Protein AF-A0A7V1EP45-F1 (afdb_monomer_lite)

Structure (mmCIF, N/CA/C/O backbone):
data_AF-A0A7V1EP45-F1
#
_entry.id   AF-A0A7V1EP45-F1
#
loop_
_atom_site.group_PDB
_atom_site.id
_atom_site.type_symbol
_atom_site.label_atom_id
_atom_site.label_alt_id
_atom_site.label_comp_id
_atom_site.label_asym_id
_atom_site.label_entity_id
_atom_site.label_seq_id
_atom_site.pdbx_PDB_ins_code
_atom_site.Cartn_x
_atom_site.Cartn_y
_atom_site.Cartn_z
_atom_site.occupancy
_atom_site.B_iso_or_equiv
_atom_site.auth_seq_id
_atom_site.auth_comp_id
_atom_site.auth_asym_id
_atom_site.auth_atom_id
_atom_site.pdbx_PDB_model_num
ATOM 1 N N . PHE A 1 1 ? 35.291 37.833 7.112 1.00 77.81 1 PHE A N 1
ATOM 2 C CA . PHE A 1 1 ? 35.984 36.891 8.023 1.00 77.81 1 PHE A CA 1
ATOM 3 C C . PHE A 1 1 ? 35.511 37.014 9.484 1.00 77.81 1 PHE A C 1
ATOM 5 O O . PHE A 1 1 ? 36.308 37.384 10.347 1.00 77.81 1 PHE A O 1
ATOM 12 N N . PRO A 1 2 ? 34.226 36.752 9.786 1.00 84.81 2 PRO A N 1
ATOM 13 C CA . PRO A 1 2 ? 33.668 36.899 11.136 1.00 84.81 2 PRO A CA 1
ATOM 14 C C . PRO A 1 2 ? 34.010 35.738 12.088 1.00 84.81 2 PRO A C 1
ATOM 16 O O . PRO A 1 2 ? 33.792 35.859 13.290 1.00 84.81 2 PRO A O 1
ATOM 19 N N . TYR A 1 3 ? 34.561 34.635 11.573 1.00 87.56 3 TYR A N 1
ATOM 20 C CA . TYR A 1 3 ? 34.855 33.436 12.354 1.00 87.56 3 TYR A CA 1
ATOM 21 C C . TYR A 1 3 ? 36.354 33.239 12.555 1.00 87.56 3 TYR A C 1
ATOM 23 O O . TYR A 1 3 ? 37.151 33.477 11.644 1.00 87.56 3 TYR A O 1
ATOM 31 N N . ARG A 1 4 ? 36.747 32.740 13.731 1.00 86.88 4 ARG A N 1
ATOM 32 C CA . ARG A 1 4 ? 38.120 32.289 13.997 1.00 86.88 4 ARG A CA 1
ATOM 33 C C . ARG A 1 4 ? 38.200 30.776 13.825 1.00 86.88 4 ARG A C 1
ATOM 35 O O . ARG A 1 4 ? 37.516 30.043 14.532 1.00 86.88 4 ARG A O 1
ATOM 42 N N . ILE A 1 5 ? 39.044 30.302 12.912 1.00 86.12 5 ILE A N 1
ATOM 43 C CA . ILE A 1 5 ? 39.277 28.870 12.712 1.00 86.12 5 ILE A CA 1
ATOM 44 C C . ILE A 1 5 ? 40.533 28.416 13.452 1.00 86.12 5 ILE A C 1
ATOM 46 O O . ILE A 1 5 ? 41.566 29.086 13.403 1.00 86.12 5 ILE A O 1
ATOM 50 N N . VAL A 1 6 ? 40.437 27.274 14.122 1.00 86.06 6 VAL A N 1
ATOM 51 C CA . VAL A 1 6 ? 41.532 26.597 14.825 1.00 86.06 6 VAL A CA 1
ATOM 52 C C . VAL A 1 6 ? 41.703 25.178 14.286 1.00 86.06 6 VAL A C 1
ATOM 54 O O . VAL A 1 6 ? 40.785 24.609 13.688 1.00 86.06 6 VAL A O 1
ATOM 57 N N . THR A 1 7 ? 42.883 24.597 14.486 1.00 82.44 7 THR A N 1
ATOM 58 C CA . THR A 1 7 ? 43.212 23.260 13.982 1.00 82.44 7 THR A CA 1
ATOM 59 C C . THR A 1 7 ? 43.924 22.420 15.034 1.00 82.44 7 THR A C 1
ATOM 61 O O . THR A 1 7 ? 44.640 22.945 15.883 1.00 82.44 7 THR A O 1
ATOM 64 N N . ASN A 1 8 ? 43.709 21.106 14.993 1.00 77.38 8 ASN A N 1
ATOM 65 C CA . ASN A 1 8 ? 44.451 20.110 15.766 1.00 77.38 8 ASN A CA 1
ATOM 66 C C . ASN A 1 8 ? 44.254 18.715 15.135 1.00 77.38 8 ASN A C 1
ATOM 68 O O . ASN A 1 8 ? 43.565 18.566 14.121 1.00 77.38 8 ASN A O 1
ATOM 72 N N . GLY A 1 9 ? 44.853 17.683 15.728 1.00 74.12 9 GLY A N 1
ATOM 73 C CA . GLY A 1 9 ? 44.496 16.293 15.452 1.00 74.12 9 GLY A CA 1
ATOM 74 C C . GLY A 1 9 ? 43.098 15.938 15.969 1.00 74.12 9 GLY A C 1
ATOM 75 O O . GLY A 1 9 ? 42.532 16.633 16.813 1.00 74.12 9 GLY A O 1
ATOM 76 N N . THR A 1 10 ? 42.558 14.829 15.473 1.00 78.19 10 THR A N 1
ATOM 77 C CA . THR A 1 10 ? 41.349 14.198 16.018 1.00 78.19 10 THR A CA 1
ATOM 78 C C . THR A 1 10 ? 41.732 12.954 16.810 1.00 78.19 10 THR A C 1
ATOM 80 O O . THR A 1 10 ? 42.874 12.494 16.753 1.00 78.19 10 THR A O 1
ATOM 83 N N . LEU A 1 11 ? 40.772 12.387 17.546 1.00 81.81 11 LEU A N 1
ATOM 84 C CA . LEU A 1 11 ? 40.970 11.118 18.251 1.00 81.81 11 LEU A CA 1
ATOM 85 C C . LEU A 1 11 ? 41.438 10.003 17.299 1.00 81.81 11 LEU A C 1
ATOM 87 O O . LEU A 1 11 ? 42.274 9.184 17.671 1.00 81.81 11 LEU A O 1
ATOM 91 N N . PHE A 1 12 ? 40.918 9.990 16.069 1.00 81.31 12 PHE A N 1
ATOM 92 C CA . PHE A 1 12 ? 41.215 8.961 15.072 1.00 81.31 12 PHE A CA 1
ATOM 93 C C . PHE A 1 12 ? 42.448 9.292 14.223 1.00 81.31 12 PHE A C 1
ATOM 95 O O . PHE A 1 12 ? 43.136 8.380 13.758 1.00 81.31 12 PHE A O 1
ATOM 102 N N . HIS A 1 13 ? 42.787 10.578 14.060 1.00 81.50 13 HIS A N 1
ATOM 103 C CA . HIS A 1 13 ? 43.946 11.002 13.283 1.00 81.50 13 HIS A CA 1
ATOM 104 C C . HIS A 1 13 ? 44.886 11.948 14.035 1.00 81.50 13 HIS A C 1
ATOM 106 O O . HIS A 1 13 ? 44.607 13.130 14.233 1.00 81.50 13 HIS A O 1
ATOM 112 N N . HIS A 1 14 ? 46.077 11.434 14.364 1.00 77.00 14 HIS A N 1
ATOM 113 C CA . HIS A 1 14 ? 47.143 12.221 14.975 1.00 77.00 14 HIS A CA 1
ATOM 114 C C . HIS A 1 14 ? 47.746 13.230 13.980 1.00 77.00 14 HIS A C 1
ATOM 116 O O . HIS A 1 14 ? 48.311 12.840 12.951 1.00 77.00 14 HIS A O 1
ATOM 122 N N . ARG A 1 15 ? 47.660 14.526 14.314 1.00 74.06 15 ARG A N 1
ATOM 123 C CA . ARG A 1 15 ? 48.171 15.662 13.522 1.00 74.06 15 ARG A CA 1
ATOM 124 C C . ARG A 1 15 ? 47.767 15.569 12.041 1.00 74.06 15 ARG A C 1
ATOM 126 O O . ARG A 1 15 ? 46.583 15.596 11.735 1.00 74.06 15 ARG A O 1
ATOM 133 N N . SER A 1 16 ? 48.729 15.452 11.125 1.00 69.25 16 SER A N 1
ATOM 134 C CA . SER A 1 16 ? 48.503 15.390 9.675 1.00 69.25 16 SER A CA 1
ATOM 135 C C . SER A 1 16 ? 48.026 14.018 9.167 1.00 69.25 16 SER A C 1
ATOM 137 O O . SER A 1 16 ? 47.698 13.886 7.988 1.00 69.25 16 SER A O 1
ATOM 139 N N . GLY A 1 17 ? 47.958 12.997 10.031 1.00 74.06 17 GLY A N 1
ATOM 140 C CA . GLY A 1 17 ? 47.429 11.669 9.699 1.00 74.06 17 GLY A CA 1
ATOM 141 C C . GLY A 1 17 ? 48.412 10.721 8.997 1.00 74.06 17 GLY A C 1
ATOM 142 O O . GLY A 1 17 ? 47.987 9.688 8.485 1.00 74.06 17 GLY A O 1
ATOM 143 N N . VAL A 1 18 ? 49.717 11.032 8.986 1.00 74.94 18 VAL A N 1
ATOM 144 C CA . VAL A 1 18 ? 50.768 10.280 8.255 1.00 74.94 18 VAL A CA 1
ATOM 145 C C . VAL A 1 18 ? 50.793 8.785 8.598 1.00 74.94 18 VAL A C 1
ATOM 147 O O . VAL A 1 18 ? 50.966 7.948 7.710 1.00 74.94 18 VAL A O 1
ATOM 150 N N . LEU A 1 19 ? 50.606 8.448 9.878 1.00 76.75 19 LEU A N 1
ATOM 151 C CA . LEU A 1 19 ? 50.573 7.065 10.363 1.00 76.75 19 LEU A CA 1
ATOM 152 C C . LEU A 1 19 ? 49.144 6.512 10.401 1.00 76.75 19 LEU A C 1
ATOM 154 O O . LEU A 1 19 ? 48.878 5.428 9.886 1.00 76.75 19 LEU A O 1
ATOM 158 N N . THR A 1 20 ? 48.204 7.266 10.975 1.00 80.06 20 THR A N 1
ATOM 159 C CA . THR A 1 20 ? 46.843 6.786 11.263 1.00 80.06 20 THR A CA 1
ATOM 160 C C . THR A 1 20 ? 46.000 6.548 10.010 1.00 80.06 20 THR A C 1
ATOM 162 O O . THR A 1 20 ? 45.192 5.624 10.007 1.00 80.06 20 THR A O 1
ATOM 165 N N . ARG A 1 21 ? 46.222 7.277 8.901 1.00 73.69 21 ARG A N 1
ATOM 166 C CA . ARG A 1 21 ? 45.529 7.006 7.621 1.00 73.69 21 ARG A CA 1
ATOM 167 C C . ARG A 1 21 ? 45.960 5.695 6.953 1.00 73.69 21 ARG A C 1
ATOM 169 O O . ARG A 1 21 ? 45.271 5.205 6.066 1.00 73.69 21 ARG A O 1
ATOM 176 N N . ARG A 1 22 ? 47.079 5.091 7.372 1.00 79.38 22 ARG A N 1
ATOM 177 C CA . ARG A 1 22 ? 47.484 3.753 6.899 1.00 79.38 22 ARG A CA 1
ATOM 178 C C . ARG A 1 22 ? 46.701 2.635 7.599 1.00 79.38 22 ARG A C 1
ATOM 180 O O . ARG A 1 22 ? 46.681 1.509 7.109 1.00 79.38 22 ARG A O 1
ATOM 187 N N . SER A 1 23 ? 46.031 2.938 8.716 1.00 82.62 23 SER A N 1
ATOM 188 C CA . SER A 1 23 ? 45.128 2.013 9.399 1.00 82.62 23 SER A CA 1
ATOM 189 C C . SER A 1 23 ? 43.750 2.033 8.738 1.00 82.62 23 SER A C 1
ATOM 191 O O . SER A 1 23 ? 43.041 3.045 8.765 1.00 82.62 23 SER A O 1
ATOM 193 N N . LYS A 1 24 ? 43.351 0.892 8.158 1.00 79.19 24 LYS A N 1
ATOM 194 C CA . LYS A 1 24 ? 42.036 0.728 7.513 1.00 79.19 24 LYS A CA 1
ATOM 195 C C . LYS A 1 24 ? 40.879 0.945 8.493 1.00 79.19 24 LYS A C 1
ATOM 197 O O . LYS A 1 24 ? 39.870 1.515 8.101 1.00 79.19 24 LYS A O 1
ATOM 202 N N . GLY A 1 25 ? 41.038 0.542 9.757 1.00 82.06 25 GLY A N 1
ATOM 203 C CA . GLY A 1 25 ? 40.003 0.700 10.784 1.00 82.06 25 GLY A CA 1
ATOM 204 C C . GLY A 1 25 ? 39.758 2.161 11.164 1.00 82.06 25 GLY A C 1
ATOM 205 O O . GLY A 1 25 ? 38.617 2.602 11.197 1.00 82.06 25 GLY A O 1
ATOM 206 N N . MET A 1 26 ? 40.821 2.944 11.375 1.00 77.81 26 MET A N 1
ATOM 207 C CA . MET A 1 26 ? 40.695 4.372 11.713 1.00 77.81 26 MET A CA 1
ATOM 208 C C . MET A 1 26 ? 40.155 5.184 10.531 1.00 77.81 26 MET A C 1
ATOM 210 O O . MET A 1 26 ? 39.261 6.005 10.703 1.00 77.81 26 MET A O 1
ATOM 214 N N . SER A 1 27 ? 40.629 4.880 9.319 1.00 76.12 27 SER A N 1
ATOM 215 C CA . SER A 1 27 ? 40.162 5.539 8.091 1.00 76.12 27 SER A CA 1
ATOM 216 C C . SER A 1 27 ? 38.720 5.177 7.721 1.00 76.12 27 SER A C 1
ATOM 218 O O . SER A 1 27 ? 38.079 5.920 6.987 1.00 76.12 27 SER A O 1
ATOM 220 N N . PHE A 1 28 ? 38.203 4.042 8.203 1.00 77.50 28 PHE A N 1
ATOM 221 C CA . PHE A 1 28 ? 36.788 3.695 8.066 1.00 77.50 28 PHE A CA 1
ATOM 222 C C . PHE A 1 28 ? 35.903 4.576 8.958 1.00 77.50 28 PHE A C 1
ATOM 224 O O . PHE A 1 28 ? 34.826 4.982 8.534 1.00 77.50 28 PHE A O 1
ATOM 231 N N . VAL A 1 29 ? 36.366 4.894 10.173 1.00 75.88 29 VAL A N 1
ATOM 232 C CA . VAL A 1 29 ? 35.611 5.703 11.142 1.00 75.88 29 VAL A CA 1
ATOM 233 C C . VAL A 1 29 ? 35.623 7.190 10.775 1.00 75.88 29 VAL A C 1
ATOM 235 O O . VAL A 1 29 ? 34.582 7.839 10.837 1.00 75.88 29 VAL A O 1
ATOM 238 N N . GLU A 1 30 ? 36.768 7.733 10.353 1.00 72.94 30 GLU A N 1
ATOM 239 C CA . GLU A 1 30 ? 36.897 9.139 9.948 1.00 72.94 30 GLU A CA 1
ATOM 240 C C . GLU A 1 30 ? 37.646 9.250 8.607 1.00 72.94 30 GLU A C 1
ATOM 242 O O . GLU A 1 30 ? 38.852 9.452 8.544 1.00 72.94 30 GLU A O 1
ATOM 247 N N . ALA A 1 31 ? 36.931 9.076 7.493 1.00 72.00 31 ALA A N 1
ATOM 248 C CA . ALA A 1 31 ? 37.559 9.005 6.167 1.00 72.00 31 ALA A CA 1
ATOM 249 C C . ALA A 1 31 ? 38.029 10.364 5.606 1.00 72.00 31 ALA A C 1
ATOM 251 O O . ALA A 1 31 ? 38.988 10.421 4.825 1.00 72.00 31 ALA A O 1
ATOM 252 N N . GLU A 1 32 ? 37.339 11.450 5.963 1.00 76.19 32 GLU A N 1
ATOM 253 C CA . GLU A 1 32 ? 37.528 12.797 5.415 1.00 76.19 32 GLU A CA 1
ATOM 254 C C . GLU A 1 32 ? 37.439 13.865 6.524 1.00 76.19 32 GLU A C 1
ATOM 256 O O . GLU A 1 32 ? 36.610 13.724 7.427 1.00 76.19 32 GLU A O 1
ATOM 261 N N . PRO A 1 33 ? 38.244 14.945 6.455 1.00 79.31 33 PRO A N 1
ATOM 262 C CA . PRO A 1 33 ? 38.193 16.024 7.436 1.00 79.31 33 PRO A CA 1
ATOM 263 C C . PRO A 1 33 ? 36.894 16.823 7.289 1.00 79.31 33 PRO A C 1
ATOM 265 O O . PRO A 1 33 ? 36.515 17.213 6.179 1.00 79.31 33 PRO A O 1
ATOM 268 N N . ARG A 1 34 ? 36.235 17.104 8.418 1.00 87.25 34 ARG A N 1
ATOM 269 C CA . ARG A 1 34 ? 35.001 17.903 8.487 1.00 87.25 34 ARG A CA 1
ATOM 270 C C . ARG A 1 34 ? 35.212 19.178 9.302 1.00 87.25 34 ARG A C 1
ATOM 272 O O . ARG A 1 34 ? 35.859 19.149 10.349 1.00 87.25 34 ARG A O 1
ATOM 279 N N . LEU A 1 35 ? 34.634 20.284 8.844 1.00 89.75 35 LEU A N 1
ATOM 280 C CA . LEU A 1 35 ? 34.589 21.550 9.569 1.00 89.75 35 LEU A CA 1
ATOM 281 C C . LEU A 1 35 ? 33.570 21.463 10.701 1.00 89.75 35 LEU A C 1
ATOM 283 O O . LEU A 1 35 ? 32.369 21.410 10.460 1.00 89.75 35 LEU A O 1
ATOM 287 N N . SER A 1 36 ? 34.040 21.496 11.937 1.00 90.44 36 SER A N 1
ATOM 288 C CA . SER A 1 36 ? 33.176 21.558 13.109 1.00 90.44 36 SER A CA 1
ATOM 289 C C . SER A 1 36 ? 32.651 22.978 13.321 1.00 90.44 36 SER A C 1
ATOM 291 O O . SER A 1 36 ? 33.444 23.913 13.467 1.00 90.44 36 SER A O 1
ATOM 293 N N . VAL A 1 37 ? 31.325 23.125 13.358 1.00 92.00 37 VAL A N 1
ATOM 294 C CA . VAL A 1 37 ? 30.617 24.409 13.496 1.00 92.00 37 VAL A CA 1
ATOM 295 C C . VAL A 1 37 ? 29.647 24.344 14.672 1.00 92.00 37 VAL A C 1
ATOM 297 O O . VAL A 1 37 ? 28.960 23.337 14.853 1.00 92.00 37 VAL A O 1
ATOM 300 N N . ASN A 1 38 ? 29.573 25.412 15.472 1.00 94.44 38 ASN A N 1
ATOM 301 C CA . ASN A 1 38 ? 28.587 25.512 16.547 1.00 94.44 38 ASN A CA 1
ATOM 302 C C . ASN A 1 38 ? 27.154 25.519 15.987 1.00 94.44 38 ASN A C 1
ATOM 304 O O . ASN A 1 38 ? 26.890 26.169 14.978 1.00 94.44 38 ASN A O 1
ATOM 308 N N . ALA A 1 39 ? 26.204 24.866 16.663 1.00 89.75 39 ALA A N 1
ATOM 309 C CA . ALA A 1 39 ? 24.810 24.806 16.213 1.00 89.75 39 ALA A CA 1
ATOM 310 C C . ALA A 1 39 ? 24.154 26.189 16.016 1.00 89.75 39 ALA A C 1
ATOM 312 O O . ALA A 1 39 ? 23.347 26.357 15.104 1.00 89.75 39 ALA A O 1
ATOM 313 N N . ASN A 1 40 ? 24.510 27.194 16.824 1.00 89.69 40 ASN A N 1
ATOM 314 C CA . ASN A 1 40 ? 23.981 28.554 16.679 1.00 89.69 40 ASN A CA 1
ATOM 315 C C . ASN A 1 40 ? 24.556 29.273 15.454 1.00 89.69 40 ASN A C 1
ATOM 317 O O . ASN A 1 40 ? 23.838 30.019 14.793 1.00 89.69 40 ASN A O 1
ATOM 321 N N . ASP A 1 41 ? 25.829 29.044 15.131 1.00 88.81 41 ASP A N 1
ATOM 322 C CA . ASP A 1 41 ? 26.443 29.612 13.928 1.00 88.81 41 ASP A CA 1
ATOM 323 C C . ASP A 1 41 ? 25.985 28.886 12.666 1.00 88.81 41 ASP A C 1
ATOM 325 O O . ASP A 1 41 ? 25.744 29.532 11.653 1.00 88.81 41 ASP A O 1
ATOM 329 N N . ALA A 1 42 ? 25.769 27.571 12.746 1.00 87.00 42 ALA A N 1
ATOM 330 C CA . ALA A 1 42 ? 25.180 26.787 11.668 1.00 87.00 42 ALA A CA 1
ATOM 331 C C . ALA A 1 42 ? 23.771 27.292 11.306 1.00 87.00 42 ALA A C 1
ATOM 333 O O . ALA A 1 42 ? 23.473 27.488 10.132 1.00 87.00 42 ALA A O 1
ATOM 334 N N . LYS A 1 43 ? 22.944 27.616 12.314 1.00 87.19 43 LYS A N 1
ATOM 335 C CA . LYS A 1 43 ? 21.634 28.257 12.104 1.00 87.19 43 LYS A CA 1
ATOM 336 C C . LYS A 1 43 ? 21.744 29.638 11.457 1.00 87.19 43 LYS A C 1
ATOM 338 O O . LYS A 1 43 ? 20.974 29.933 10.555 1.00 87.19 43 LYS A O 1
ATOM 343 N N . LYS A 1 44 ? 22.691 30.478 11.895 1.00 86.88 44 LYS A N 1
ATOM 344 C CA . LYS A 1 44 ? 22.913 31.816 11.307 1.00 86.88 44 LYS A CA 1
ATOM 345 C C . LYS A 1 44 ? 23.389 31.757 9.855 1.00 86.88 44 LYS A C 1
ATOM 347 O O . LYS A 1 44 ? 23.091 32.664 9.091 1.00 86.88 44 LYS A O 1
ATOM 352 N N . LEU A 1 45 ? 24.154 30.725 9.511 1.00 82.75 45 LEU A N 1
ATOM 353 C CA . LEU A 1 45 ? 24.698 30.499 8.173 1.00 82.75 45 LEU A CA 1
ATOM 354 C C . LEU A 1 45 ? 23.764 29.675 7.273 1.00 82.75 45 LEU A C 1
ATOM 356 O O . LEU A 1 45 ? 24.133 29.418 6.131 1.00 82.75 45 LEU A O 1
ATOM 360 N N . GLU A 1 46 ? 22.599 29.251 7.778 1.00 85.12 46 GLU A N 1
ATOM 361 C CA . GLU A 1 46 ? 21.649 28.378 7.070 1.00 85.12 46 GLU A CA 1
ATOM 362 C C . GLU A 1 46 ? 22.301 27.081 6.541 1.00 85.12 46 GLU A C 1
ATOM 364 O O . GLU A 1 46 ? 22.010 26.611 5.443 1.00 85.12 46 GLU A O 1
ATOM 369 N N . ILE A 1 47 ? 23.216 26.493 7.323 1.00 83.94 47 ILE A N 1
ATOM 370 C CA . ILE A 1 47 ? 23.929 25.252 6.980 1.00 83.94 47 ILE A CA 1
ATOM 371 C C . ILE A 1 47 ? 23.533 24.105 7.909 1.00 83.94 47 ILE A C 1
ATOM 373 O O . ILE A 1 47 ? 23.493 24.243 9.131 1.00 83.94 47 ILE A O 1
ATOM 377 N N . GLU A 1 48 ? 23.295 22.936 7.322 1.00 85.44 48 GLU A N 1
ATOM 378 C CA . GLU A 1 48 ? 22.970 21.701 8.041 1.00 85.44 48 GLU A CA 1
ATOM 379 C C . GLU A 1 48 ? 24.188 20.774 8.176 1.00 85.44 48 GLU A C 1
ATOM 381 O O . GLU A 1 48 ? 25.198 20.919 7.479 1.00 85.44 48 GLU A O 1
ATOM 386 N N . ASP A 1 49 ? 24.095 19.775 9.051 1.00 84.62 49 ASP A N 1
ATOM 387 C CA . ASP A 1 49 ? 25.133 18.756 9.218 1.00 84.62 49 ASP A CA 1
ATOM 388 C C . ASP A 1 49 ? 25.354 17.942 7.926 1.00 84.62 49 ASP A C 1
ATOM 390 O O . ASP A 1 49 ? 24.404 17.437 7.331 1.00 84.62 49 ASP A O 1
ATOM 394 N N . ASN A 1 50 ? 26.618 17.763 7.527 1.00 83.25 50 ASN A N 1
ATOM 395 C CA . ASN A 1 50 ? 27.096 17.278 6.220 1.00 83.25 50 ASN A CA 1
ATOM 396 C C . ASN A 1 50 ? 26.921 18.227 5.020 1.00 83.25 50 ASN A C 1
ATOM 398 O O . ASN A 1 50 ? 27.278 17.836 3.903 1.00 83.25 50 ASN A O 1
ATOM 402 N N . SER A 1 51 ? 26.461 19.467 5.212 1.00 84.06 51 SER A N 1
ATOM 403 C CA . SER A 1 51 ? 26.487 20.467 4.134 1.00 84.06 51 SER A CA 1
ATOM 404 C C . SER A 1 51 ? 27.916 20.697 3.653 1.00 84.06 51 SER A C 1
ATOM 406 O O . SER A 1 51 ? 28.856 20.683 4.448 1.00 84.06 51 SER A O 1
ATOM 408 N N . ILE A 1 52 ? 28.099 20.911 2.352 1.00 84.56 52 ILE A N 1
ATOM 409 C CA . ILE A 1 52 ? 29.404 21.295 1.807 1.00 84.56 52 ILE A CA 1
ATOM 410 C C . ILE A 1 52 ? 29.521 22.810 1.926 1.00 84.56 52 ILE A C 1
ATOM 412 O O . ILE A 1 52 ? 28.649 23.548 1.470 1.00 84.56 52 ILE A O 1
ATOM 416 N N . VAL A 1 53 ? 30.606 23.272 2.535 1.00 87.44 53 VAL A N 1
ATOM 417 C CA . VAL A 1 53 ? 30.912 24.695 2.670 1.00 87.44 53 VAL A CA 1
ATOM 418 C C . VAL A 1 53 ? 32.289 24.988 2.108 1.00 87.44 53 VAL A C 1
ATOM 420 O O . VAL A 1 53 ? 33.201 24.158 2.166 1.00 87.44 53 VAL A O 1
ATOM 423 N N . ARG A 1 54 ? 32.437 26.199 1.581 1.00 88.06 54 ARG A N 1
ATOM 424 C CA . ARG A 1 54 ? 33.721 26.761 1.196 1.00 88.06 54 ARG A CA 1
ATOM 425 C C . ARG A 1 54 ? 34.165 27.709 2.294 1.00 88.06 54 ARG A C 1
ATOM 427 O O . ARG A 1 54 ? 33.513 28.715 2.564 1.00 88.06 54 ARG A O 1
ATOM 434 N N . VAL A 1 55 ? 35.265 27.362 2.945 1.00 87.75 55 VAL A N 1
ATOM 435 C CA . VAL A 1 55 ? 35.894 28.197 3.963 1.00 87.75 55 VAL A CA 1
ATOM 436 C C . VAL A 1 55 ? 36.949 29.044 3.271 1.00 87.75 55 VAL A C 1
ATOM 438 O O . VAL A 1 55 ? 37.820 28.505 2.593 1.00 87.75 55 VAL A O 1
ATOM 441 N N . VAL A 1 56 ? 36.872 30.361 3.431 1.00 87.62 56 VAL A N 1
ATOM 442 C CA . VAL A 1 56 ? 37.759 31.318 2.759 1.00 87.62 56 VAL A CA 1
ATOM 443 C C . VAL A 1 56 ? 38.525 32.111 3.808 1.00 87.62 56 VAL A C 1
ATOM 445 O O . VAL A 1 56 ? 37.929 32.689 4.714 1.00 87.62 56 VAL A O 1
ATOM 448 N N . SER A 1 57 ? 39.849 32.166 3.693 1.00 85.69 57 SER A N 1
ATOM 449 C CA . SER A 1 57 ? 40.714 33.064 4.464 1.00 85.69 57 SER A CA 1
ATOM 450 C C . SER A 1 57 ? 41.299 34.142 3.545 1.00 85.69 57 SER A C 1
ATOM 452 O O . SER A 1 57 ? 41.165 34.089 2.325 1.00 85.69 57 SER A O 1
ATOM 454 N N . LYS A 1 58 ? 42.027 35.115 4.105 1.00 79.56 58 LYS A N 1
ATOM 455 C CA . LYS A 1 58 ? 42.807 36.077 3.297 1.00 79.56 58 LYS A CA 1
ATOM 456 C C . LYS A 1 58 ? 43.893 35.421 2.424 1.00 79.56 58 LYS A C 1
ATOM 458 O O . LYS A 1 58 ? 44.498 36.103 1.605 1.00 79.56 58 LYS A O 1
ATOM 463 N N . GLN A 1 59 ? 44.224 34.154 2.670 1.00 75.06 59 GLN A N 1
ATOM 464 C CA . GLN A 1 59 ? 45.438 33.495 2.176 1.00 75.06 59 GLN A CA 1
ATOM 465 C C . GLN A 1 59 ? 45.145 32.284 1.280 1.00 75.06 59 GLN A C 1
ATOM 467 O O . GLN A 1 59 ? 46.046 31.851 0.558 1.00 75.06 59 GLN A O 1
ATOM 472 N N . GLY A 1 60 ? 43.914 31.769 1.308 1.00 81.19 60 GLY A N 1
ATOM 473 C CA . GLY A 1 60 ? 43.456 30.648 0.495 1.00 81.19 60 GLY A CA 1
ATOM 474 C C . GLY A 1 60 ? 42.029 30.230 0.849 1.00 81.19 60 GLY A C 1
ATOM 475 O O . GLY A 1 60 ? 41.383 30.837 1.705 1.00 81.19 60 GLY A O 1
ATOM 476 N N . GLU A 1 61 ? 41.543 29.185 0.192 1.00 85.38 61 GLU A N 1
ATOM 477 C CA . GLU A 1 61 ? 40.208 28.627 0.401 1.00 85.38 61 GLU A CA 1
ATOM 478 C C . GLU A 1 61 ? 40.253 27.099 0.443 1.00 85.38 61 GLU A C 1
ATOM 480 O O . GLU A 1 61 ? 41.169 26.473 -0.092 1.00 85.38 61 GLU A O 1
ATOM 485 N N . VAL A 1 62 ? 39.270 26.494 1.106 1.00 85.81 62 VAL A N 1
ATOM 486 C CA . VAL A 1 62 ? 39.125 25.040 1.183 1.00 85.81 62 VAL A CA 1
ATOM 487 C C . VAL A 1 62 ? 37.653 24.645 1.174 1.00 85.81 62 VAL A C 1
ATOM 489 O O . VAL A 1 62 ? 36.825 25.287 1.820 1.00 85.81 62 VAL A O 1
ATOM 492 N N . GLU A 1 63 ? 37.326 23.567 0.464 1.00 86.19 63 GLU A N 1
ATOM 493 C CA . GLU A 1 63 ? 35.997 22.957 0.503 1.00 86.19 63 GLU A CA 1
ATOM 494 C C . GLU A 1 6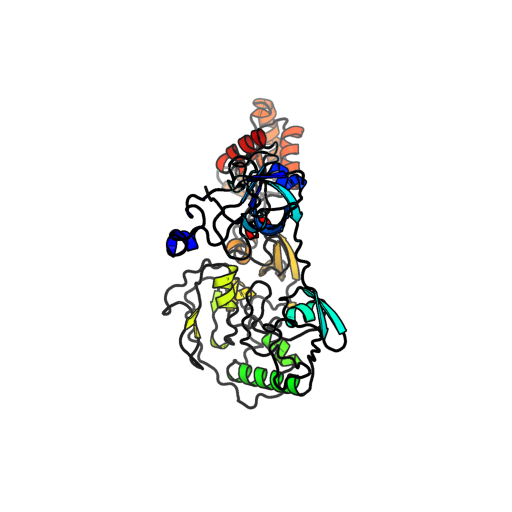3 ? 35.992 21.729 1.414 1.00 86.19 63 GLU A C 1
ATOM 496 O O . GLU A 1 63 ? 36.856 20.847 1.327 1.00 86.19 63 GLU A O 1
ATOM 501 N N . THR A 1 64 ? 35.012 21.676 2.312 1.00 85.75 64 THR A N 1
ATOM 502 C CA . THR A 1 64 ? 34.869 20.606 3.304 1.00 85.75 64 THR A CA 1
ATOM 503 C C . THR A 1 64 ? 33.408 20.460 3.734 1.00 85.75 64 THR A C 1
ATOM 505 O O . THR A 1 64 ? 32.580 21.344 3.509 1.00 85.75 64 THR A O 1
ATOM 508 N N . LYS A 1 65 ? 33.075 19.311 4.325 1.00 87.19 65 LYS A N 1
ATOM 509 C CA . LYS A 1 65 ? 31.751 19.055 4.894 1.00 87.19 65 LYS A CA 1
ATOM 510 C C . LYS A 1 65 ? 31.656 19.620 6.302 1.00 87.19 65 LYS A C 1
ATOM 512 O O . LYS A 1 65 ? 32.623 19.574 7.057 1.00 87.19 65 LYS A O 1
ATOM 517 N N . VAL A 1 66 ? 30.475 20.090 6.668 1.00 89.44 66 VAL A N 1
ATOM 518 C CA . VAL A 1 66 ? 30.166 20.595 8.004 1.00 89.44 66 VAL A CA 1
ATOM 519 C C . VAL A 1 66 ? 29.860 19.437 8.947 1.00 89.44 66 VAL A C 1
ATOM 521 O O . VAL A 1 66 ? 29.138 18.511 8.588 1.00 89.44 66 VAL A O 1
ATOM 524 N N . PHE A 1 67 ? 30.390 19.517 10.160 1.00 89.88 67 PHE A N 1
ATOM 525 C CA . PHE A 1 67 ? 29.994 18.720 11.310 1.00 89.88 67 PHE A CA 1
ATOM 526 C C . PHE A 1 67 ? 29.405 19.659 12.366 1.00 89.88 67 PHE A C 1
ATOM 528 O O . PHE A 1 67 ? 30.128 20.443 12.985 1.00 89.88 67 PHE A O 1
ATOM 535 N N . VAL A 1 68 ? 28.088 19.630 12.554 1.00 90.31 68 VAL A N 1
ATOM 536 C CA . VAL A 1 68 ? 27.437 20.525 13.522 1.00 90.31 68 VAL A CA 1
ATOM 537 C C . VAL A 1 68 ? 27.604 19.954 14.928 1.00 90.31 68 VAL A C 1
ATOM 539 O O . VAL A 1 68 ? 27.194 18.831 15.214 1.00 90.31 68 VAL A O 1
ATOM 542 N N . THR A 1 69 ? 28.221 20.719 15.829 1.00 87.62 69 THR A N 1
ATOM 543 C CA . THR A 1 69 ? 28.524 20.260 17.188 1.00 87.62 69 THR A CA 1
ATOM 544 C C . THR A 1 69 ? 28.544 21.400 18.195 1.00 87.62 69 THR A C 1
ATOM 546 O O . THR A 1 69 ? 29.047 22.484 17.926 1.00 87.62 69 THR A O 1
ATOM 549 N N . ASN A 1 70 ? 28.079 21.134 19.414 1.00 87.94 70 ASN A N 1
ATOM 550 C CA . ASN A 1 70 ? 28.156 22.094 20.520 1.00 87.94 70 ASN A CA 1
ATOM 551 C C . ASN A 1 70 ? 29.523 22.087 21.227 1.00 87.94 70 ASN A C 1
ATOM 553 O O . ASN A 1 70 ? 29.709 22.802 22.206 1.00 87.94 70 ASN A O 1
ATOM 557 N N . LYS A 1 71 ? 30.487 21.284 20.747 1.00 84.81 71 LYS A N 1
ATOM 558 C CA . LYS A 1 71 ? 31.855 21.229 21.295 1.00 84.81 71 LYS A CA 1
ATOM 559 C C . LYS A 1 71 ? 32.721 22.428 20.897 1.00 84.81 71 LYS A C 1
ATOM 561 O O . LYS A 1 71 ? 33.742 22.668 21.532 1.00 84.81 71 LYS A O 1
ATOM 566 N N . VAL A 1 72 ? 32.340 23.155 19.848 1.00 88.06 72 VAL A N 1
ATOM 567 C CA . VAL A 1 72 ? 33.030 24.372 19.399 1.00 88.06 72 VAL A CA 1
ATOM 568 C C . VAL A 1 72 ? 32.246 25.586 19.893 1.00 88.06 72 VAL A C 1
ATOM 570 O O . VAL A 1 72 ? 31.019 25.570 19.854 1.00 88.06 72 VAL A O 1
ATOM 573 N N . MET A 1 73 ? 32.929 26.623 20.382 1.00 88.12 73 MET A N 1
ATOM 574 C CA . MET A 1 73 ? 32.274 27.850 20.859 1.00 88.12 73 MET A CA 1
ATOM 575 C C . MET A 1 73 ? 31.686 28.669 19.703 1.00 88.12 73 MET A C 1
ATOM 577 O O . MET A 1 73 ? 32.185 28.610 18.581 1.00 88.12 73 MET A O 1
ATOM 581 N N . VAL A 1 74 ? 30.655 29.467 19.994 1.00 88.38 74 VAL A N 1
ATOM 582 C CA . VAL A 1 74 ? 30.068 30.417 19.034 1.00 88.38 74 VAL A CA 1
ATOM 583 C C . VAL A 1 74 ? 31.146 31.393 18.541 1.00 88.38 74 VAL A C 1
ATOM 585 O O . VAL A 1 74 ? 31.910 31.928 19.343 1.00 88.38 74 VAL A O 1
ATOM 588 N N . GLY A 1 75 ? 31.227 31.615 17.230 1.00 85.19 75 GLY A N 1
ATOM 589 C CA . GLY A 1 75 ? 32.254 32.432 16.574 1.00 85.19 75 GLY A CA 1
ATOM 590 C C . GLY A 1 75 ? 33.574 31.698 16.298 1.00 85.19 75 GLY A C 1
ATOM 591 O O . GLY A 1 75 ? 34.460 32.265 15.649 1.00 85.19 75 GLY A O 1
ATOM 592 N N . MET A 1 76 ? 33.714 30.442 16.741 1.00 88.75 76 MET A N 1
ATOM 593 C CA . MET A 1 76 ? 34.869 29.595 16.443 1.00 88.75 76 MET A CA 1
ATOM 594 C C . MET A 1 76 ? 34.509 28.440 15.509 1.00 88.75 76 MET A C 1
ATOM 596 O O . MET A 1 76 ? 33.405 27.902 15.537 1.00 88.75 76 MET A O 1
ATOM 600 N N . LEU A 1 77 ? 35.482 28.033 14.700 1.00 89.06 77 LEU A N 1
ATOM 601 C CA . LEU A 1 77 ? 35.397 26.885 13.804 1.00 89.06 77 LEU A CA 1
ATOM 602 C C . LEU A 1 77 ? 36.593 25.973 14.057 1.00 89.06 77 LEU A C 1
ATOM 604 O O . LEU A 1 77 ? 37.694 26.453 14.328 1.00 89.06 77 LEU A O 1
ATOM 608 N N . PHE A 1 78 ? 36.406 24.664 13.939 1.00 88.62 78 PHE A N 1
ATOM 609 C CA . PHE A 1 78 ? 37.509 23.712 14.055 1.00 88.62 78 PHE A CA 1
ATOM 610 C C . PHE A 1 78 ? 37.612 22.865 12.793 1.00 88.62 78 PHE A C 1
ATOM 612 O O . PHE A 1 78 ? 36.658 22.187 12.422 1.00 88.62 78 PHE A O 1
ATOM 619 N N . LEU A 1 79 ? 38.770 22.891 12.136 1.00 87.00 79 LEU A N 1
ATOM 620 C CA . LEU A 1 79 ? 39.058 22.031 10.991 1.00 87.00 79 LEU A CA 1
ATOM 621 C C . LEU A 1 79 ? 40.288 21.178 11.310 1.00 87.00 79 LEU A C 1
ATOM 623 O O . LEU A 1 79 ? 41.362 21.739 11.561 1.00 87.00 79 LEU A O 1
ATOM 627 N N . PRO A 1 80 ? 40.160 19.841 11.307 1.00 82.00 80 PRO A N 1
ATOM 628 C CA . PRO A 1 80 ? 41.283 18.962 11.571 1.00 82.00 80 PRO A CA 1
ATOM 629 C C . PRO A 1 80 ? 42.484 19.211 10.656 1.00 82.00 80 PRO A C 1
ATOM 631 O O . PRO A 1 80 ? 42.340 19.523 9.473 1.00 82.00 80 PRO A O 1
ATOM 634 N N . LEU A 1 81 ? 43.683 19.012 11.203 1.00 74.62 81 LEU A N 1
ATOM 635 C CA . LEU A 1 81 ? 44.939 19.191 10.469 1.00 74.62 81 LEU A CA 1
ATOM 636 C C . LEU A 1 81 ? 45.201 18.058 9.460 1.00 74.62 81 LEU A C 1
ATOM 638 O O . LEU A 1 81 ? 46.023 18.205 8.554 1.00 74.62 81 LEU A O 1
ATOM 642 N N . HIS A 1 82 ? 44.539 16.909 9.615 1.00 69.19 82 HIS A N 1
ATOM 643 C CA . HIS A 1 82 ? 44.811 15.737 8.793 1.00 69.19 82 HIS A CA 1
ATOM 644 C C . HIS A 1 82 ? 44.395 15.957 7.333 1.00 69.19 82 HIS A C 1
ATOM 646 O O . HIS A 1 82 ? 43.289 16.391 7.021 1.00 69.19 82 HIS A O 1
ATOM 652 N N . ALA A 1 83 ? 45.323 15.674 6.419 1.00 55.22 83 ALA A N 1
ATOM 653 C CA . ALA A 1 83 ? 45.187 16.048 5.021 1.00 55.22 83 ALA A CA 1
ATOM 654 C C . ALA A 1 83 ? 44.540 14.928 4.206 1.00 55.22 83 ALA A C 1
ATOM 656 O O . ALA A 1 83 ? 45.095 13.833 4.118 1.00 55.22 83 ALA A O 1
ATOM 657 N N . ASN A 1 84 ? 43.435 15.233 3.525 1.00 56.03 84 ASN A N 1
ATOM 658 C CA . ASN A 1 84 ? 43.268 14.825 2.131 1.00 56.03 84 ASN A CA 1
ATOM 659 C C . ASN A 1 84 ? 43.766 16.003 1.275 1.00 56.03 84 ASN A C 1
ATOM 661 O O . ASN A 1 84 ? 43.501 17.143 1.659 1.00 56.03 84 ASN A O 1
ATOM 665 N N . TRP A 1 85 ? 44.503 15.770 0.180 1.00 52.50 85 TRP A N 1
ATOM 666 C CA . TRP A 1 85 ? 45.233 16.832 -0.553 1.00 52.50 85 TRP A CA 1
ATOM 667 C C . TRP A 1 85 ? 44.380 18.057 -0.939 1.00 52.50 85 TRP A C 1
ATOM 669 O O . TRP A 1 85 ? 44.927 19.145 -1.080 1.00 52.50 85 TRP A O 1
ATOM 679 N N . ASN A 1 86 ? 43.054 17.905 -1.010 1.00 58.44 86 ASN A N 1
ATOM 680 C CA . ASN A 1 86 ? 42.122 18.949 -1.438 1.00 58.44 86 ASN A CA 1
ATOM 681 C C . ASN A 1 86 ? 41.306 19.602 -0.296 1.00 58.44 86 ASN A C 1
ATOM 683 O O . ASN A 1 86 ? 40.538 20.518 -0.568 1.00 58.44 86 ASN A O 1
ATOM 687 N N . SER A 1 87 ? 41.445 19.158 0.964 1.00 59.69 87 SER A N 1
ATOM 688 C CA . SER A 1 87 ? 40.577 19.592 2.084 1.00 59.69 87 SER A CA 1
ATOM 689 C C . SER A 1 87 ? 41.328 19.821 3.407 1.00 59.69 87 SER A C 1
ATOM 691 O O . SER A 1 87 ? 40.804 19.536 4.480 1.00 59.69 87 SER A O 1
ATOM 693 N N . SER A 1 88 ? 42.585 20.273 3.352 1.00 68.56 88 SER A N 1
ATOM 694 C CA . SER A 1 88 ? 43.417 20.458 4.554 1.00 68.56 88 SER A CA 1
ATOM 695 C C . SER A 1 88 ? 43.402 21.897 5.074 1.00 68.56 88 SER A C 1
ATOM 697 O O . SER A 1 88 ? 43.369 22.842 4.288 1.00 68.56 88 SER A O 1
ATOM 699 N N . PHE A 1 89 ? 43.513 22.071 6.397 1.00 72.69 89 PHE A N 1
ATOM 700 C CA . PHE A 1 89 ? 43.669 23.388 7.032 1.00 72.69 89 PHE A CA 1
ATOM 701 C C . PHE A 1 89 ? 44.850 24.191 6.462 1.00 72.69 89 PHE A C 1
ATOM 703 O O . PHE A 1 89 ? 44.761 25.407 6.330 1.00 72.69 89 PHE A O 1
ATOM 710 N N . ASN A 1 90 ? 45.916 23.515 6.022 1.00 73.19 90 ASN A N 1
ATOM 711 C CA . ASN A 1 90 ? 47.077 24.158 5.402 1.00 73.19 90 ASN A CA 1
ATOM 712 C C . ASN A 1 90 ? 46.737 24.924 4.110 1.00 73.19 90 ASN A C 1
ATOM 714 O O . ASN A 1 90 ? 47.497 25.800 3.716 1.00 73.19 90 ASN A O 1
ATOM 718 N N . MET A 1 91 ? 45.604 24.642 3.457 1.00 74.56 91 MET A N 1
ATOM 719 C CA . MET A 1 91 ? 45.131 25.431 2.309 1.00 74.56 91 MET A CA 1
ATOM 720 C C . MET A 1 91 ? 44.639 26.827 2.723 1.00 74.56 91 MET A C 1
ATOM 722 O O . MET A 1 91 ? 44.635 27.748 1.911 1.00 74.56 91 MET A O 1
ATOM 726 N N . LEU A 1 92 ? 44.267 27.008 3.995 1.00 74.69 92 LEU A N 1
ATOM 727 C CA . LEU A 1 92 ? 43.808 28.280 4.559 1.00 74.69 92 LEU A CA 1
ATOM 728 C C . LEU A 1 92 ? 44.947 29.144 5.113 1.00 74.69 92 LEU A C 1
ATOM 730 O O . LEU A 1 92 ? 44.716 30.322 5.398 1.00 74.69 92 LEU A O 1
ATOM 734 N N . THR A 1 93 ? 46.154 28.591 5.265 1.00 70.69 93 THR A N 1
ATOM 735 C CA . THR A 1 93 ? 47.309 29.258 5.883 1.00 70.69 93 THR A CA 1
ATOM 736 C C . THR A 1 93 ? 48.557 29.125 5.011 1.00 70.69 93 THR A C 1
ATOM 738 O O . THR A 1 93 ? 49.014 28.016 4.751 1.00 70.69 93 THR A O 1
ATOM 741 N N . LYS A 1 94 ? 49.175 30.239 4.599 1.00 61.75 94 LYS A N 1
ATOM 742 C CA . LYS A 1 94 ? 50.513 30.210 3.967 1.00 61.75 94 LYS A CA 1
ATOM 743 C C . LYS A 1 94 ? 51.621 30.326 5.015 1.00 61.75 94 LYS A C 1
ATOM 745 O O . LYS A 1 94 ? 51.432 30.942 6.060 1.00 61.75 94 LYS A O 1
ATOM 750 N N . SER A 1 95 ? 52.800 29.795 4.692 1.00 55.38 95 SER A N 1
ATOM 751 C CA . SER A 1 95 ? 54.029 29.801 5.500 1.00 55.38 95 SER A CA 1
ATOM 752 C C . SER A 1 95 ? 54.656 31.198 5.645 1.00 55.38 95 SER A C 1
ATOM 754 O O . SER A 1 95 ? 55.801 31.423 5.255 1.00 55.38 95 SER A O 1
ATOM 756 N N . LYS A 1 96 ? 53.907 32.171 6.175 1.00 54.88 96 LYS A N 1
ATOM 757 C CA . LYS A 1 96 ? 54.481 33.441 6.624 1.00 54.88 96 LYS A CA 1
ATOM 758 C C . LYS A 1 96 ? 55.008 33.219 8.040 1.00 54.88 96 LYS A C 1
ATOM 760 O O . LYS A 1 96 ? 54.230 32.934 8.949 1.00 54.88 96 LYS A O 1
ATOM 765 N N . LEU A 1 97 ? 56.331 33.257 8.179 1.00 57.28 97 LEU A N 1
ATOM 766 C CA . LEU A 1 97 ? 57.009 33.092 9.459 1.00 57.28 97 LEU A CA 1
ATOM 767 C C . LEU A 1 97 ? 56.803 34.346 10.313 1.00 57.28 97 LEU A C 1
ATOM 769 O O . LEU A 1 97 ? 56.822 35.464 9.793 1.00 57.28 97 LEU A O 1
ATOM 773 N N . ASP A 1 98 ? 56.611 34.152 11.610 1.00 57.72 98 ASP A N 1
ATOM 774 C CA . ASP A 1 98 ? 56.622 35.222 12.597 1.00 57.72 98 ASP A CA 1
ATOM 775 C C . ASP A 1 98 ? 57.962 35.993 12.528 1.00 57.72 98 ASP A C 1
ATOM 777 O O . ASP A 1 98 ? 59.021 35.354 12.504 1.00 57.72 98 ASP A O 1
ATOM 781 N N . PRO A 1 99 ? 57.966 37.340 12.464 1.00 55.16 99 PRO A N 1
ATOM 782 C CA . PRO A 1 99 ? 59.189 38.121 12.256 1.00 55.16 99 PRO A CA 1
ATOM 783 C C . PRO A 1 99 ? 60.246 37.930 13.350 1.00 55.16 99 PRO A C 1
ATOM 785 O O . PRO A 1 99 ? 61.437 38.076 13.075 1.00 55.16 99 PRO A O 1
ATOM 788 N N . SER A 1 100 ? 59.819 37.606 14.573 1.00 56.84 100 SER A N 1
ATOM 789 C CA . SER A 1 100 ? 60.680 37.515 15.754 1.00 56.84 100 SER A CA 1
ATOM 790 C C . SER A 1 100 ? 61.163 36.087 16.012 1.00 56.84 100 SER A C 1
ATOM 792 O O . SER A 1 100 ? 62.352 35.859 16.209 1.00 56.84 100 SER A O 1
ATOM 794 N N . SER A 1 101 ? 60.256 35.112 15.978 1.00 61.69 101 SER A N 1
ATOM 795 C CA . SER A 1 101 ? 60.545 33.703 16.279 1.00 61.69 101 SER A CA 1
ATOM 796 C C . SER A 1 101 ? 60.871 32.860 15.045 1.00 61.69 101 SER A C 1
ATOM 798 O O . SER A 1 101 ? 61.266 31.703 15.181 1.00 61.69 101 SER A O 1
ATOM 800 N N . LYS A 1 102 ? 60.679 33.408 13.834 1.00 56.41 102 LYS A N 1
ATOM 801 C CA . LYS A 1 102 ? 60.752 32.685 12.552 1.00 56.41 102 LYS A CA 1
ATOM 802 C C . LYS A 1 102 ? 59.924 31.392 12.533 1.00 56.41 102 LYS A C 1
ATOM 804 O O . LYS A 1 102 ? 60.207 30.496 11.742 1.00 56.41 102 LYS A O 1
ATOM 809 N N . SER A 1 103 ? 58.901 31.288 13.383 1.00 52.75 103 SER A N 1
ATOM 810 C CA . SER A 1 103 ? 58.013 30.130 13.454 1.00 52.75 103 SER A CA 1
ATOM 811 C C . SER A 1 103 ? 56.809 30.318 12.515 1.00 52.75 103 SER A C 1
ATOM 813 O O . SER A 1 103 ? 56.326 31.441 12.356 1.00 52.75 103 SER A O 1
ATOM 815 N N . PRO A 1 104 ? 56.324 29.274 11.820 1.00 56.16 104 PRO A N 1
ATOM 816 C CA . PRO A 1 104 ? 55.104 29.373 11.021 1.00 56.16 104 PRO A CA 1
ATOM 817 C C . PRO A 1 104 ? 53.893 29.670 11.912 1.00 56.16 104 PRO A C 1
ATOM 819 O O . PRO A 1 104 ? 53.790 29.138 13.013 1.00 56.16 104 PRO A O 1
ATOM 822 N N . ASN A 1 105 ? 52.945 30.471 11.427 1.00 55.44 105 ASN A N 1
ATOM 823 C CA . ASN A 1 105 ? 51.688 30.713 12.135 1.00 55.44 105 ASN A CA 1
ATOM 824 C C . ASN A 1 105 ? 50.808 29.443 12.081 1.00 55.44 105 ASN A C 1
ATOM 826 O O . ASN A 1 105 ? 50.136 29.199 11.080 1.00 55.44 105 ASN A O 1
ATOM 830 N N . MET A 1 106 ? 50.896 28.587 13.107 1.00 54.56 106 MET A N 1
ATOM 831 C CA . MET A 1 106 ? 50.357 27.216 13.077 1.00 54.56 106 MET A CA 1
ATOM 832 C C . MET A 1 106 ? 48.999 27.024 13.775 1.00 54.56 106 MET A C 1
ATOM 834 O O . MET A 1 106 ? 48.473 25.916 13.736 1.00 54.56 106 MET A O 1
ATOM 838 N N . GLU A 1 107 ? 48.413 28.048 14.408 1.00 58.59 107 GLU A N 1
ATOM 839 C CA . GLU A 1 107 ? 47.357 27.801 15.414 1.00 58.59 107 GLU A CA 1
ATOM 840 C C . GLU A 1 107 ? 45.987 28.441 15.136 1.00 58.59 107 GLU A C 1
ATOM 842 O O . GLU A 1 107 ? 45.013 28.138 15.827 1.00 58.59 107 GLU A O 1
ATOM 847 N N . GLY A 1 108 ? 45.846 29.266 14.095 1.00 69.06 108 GLY A N 1
ATOM 848 C CA . GLY A 1 108 ? 44.530 29.744 13.668 1.00 69.06 108 GLY A CA 1
ATOM 849 C C . GLY A 1 108 ? 44.555 30.952 12.737 1.00 69.06 108 GLY A C 1
ATOM 850 O O . GLY A 1 108 ? 45.540 31.679 12.654 1.00 69.06 108 GLY A O 1
ATOM 851 N N . THR A 1 109 ? 43.447 31.189 12.039 1.00 80.88 109 THR A N 1
ATOM 852 C CA . THR A 1 109 ? 43.252 32.378 11.191 1.00 80.88 109 THR A CA 1
ATOM 853 C C . THR A 1 109 ? 41.789 32.822 11.218 1.00 80.88 109 THR A C 1
ATOM 855 O O . THR A 1 109 ? 40.934 32.128 11.769 1.00 80.88 109 THR A O 1
ATOM 858 N N . PHE A 1 110 ? 41.485 33.994 10.666 1.00 85.69 110 PHE A N 1
ATOM 859 C CA . PHE A 1 110 ? 40.104 34.442 10.494 1.00 85.69 110 PHE A CA 1
ATOM 860 C C . PHE A 1 110 ? 39.589 34.024 9.119 1.00 85.69 110 PHE A C 1
ATOM 862 O O . PHE A 1 110 ? 40.269 34.223 8.107 1.00 85.69 110 PHE A O 1
ATOM 869 N N . VAL A 1 111 ? 38.386 33.456 9.090 1.00 87.81 111 VAL A N 1
ATOM 870 C CA . VAL A 1 111 ? 37.754 32.905 7.889 1.00 87.81 111 VAL A CA 1
ATOM 871 C C . VAL A 1 111 ? 36.314 33.370 7.730 1.00 87.81 111 VAL A C 1
ATOM 873 O O . VAL A 1 111 ? 35.679 33.870 8.661 1.00 87.81 111 VAL A O 1
ATOM 876 N N . ASP A 1 112 ? 35.829 33.234 6.506 1.00 89.12 112 ASP A N 1
ATOM 877 C CA . ASP A 1 112 ? 34.425 33.285 6.140 1.00 89.12 112 ASP A CA 1
ATOM 878 C C . ASP A 1 112 ? 33.960 31.899 5.707 1.00 89.12 112 ASP A C 1
ATOM 880 O O . ASP A 1 112 ? 34.768 31.095 5.235 1.00 89.12 112 ASP A O 1
ATOM 884 N N . VAL A 1 113 ? 32.671 31.621 5.877 1.00 87.00 113 VAL A N 1
ATOM 885 C CA . VAL A 1 113 ? 32.065 30.339 5.504 1.00 87.00 113 VAL A CA 1
ATOM 886 C C . VAL A 1 113 ? 30.960 30.614 4.502 1.00 87.00 113 VAL A C 1
ATOM 888 O O . VAL A 1 113 ? 29.983 31.284 4.818 1.00 87.00 113 VAL A O 1
ATOM 891 N N . ILE A 1 114 ? 31.124 30.089 3.293 1.00 85.94 114 ILE A N 1
ATOM 892 C CA . ILE A 1 114 ? 30.178 30.254 2.194 1.00 85.94 114 ILE A CA 1
ATOM 893 C C . ILE A 1 114 ? 29.493 28.900 1.956 1.00 85.94 114 ILE A C 1
ATOM 895 O O . ILE A 1 114 ? 30.188 27.921 1.655 1.00 85.94 114 ILE A O 1
ATOM 899 N N . PRO A 1 115 ? 28.158 28.797 2.082 1.00 80.19 115 PRO A N 1
ATOM 900 C CA . PRO A 1 115 ? 27.428 27.582 1.738 1.00 80.19 115 PRO A CA 1
ATOM 901 C C . PRO A 1 115 ? 27.627 27.233 0.259 1.00 80.19 115 PRO A C 1
ATOM 903 O O . PRO A 1 115 ? 27.352 28.049 -0.621 1.00 80.19 115 PRO A O 1
ATOM 906 N N . VAL A 1 116 ? 28.087 26.014 -0.038 1.00 74.06 116 VAL A N 1
ATOM 907 C CA . VAL A 1 116 ? 28.151 25.513 -1.416 1.00 74.06 116 VAL A CA 1
ATOM 908 C C . VAL A 1 116 ? 26.853 24.769 -1.686 1.00 74.06 116 VAL A C 1
ATOM 910 O O . VAL A 1 116 ? 26.751 23.553 -1.518 1.00 74.06 116 VAL A O 1
ATOM 913 N N . THR A 1 117 ? 25.829 25.501 -2.119 1.00 57.16 117 THR A N 1
ATOM 914 C CA . THR A 1 117 ? 24.635 24.880 -2.691 1.00 57.16 117 THR A CA 1
ATOM 915 C C . THR A 1 117 ? 25.060 24.209 -3.994 1.00 57.16 117 THR A C 1
ATOM 917 O O . THR A 1 117 ? 25.271 24.870 -5.013 1.00 57.16 117 THR A O 1
ATOM 920 N N . ARG A 1 118 ? 25.201 22.877 -4.001 1.00 49.84 118 ARG A N 1
ATOM 921 C CA . ARG A 1 118 ? 25.193 22.146 -5.273 1.00 49.84 118 ARG A CA 1
ATOM 922 C C . ARG A 1 118 ? 23.829 22.411 -5.901 1.00 49.84 118 ARG A C 1
ATOM 924 O O . ARG A 1 118 ? 22.837 21.823 -5.481 1.00 49.84 118 ARG A O 1
ATOM 931 N N . LYS A 1 119 ? 23.775 23.314 -6.887 1.00 51.88 119 LYS A N 1
ATOM 932 C CA . LYS A 1 119 ? 22.629 23.423 -7.793 1.00 51.88 119 LYS A CA 1
ATOM 933 C C . LYS A 1 119 ? 22.303 22.005 -8.248 1.00 51.88 119 LYS A C 1
ATOM 935 O O . LYS A 1 119 ? 23.185 21.318 -8.765 1.00 51.88 119 LYS A O 1
ATOM 940 N N . LYS A 1 120 ? 21.069 21.560 -8.010 1.00 59.56 120 LYS A N 1
ATOM 941 C CA . LYS A 1 120 ? 20.570 20.318 -8.596 1.00 59.56 120 LYS A CA 1
ATOM 942 C C . LYS A 1 120 ? 20.811 20.418 -10.096 1.00 59.56 120 LYS A C 1
ATOM 944 O O . LYS A 1 120 ? 20.336 21.352 -10.737 1.00 59.56 120 LYS A O 1
ATOM 949 N N . GLU A 1 121 ? 21.642 19.529 -10.619 1.00 72.31 121 GLU A N 1
ATOM 950 C CA . GLU A 1 121 ? 22.011 19.560 -12.024 1.00 72.31 121 GLU A CA 1
ATOM 951 C C . GLU A 1 121 ? 20.777 19.141 -12.823 1.00 72.31 121 GLU A C 1
ATOM 953 O O . GLU A 1 121 ? 20.304 18.005 -12.715 1.00 72.31 121 GLU A O 1
ATOM 958 N N . LEU A 1 122 ? 20.200 20.104 -13.535 1.00 85.31 122 LEU A N 1
ATOM 959 C CA . LEU A 1 122 ? 19.024 19.896 -14.359 1.00 85.31 122 LEU A CA 1
ATOM 960 C C . LEU A 1 122 ? 19.464 19.397 -15.732 1.00 85.31 122 LEU A C 1
ATOM 962 O O . LEU A 1 122 ? 20.428 19.904 -16.305 1.00 85.31 122 LEU A O 1
ATOM 966 N N . MET A 1 123 ? 18.751 18.395 -16.231 1.00 86.88 123 MET A N 1
ATOM 967 C CA . MET A 1 123 ? 18.971 17.793 -17.536 1.00 86.88 123 MET A CA 1
ATOM 968 C C . MET A 1 123 ? 17.750 18.036 -18.417 1.00 86.88 123 MET A C 1
ATOM 970 O O . MET A 1 123 ? 16.630 17.745 -17.989 1.00 86.88 123 MET A O 1
ATOM 974 N N . THR A 1 124 ? 17.963 18.521 -19.637 1.00 90.19 124 THR A N 1
ATOM 975 C CA . THR A 1 124 ? 16.900 18.706 -20.635 1.00 90.19 124 THR A CA 1
ATOM 976 C C . THR A 1 124 ? 16.941 17.566 -21.645 1.00 90.19 124 THR A C 1
ATOM 978 O O . THR A 1 124 ? 18.002 17.245 -22.185 1.00 90.19 124 THR A O 1
ATOM 981 N N . LEU A 1 125 ? 15.790 16.949 -21.906 1.00 93.19 125 LEU A N 1
ATOM 982 C CA . LEU A 1 125 ? 15.609 15.922 -22.934 1.00 93.19 125 LEU A CA 1
ATOM 983 C C . LEU A 1 125 ? 14.290 16.120 -23.679 1.00 93.19 125 LEU A C 1
ATOM 985 O O . LEU A 1 125 ? 13.393 16.800 -23.185 1.00 93.19 125 LEU A O 1
ATOM 989 N N . SER A 1 126 ? 14.156 15.454 -24.822 1.00 94.50 126 SER A N 1
ATOM 990 C CA . SER A 1 126 ? 12.913 15.373 -25.588 1.00 94.50 126 SER A CA 1
ATOM 991 C C . SER A 1 126 ? 12.402 13.930 -25.646 1.00 94.50 126 SER A C 1
ATOM 993 O O . SER A 1 126 ? 13.164 13.000 -25.923 1.00 94.50 126 SER A O 1
ATOM 995 N N . ILE A 1 127 ? 11.113 13.729 -25.366 1.00 93.94 127 ILE A N 1
ATOM 996 C CA . ILE A 1 127 ? 10.417 12.439 -25.475 1.00 93.94 127 ILE A CA 1
ATOM 997 C C . ILE A 1 127 ? 9.220 12.623 -26.410 1.00 93.94 127 ILE A C 1
ATOM 999 O O . ILE A 1 127 ? 8.304 13.374 -26.081 1.00 93.94 127 ILE A O 1
ATOM 1003 N N . ASN A 1 128 ? 9.201 11.923 -27.550 1.00 91.62 128 ASN A N 1
ATOM 1004 C CA . ASN A 1 128 ? 8.197 12.094 -28.615 1.00 91.62 128 ASN A CA 1
ATOM 1005 C C . ASN A 1 128 ? 7.968 13.585 -28.964 1.00 91.62 128 ASN A C 1
ATOM 1007 O O . ASN A 1 128 ? 6.838 14.072 -28.894 1.00 91.62 128 ASN A O 1
ATOM 1011 N N . ASP A 1 129 ? 9.051 14.318 -29.234 1.00 89.38 129 ASP A N 1
ATOM 1012 C CA . ASP A 1 129 ? 9.052 15.752 -29.572 1.00 89.38 129 ASP A CA 1
ATOM 1013 C C . ASP A 1 129 ? 8.577 16.710 -28.461 1.00 89.38 129 ASP A C 1
ATOM 1015 O O . ASP A 1 129 ? 8.467 17.915 -28.683 1.00 89.38 129 ASP A O 1
ATOM 1019 N N . LYS A 1 130 ? 8.344 16.213 -27.238 1.00 92.38 130 LYS A N 1
ATOM 1020 C CA . LYS A 1 130 ? 8.050 17.038 -26.059 1.00 92.38 130 LYS A CA 1
ATOM 1021 C C . LYS A 1 130 ? 9.288 17.202 -25.189 1.00 92.38 130 LYS A C 1
ATOM 1023 O O . LYS A 1 130 ? 9.826 16.216 -24.685 1.00 92.38 130 LYS A O 1
ATOM 1028 N N . GLU A 1 131 ? 9.699 18.444 -24.966 1.00 93.12 131 GLU A N 1
ATOM 1029 C CA . GLU A 1 131 ? 10.816 18.758 -24.076 1.00 93.12 131 GLU A CA 1
ATOM 1030 C C . GLU A 1 131 ? 10.410 18.726 -22.597 1.00 93.12 131 GLU A C 1
ATOM 1032 O O . GLU A 1 131 ? 9.322 19.159 -22.212 1.00 93.12 131 GLU A O 1
ATOM 1037 N N . ILE A 1 132 ? 11.308 18.219 -21.753 1.00 93.19 132 ILE A N 1
ATOM 1038 C CA . ILE A 1 132 ? 11.182 18.262 -20.297 1.00 93.19 132 ILE A CA 1
ATOM 1039 C C . ILE A 1 132 ? 12.547 18.480 -19.651 1.00 93.19 132 ILE A C 1
ATOM 1041 O O . ILE A 1 132 ? 13.570 17.988 -20.126 1.00 93.19 132 ILE A O 1
ATOM 1045 N N . THR A 1 133 ? 12.542 19.186 -18.525 1.00 92.75 133 THR A N 1
ATOM 1046 C CA . THR A 1 133 ? 13.714 19.371 -17.671 1.00 92.75 133 THR A CA 1
ATOM 1047 C C . THR A 1 133 ? 13.530 18.577 -16.382 1.00 92.75 133 THR A C 1
ATOM 1049 O O . THR A 1 133 ? 12.543 18.753 -15.666 1.00 92.75 133 THR A O 1
ATOM 1052 N N . VAL A 1 134 ? 14.470 17.683 -16.076 1.00 91.25 134 VAL A N 1
ATOM 1053 C CA . VAL A 1 134 ? 14.421 16.802 -14.898 1.00 91.25 134 VAL A CA 1
ATOM 1054 C C . VAL A 1 134 ? 15.724 16.839 -14.108 1.00 91.25 134 VAL A C 1
ATOM 1056 O O . VAL A 1 134 ? 16.772 17.223 -14.618 1.00 91.25 134 VAL A O 1
ATOM 1059 N N . GLU A 1 135 ? 15.670 16.422 -12.846 1.00 88.50 135 GLU A N 1
ATOM 1060 C CA . GLU A 1 135 ? 16.866 16.298 -12.012 1.00 88.50 135 GLU A CA 1
ATOM 1061 C C . GLU A 1 135 ? 17.749 15.139 -12.500 1.00 88.50 135 GLU A C 1
ATOM 1063 O O . GLU A 1 135 ? 17.249 14.066 -12.873 1.00 88.50 135 GLU A O 1
ATOM 1068 N N . ARG A 1 136 ? 19.072 15.335 -12.471 1.00 87.06 136 ARG A N 1
ATOM 1069 C CA . ARG A 1 136 ? 20.051 14.288 -12.782 1.00 87.06 136 ARG A CA 1
ATOM 1070 C C . ARG A 1 136 ? 19.799 13.034 -11.938 1.00 87.06 136 ARG A C 1
ATOM 1072 O O . ARG A 1 136 ? 19.703 13.103 -10.718 1.00 87.06 136 ARG A O 1
ATOM 1079 N N . GLY A 1 137 ? 19.744 11.879 -12.602 1.00 85.88 137 GLY A N 1
ATOM 1080 C CA . GLY A 1 137 ? 19.456 10.581 -11.978 1.00 85.88 137 GLY A CA 1
ATOM 1081 C C . GLY A 1 137 ? 18.022 10.089 -12.185 1.00 85.88 137 GLY A C 1
ATOM 1082 O O . GLY A 1 137 ? 17.776 8.899 -12.011 1.00 85.88 137 GLY A O 1
ATOM 1083 N N . THR A 1 138 ? 17.106 10.955 -12.636 1.00 90.50 138 THR A N 1
ATOM 1084 C CA . THR A 1 138 ? 15.753 10.548 -13.052 1.00 90.50 138 THR A CA 1
ATOM 1085 C C . THR A 1 138 ? 15.834 9.563 -14.225 1.00 90.50 138 THR A C 1
ATOM 1087 O O . THR A 1 138 ? 16.621 9.758 -15.158 1.00 90.50 138 THR A O 1
ATOM 1090 N N . THR A 1 139 ? 15.022 8.504 -14.200 1.00 94.50 139 THR A N 1
ATOM 1091 C CA . THR A 1 139 ? 14.946 7.539 -15.312 1.00 94.50 139 THR A CA 1
ATOM 1092 C C . THR A 1 139 ? 14.087 8.068 -16.463 1.00 94.50 139 THR A C 1
ATOM 1094 O O . THR A 1 139 ? 13.197 8.898 -16.260 1.00 94.50 139 THR A O 1
ATOM 1097 N N . ILE A 1 140 ? 14.293 7.558 -17.683 1.00 94.75 140 ILE A N 1
ATOM 1098 C CA . ILE A 1 140 ? 13.454 7.928 -18.841 1.00 94.75 140 ILE A CA 1
ATOM 1099 C C . ILE A 1 140 ? 11.971 7.632 -18.562 1.00 94.75 140 ILE A C 1
ATOM 1101 O O . ILE A 1 140 ? 11.103 8.409 -18.946 1.00 94.75 140 ILE A O 1
ATOM 1105 N N . LEU A 1 141 ? 11.664 6.530 -17.868 1.00 94.69 141 LEU A N 1
ATOM 1106 C CA . LEU A 1 141 ? 10.289 6.168 -17.519 1.00 94.69 141 LEU A CA 1
ATOM 1107 C C . LEU A 1 141 ? 9.626 7.193 -16.587 1.00 94.69 141 LEU A C 1
ATOM 1109 O O . LEU A 1 141 ? 8.456 7.519 -16.767 1.00 94.69 141 LEU A O 1
ATOM 1113 N N . GLU A 1 142 ? 10.349 7.690 -15.586 1.00 92.88 142 GLU A N 1
ATOM 1114 C CA . GLU A 1 142 ? 9.840 8.712 -14.662 1.00 92.88 142 GLU A CA 1
ATOM 1115 C C . GLU A 1 142 ? 9.671 10.064 -15.352 1.00 92.88 142 GLU A C 1
ATOM 1117 O O . GLU A 1 142 ? 8.674 10.746 -15.116 1.00 92.88 142 GLU A O 1
ATOM 1122 N N . ALA A 1 143 ? 10.594 10.426 -16.247 1.00 93.94 143 ALA A N 1
ATOM 1123 C CA . ALA A 1 143 ? 10.459 11.613 -17.085 1.00 93.94 143 ALA A CA 1
ATOM 1124 C C . ALA A 1 143 ? 9.232 11.512 -18.011 1.00 93.94 143 ALA A C 1
ATOM 1126 O O . ALA A 1 143 ? 8.437 12.444 -18.077 1.00 93.94 143 ALA A O 1
ATOM 1127 N N . ALA A 1 144 ? 9.015 10.356 -18.649 1.00 94.69 144 ALA A N 1
ATOM 1128 C CA . ALA A 1 144 ? 7.850 10.114 -19.500 1.00 94.69 144 ALA A CA 1
ATOM 1129 C C . ALA A 1 144 ? 6.526 10.209 -18.723 1.00 94.69 144 ALA A C 1
ATOM 1131 O O . ALA A 1 144 ? 5.571 10.805 -19.215 1.00 94.69 144 ALA A O 1
ATOM 1132 N N . LYS A 1 145 ? 6.483 9.699 -17.483 1.00 92.88 145 LYS A N 1
ATOM 1133 C CA . LYS A 1 145 ? 5.308 9.827 -16.605 1.00 92.88 145 LYS A CA 1
ATOM 1134 C C . LYS A 1 145 ? 4.959 11.276 -16.277 1.00 92.88 145 LYS A C 1
ATOM 1136 O O . LYS A 1 145 ? 3.782 11.587 -16.193 1.00 92.88 145 LYS A O 1
ATOM 1141 N N . LYS A 1 146 ? 5.955 12.153 -16.107 1.00 92.56 146 LYS A N 1
ATOM 1142 C CA . LYS A 1 146 ? 5.723 13.591 -15.878 1.00 92.56 146 LYS A CA 1
ATOM 1143 C C . LYS A 1 146 ? 5.137 14.308 -17.103 1.00 92.56 146 LYS A C 1
ATOM 1145 O O . LYS A 1 146 ? 4.539 15.361 -16.940 1.00 92.56 146 LYS A O 1
ATOM 1150 N N . LEU A 1 147 ? 5.315 13.749 -18.304 1.00 93.31 147 LEU A N 1
ATOM 1151 C CA . LEU A 1 147 ? 4.756 14.250 -19.568 1.00 93.31 147 LEU A CA 1
ATOM 1152 C C . LEU A 1 147 ? 3.432 13.572 -19.963 1.00 93.31 147 LEU A C 1
ATOM 1154 O O . LEU A 1 147 ? 2.980 13.741 -21.100 1.00 93.31 147 LEU A O 1
ATOM 1158 N N . ASP A 1 148 ? 2.855 12.756 -19.075 1.00 92.88 148 ASP A N 1
ATOM 1159 C CA . ASP A 1 148 ? 1.697 11.898 -19.355 1.00 92.88 148 ASP A CA 1
ATOM 1160 C C . ASP A 1 148 ? 1.890 10.976 -20.578 1.00 92.88 148 ASP A C 1
ATOM 1162 O O . ASP A 1 148 ? 0.938 10.565 -21.243 1.00 92.88 148 ASP A O 1
ATOM 1166 N N . ILE A 1 149 ? 3.141 10.609 -20.884 1.00 93.88 149 ILE A N 1
ATOM 1167 C CA . ILE A 1 149 ? 3.472 9.651 -21.943 1.00 93.88 149 ILE A CA 1
ATOM 1168 C C . ILE A 1 149 ? 3.464 8.242 -21.349 1.00 93.88 149 ILE A C 1
ATOM 1170 O O . ILE A 1 149 ? 4.278 7.889 -20.491 1.00 93.88 149 ILE A O 1
ATOM 1174 N N . TYR A 1 150 ? 2.548 7.405 -21.836 1.00 93.44 150 TYR A N 1
ATOM 1175 C CA . TYR A 1 150 ? 2.424 6.027 -21.379 1.00 93.44 150 TYR A CA 1
ATOM 1176 C C . TYR A 1 150 ? 3.514 5.131 -21.979 1.00 93.44 150 TYR A C 1
ATOM 1178 O O . TYR A 1 150 ? 3.576 4.933 -23.189 1.00 93.44 150 TYR A O 1
ATOM 1186 N N . ILE A 1 151 ? 4.342 4.531 -21.119 1.00 95.12 151 ILE A N 1
ATOM 1187 C CA . ILE A 1 151 ? 5.289 3.474 -21.496 1.00 95.12 151 ILE A CA 1
ATOM 1188 C C . ILE A 1 151 ? 4.895 2.183 -20.760 1.00 95.12 151 ILE A C 1
ATOM 1190 O O . ILE A 1 151 ? 4.814 2.187 -19.527 1.00 95.12 151 ILE A O 1
ATOM 1194 N N . PRO A 1 152 ? 4.679 1.058 -21.468 1.00 95.00 152 PRO A N 1
ATOM 1195 C CA . PRO A 1 152 ? 4.182 -0.168 -20.857 1.00 95.00 152 PRO A CA 1
ATOM 1196 C C . PRO A 1 152 ? 5.228 -0.837 -19.956 1.00 95.00 152 PRO A C 1
ATOM 1198 O O . PRO A 1 152 ? 6.385 -1.037 -20.333 1.00 95.00 152 PRO A O 1
ATOM 1201 N N . THR A 1 153 ? 4.809 -1.249 -18.757 1.00 95.00 153 THR A N 1
ATOM 1202 C CA . THR A 1 153 ? 5.671 -1.937 -17.785 1.00 95.00 153 THR A CA 1
ATOM 1203 C C . THR A 1 153 ? 4.927 -3.042 -17.048 1.00 95.00 153 THR A C 1
ATOM 1205 O O . THR A 1 153 ? 3.844 -2.800 -16.528 1.00 95.00 153 THR A O 1
ATOM 1208 N N . LEU A 1 154 ? 5.553 -4.214 -16.888 1.00 95.12 154 LEU A N 1
ATOM 1209 C CA . LEU A 1 154 ? 5.042 -5.284 -16.015 1.00 95.12 154 LEU A CA 1
ATOM 1210 C C . LEU A 1 154 ? 5.858 -5.469 -14.734 1.00 95.12 154 LEU A C 1
ATOM 1212 O O . LEU A 1 154 ? 5.303 -5.888 -13.726 1.00 95.12 154 LEU A O 1
ATOM 1216 N N . CYS A 1 155 ? 7.162 -5.164 -14.745 1.00 95.19 155 CYS A N 1
ATOM 1217 C CA . CYS A 1 155 ? 8.054 -5.382 -13.595 1.00 95.19 155 CYS A CA 1
ATOM 1218 C C . CYS A 1 155 ? 8.417 -4.111 -12.808 1.00 95.19 155 CYS A C 1
ATOM 1220 O O . CYS A 1 155 ? 9.040 -4.217 -11.756 1.00 95.19 155 CYS A O 1
ATOM 1222 N N . TYR A 1 156 ? 8.073 -2.924 -13.317 1.00 94.75 156 TYR A N 1
ATOM 1223 C CA . TYR A 1 156 ? 8.370 -1.649 -12.661 1.00 94.75 156 TYR A CA 1
ATOM 1224 C C . TYR A 1 156 ? 7.300 -1.293 -11.623 1.00 94.75 156 TYR A C 1
ATOM 1226 O O . TYR A 1 156 ? 6.119 -1.578 -11.820 1.00 94.75 156 TYR A O 1
ATOM 1234 N N . HIS A 1 157 ? 7.729 -0.652 -10.541 1.00 91.94 157 HIS A N 1
ATOM 1235 C CA . HIS A 1 157 ? 6.898 -0.072 -9.491 1.00 91.94 157 HIS A CA 1
ATOM 1236 C C . HIS A 1 157 ? 7.693 1.084 -8.865 1.00 91.94 157 HIS A C 1
ATOM 1238 O O . HIS A 1 157 ? 8.898 0.939 -8.682 1.00 91.94 157 HIS A O 1
ATOM 1244 N N . SER A 1 158 ? 7.043 2.204 -8.544 1.00 88.44 158 SER A N 1
ATOM 1245 C CA . SER A 1 158 ? 7.704 3.443 -8.088 1.00 88.44 158 SER A CA 1
ATOM 1246 C C . SER A 1 158 ? 8.399 3.305 -6.731 1.00 88.44 158 SER A C 1
ATOM 1248 O O . SER A 1 158 ? 9.499 3.802 -6.548 1.00 88.44 158 SER A O 1
ATOM 1250 N N . GLY A 1 159 ? 7.787 2.591 -5.784 1.00 86.38 159 GLY A N 1
ATOM 1251 C CA . GLY A 1 159 ? 8.350 2.354 -4.446 1.00 86.38 159 GLY A CA 1
ATOM 1252 C C . GLY A 1 159 ? 9.422 1.257 -4.359 1.00 86.38 159 GLY A C 1
ATOM 1253 O O . GLY A 1 159 ? 9.636 0.725 -3.278 1.00 86.38 159 GLY A O 1
ATOM 1254 N N . MET A 1 160 ? 10.020 0.835 -5.477 1.00 90.69 160 MET A N 1
ATOM 1255 C CA . MET A 1 160 ? 11.057 -0.204 -5.506 1.00 90.69 160 MET A CA 1
ATOM 1256 C C . MET A 1 160 ? 12.178 0.201 -6.469 1.00 90.69 160 MET A C 1
ATOM 1258 O O . MET A 1 160 ? 11.943 0.931 -7.428 1.00 90.69 160 MET A O 1
ATOM 1262 N N . SER A 1 161 ? 13.387 -0.329 -6.280 1.00 90.00 161 SER A N 1
ATOM 1263 C CA . SER A 1 161 ? 14.521 -0.052 -7.178 1.00 90.00 161 SER A CA 1
ATOM 1264 C C . SER A 1 161 ? 14.261 -0.440 -8.661 1.00 90.00 161 SER A C 1
ATOM 1266 O O . SER A 1 161 ? 13.372 -1.240 -8.986 1.00 90.00 161 SER A O 1
ATOM 1268 N N . PRO A 1 162 ? 14.996 0.106 -9.634 1.00 88.62 162 PRO A N 1
ATOM 1269 C CA . PRO A 1 162 ? 14.886 -0.348 -11.020 1.00 88.62 162 PRO A CA 1
ATOM 1270 C C . PRO A 1 162 ? 15.368 -1.801 -11.218 1.00 88.62 162 PRO A C 1
ATOM 1272 O O . PRO A 1 162 ? 16.407 -2.188 -10.697 1.00 88.62 162 PRO A O 1
ATOM 1275 N N . PHE A 1 163 ? 14.639 -2.619 -11.999 1.00 89.25 163 PHE A N 1
ATOM 1276 C CA . PHE A 1 163 ? 14.999 -4.037 -12.246 1.00 89.25 163 PHE A CA 1
ATOM 1277 C C . PHE A 1 163 ? 15.113 -4.423 -13.728 1.00 89.25 163 PHE A C 1
ATOM 1279 O O . PHE A 1 163 ? 16.019 -5.155 -14.109 1.00 89.25 163 PHE A O 1
ATOM 1286 N N . GLY A 1 164 ? 14.207 -3.944 -14.587 1.00 90.88 164 GLY A N 1
ATOM 1287 C CA . GLY A 1 164 ? 14.331 -4.116 -16.042 1.00 90.88 164 GLY A CA 1
ATOM 1288 C C . GLY A 1 164 ? 14.113 -5.530 -16.603 1.00 90.88 164 GLY A C 1
ATOM 1289 O O . GLY A 1 164 ? 14.533 -5.789 -17.727 1.00 90.88 164 GLY A O 1
ATOM 1290 N N . ALA A 1 165 ? 13.448 -6.445 -15.888 1.00 91.12 165 ALA A N 1
ATOM 1291 C CA . ALA A 1 165 ? 13.268 -7.827 -16.356 1.00 91.12 165 ALA A CA 1
ATOM 1292 C C . ALA A 1 165 ? 12.247 -8.014 -17.489 1.00 91.12 165 ALA A C 1
ATOM 1294 O O . ALA A 1 165 ? 12.486 -8.818 -18.380 1.00 91.12 165 ALA A O 1
ATOM 1295 N N . CYS A 1 166 ? 11.118 -7.294 -17.482 1.00 93.19 166 CYS A N 1
ATOM 1296 C CA . CYS A 1 166 ? 10.039 -7.556 -18.449 1.00 93.19 166 CYS A CA 1
ATOM 1297 C C . CYS A 1 166 ? 10.330 -7.072 -19.876 1.00 93.19 166 CYS A C 1
ATOM 1299 O O . CYS A 1 166 ? 9.661 -7.512 -20.799 1.00 93.19 166 CYS A O 1
ATOM 1301 N N . ARG A 1 167 ? 11.275 -6.137 -20.052 1.00 94.31 167 ARG A N 1
ATOM 1302 C CA . ARG A 1 167 ? 11.667 -5.549 -21.349 1.00 94.31 167 ARG A CA 1
ATOM 1303 C C . ARG A 1 167 ? 10.529 -4.930 -22.187 1.00 94.31 167 ARG A C 1
ATOM 1305 O O . ARG A 1 167 ? 10.743 -4.613 -23.345 1.00 94.31 167 ARG A O 1
ATOM 1312 N N . LEU A 1 168 ? 9.350 -4.671 -21.622 1.00 94.38 168 LEU A N 1
ATOM 1313 C CA . LEU A 1 168 ? 8.271 -3.979 -22.348 1.00 94.38 168 LEU A CA 1
ATOM 1314 C C . LEU A 1 168 ? 8.494 -2.467 -22.466 1.00 94.38 168 LEU A C 1
ATOM 1316 O O . LEU A 1 168 ? 8.082 -1.850 -23.445 1.00 94.38 168 LEU A O 1
ATOM 1320 N N . CYS A 1 169 ? 9.224 -1.888 -21.514 1.00 95.25 169 CYS A N 1
ATOM 1321 C CA . CYS A 1 169 ? 9.553 -0.466 -21.469 1.00 95.25 169 CYS A CA 1
ATOM 1322 C C . CYS A 1 169 ? 10.719 -0.074 -22.387 1.00 95.25 169 CYS A C 1
ATOM 1324 O O . CYS A 1 169 ? 11.441 0.882 -22.107 1.00 95.25 169 CYS A O 1
ATOM 1326 N N . LEU A 1 170 ? 10.957 -0.846 -23.448 1.00 95.94 170 LEU A N 1
ATOM 1327 C CA . LEU A 1 170 ? 11.978 -0.516 -24.429 1.00 95.94 170 LEU A CA 1
ATOM 1328 C C . LEU A 1 170 ? 11.568 0.735 -25.208 1.00 95.94 170 LEU A C 1
ATOM 1330 O O . LEU A 1 170 ? 10.399 0.902 -25.572 1.00 95.94 170 LEU A O 1
ATOM 1334 N N . VAL A 1 171 ? 12.552 1.600 -25.415 1.00 95.62 171 VAL A N 1
ATOM 1335 C CA . VAL A 1 171 ? 12.462 2.856 -26.155 1.00 95.62 171 VAL A CA 1
ATOM 1336 C C . VAL A 1 171 ? 13.674 2.993 -27.065 1.00 95.62 171 VAL A C 1
ATOM 1338 O O . VAL A 1 171 ? 14.722 2.381 -26.828 1.00 95.62 171 VAL A O 1
ATOM 1341 N N . GLU A 1 172 ? 13.514 3.789 -28.109 1.00 95.50 172 GLU A N 1
ATOM 1342 C CA . GLU A 1 172 ? 14.567 4.109 -29.060 1.00 95.50 172 GLU A CA 1
ATOM 1343 C C . GLU A 1 172 ? 15.182 5.462 -28.708 1.00 95.50 172 GLU A C 1
ATOM 1345 O O . GLU A 1 172 ? 14.461 6.402 -28.370 1.00 95.50 172 GLU A O 1
ATOM 1350 N N . ILE A 1 173 ? 16.511 5.546 -28.742 1.00 93.75 173 ILE A N 1
ATOM 1351 C CA . ILE A 1 173 ? 17.253 6.775 -28.454 1.00 93.75 173 ILE A CA 1
ATOM 1352 C C . ILE A 1 173 ? 18.084 7.123 -29.682 1.00 93.75 173 ILE A C 1
ATOM 1354 O O . ILE A 1 173 ? 18.833 6.276 -30.181 1.00 93.75 173 ILE A O 1
ATOM 1358 N N . GLU A 1 174 ? 17.965 8.366 -30.147 1.00 90.19 174 GLU A N 1
ATOM 1359 C CA . GLU A 1 174 ? 18.718 8.855 -31.302 1.00 90.19 174 GLU A CA 1
ATOM 1360 C C . GLU A 1 174 ? 20.233 8.700 -31.071 1.00 90.19 174 GLU A C 1
ATOM 1362 O O . GLU A 1 174 ? 20.750 8.988 -29.991 1.00 90.19 174 GLU A O 1
ATOM 1367 N N . GLY A 1 175 ? 20.945 8.187 -32.077 1.00 84.81 175 GLY A N 1
ATOM 1368 C CA . GLY A 1 175 ? 22.383 7.906 -31.996 1.00 84.81 175 GLY A CA 1
ATOM 1369 C C . GLY A 1 175 ? 22.752 6.550 -31.378 1.00 84.81 175 GLY A C 1
ATOM 1370 O O . GLY A 1 175 ? 23.935 6.213 -31.324 1.00 84.81 175 GLY A O 1
ATOM 1371 N N . THR A 1 176 ? 21.779 5.737 -30.948 1.00 86.56 176 THR A N 1
ATOM 1372 C CA . THR A 1 176 ? 22.030 4.367 -30.471 1.00 86.56 176 THR A CA 1
ATOM 1373 C C . THR A 1 176 ? 21.403 3.317 -31.386 1.00 86.56 176 THR A C 1
ATOM 1375 O O . THR A 1 176 ? 20.223 3.373 -31.701 1.00 86.56 176 THR A O 1
ATOM 1378 N N . ASN A 1 177 ? 22.171 2.286 -31.749 1.00 82.81 177 ASN A N 1
ATOM 1379 C CA . ASN A 1 177 ? 21.676 1.175 -32.581 1.00 82.81 177 ASN A CA 1
ATOM 1380 C C . ASN A 1 177 ? 20.896 0.109 -31.782 1.00 82.81 177 ASN A C 1
ATOM 1382 O O . ASN A 1 177 ? 20.602 -0.967 -32.300 1.00 82.81 177 ASN A O 1
ATOM 1386 N N . LYS A 1 178 ? 20.634 0.339 -30.490 1.00 90.00 178 LYS A N 1
ATOM 1387 C CA . LYS A 1 178 ? 20.011 -0.635 -29.583 1.00 90.00 178 LYS A CA 1
ATOM 1388 C C . LYS A 1 178 ? 18.843 0.009 -28.854 1.00 90.00 178 LYS A C 1
ATOM 1390 O O . LYS A 1 178 ? 18.966 1.120 -28.356 1.00 90.00 178 LYS A O 1
ATOM 1395 N N . LEU A 1 179 ? 17.757 -0.743 -28.700 1.00 92.81 179 LEU A N 1
ATOM 1396 C CA . LEU A 1 179 ? 16.642 -0.338 -27.850 1.00 92.81 179 LEU A CA 1
ATOM 1397 C C . LEU A 1 179 ? 17.026 -0.483 -26.375 1.00 92.81 179 LEU A C 1
ATOM 1399 O O . LEU A 1 179 ? 17.546 -1.520 -25.951 1.00 92.81 179 LEU A O 1
ATOM 1403 N N . LEU A 1 180 ? 16.752 0.553 -25.587 1.00 93.81 180 LEU A N 1
ATOM 1404 C CA . LEU A 1 180 ? 17.121 0.629 -24.175 1.00 93.81 180 LEU A CA 1
ATOM 1405 C C . LEU A 1 180 ? 15.880 0.617 -23.287 1.00 93.81 180 LEU A C 1
ATOM 1407 O O . LEU A 1 180 ? 14.809 1.071 -23.675 1.00 93.81 180 LEU A O 1
ATOM 1411 N N . ALA A 1 181 ? 16.007 0.051 -22.087 1.00 95.25 181 ALA A N 1
ATOM 1412 C CA . ALA A 1 181 ? 14.890 -0.065 -21.157 1.00 95.25 181 ALA A CA 1
ATOM 1413 C C . ALA A 1 181 ? 14.732 1.232 -20.355 1.00 95.25 181 ALA A C 1
ATOM 1415 O O . ALA A 1 181 ? 15.552 1.533 -19.486 1.00 95.25 181 ALA A O 1
ATOM 1416 N N . SER A 1 182 ? 13.638 1.958 -20.585 1.00 95.81 182 SER A N 1
ATOM 1417 C CA . SER A 1 182 ? 13.412 3.282 -19.993 1.00 95.81 182 SER A CA 1
ATOM 1418 C C . SER A 1 182 ? 13.367 3.279 -18.464 1.00 95.81 182 SER A C 1
ATOM 1420 O O . SER A 1 182 ? 13.638 4.298 -17.839 1.00 95.81 182 SER A O 1
ATOM 1422 N N . CYS A 1 183 ? 13.051 2.137 -17.844 1.00 93.25 183 CYS A N 1
ATOM 1423 C CA . CYS A 1 183 ? 12.953 2.026 -16.391 1.00 93.25 183 CYS A CA 1
ATOM 1424 C C . CYS A 1 183 ? 14.302 2.006 -15.663 1.00 93.25 183 CYS A C 1
ATOM 1426 O O . CYS A 1 183 ? 14.306 2.204 -14.458 1.00 93.25 183 CYS A O 1
ATOM 1428 N N . ILE A 1 184 ? 15.407 1.681 -16.345 1.00 94.25 184 ILE A N 1
ATOM 1429 C CA . ILE A 1 184 ? 16.756 1.639 -15.746 1.00 94.25 184 ILE A CA 1
ATOM 1430 C C . ILE A 1 184 ? 17.677 2.717 -16.320 1.00 94.25 184 ILE A C 1
ATOM 1432 O O . ILE A 1 184 ? 18.662 3.072 -15.683 1.00 94.25 184 ILE A O 1
ATOM 1436 N N . THR A 1 185 ? 17.392 3.200 -17.531 1.00 93.56 185 THR A N 1
ATOM 1437 C CA . THR A 1 185 ? 18.255 4.154 -18.220 1.00 93.56 185 THR A CA 1
ATOM 1438 C C . THR A 1 185 ? 18.046 5.554 -17.634 1.00 93.56 185 THR A C 1
ATOM 1440 O O . THR A 1 185 ? 16.926 6.072 -17.715 1.00 93.56 185 THR A O 1
ATOM 1443 N N . PRO A 1 186 ? 19.087 6.170 -17.042 1.00 92.38 186 PRO A N 1
ATOM 1444 C CA . PRO A 1 186 ? 19.013 7.546 -16.575 1.00 92.38 186 PRO A CA 1
ATOM 1445 C C . PRO A 1 186 ? 18.971 8.510 -17.761 1.00 92.38 186 PRO A C 1
ATOM 1447 O O . PRO A 1 186 ? 19.542 8.249 -18.823 1.00 92.38 186 PRO A O 1
ATOM 1450 N N . VAL A 1 187 ? 18.308 9.640 -17.557 1.00 92.12 187 VAL A N 1
ATOM 1451 C CA . VAL A 1 187 ? 18.258 10.738 -18.522 1.00 92.12 187 VAL A CA 1
ATOM 1452 C C . VAL A 1 187 ? 19.634 11.397 -18.668 1.00 92.12 187 VAL A C 1
ATOM 1454 O O . VAL A 1 187 ? 20.319 11.646 -17.674 1.00 92.12 187 VAL A O 1
ATOM 1457 N N . LEU A 1 188 ? 20.008 11.718 -19.910 1.00 90.12 188 LEU A N 1
ATOM 1458 C CA . LEU A 1 188 ? 21.169 12.549 -20.245 1.00 90.12 188 LEU A CA 1
ATOM 1459 C C . LEU A 1 188 ? 20.714 13.830 -20.956 1.00 90.12 188 LEU A C 1
ATOM 1461 O O . LEU A 1 188 ? 19.635 13.863 -21.547 1.00 90.12 188 LEU A O 1
ATOM 1465 N N . ASN A 1 189 ? 21.556 14.864 -20.918 1.00 88.50 189 ASN A N 1
ATOM 1466 C CA . ASN A 1 189 ? 21.309 16.116 -21.633 1.00 88.50 189 ASN A CA 1
ATOM 1467 C C . ASN A 1 189 ? 21.208 15.904 -23.147 1.00 88.50 189 ASN A C 1
ATOM 1469 O O . ASN A 1 189 ? 21.996 15.156 -23.725 1.00 88.50 189 ASN A O 1
ATOM 1473 N N . ASN A 1 190 ? 20.266 16.612 -23.773 1.00 87.81 190 ASN A N 1
ATOM 1474 C CA . ASN A 1 190 ? 19.980 16.582 -25.210 1.00 87.81 190 ASN A CA 1
ATOM 1475 C C . ASN A 1 190 ? 19.621 15.185 -25.742 1.00 87.81 190 ASN A C 1
ATOM 1477 O O . ASN A 1 190 ? 19.769 14.901 -26.930 1.00 87.81 190 ASN A O 1
ATOM 1481 N N . MET A 1 191 ? 19.143 14.299 -24.867 1.00 92.00 191 MET A N 1
ATOM 1482 C CA . MET A 1 191 ? 18.651 12.986 -25.261 1.00 92.00 191 MET A CA 1
ATOM 1483 C C . MET A 1 191 ? 17.313 13.135 -25.997 1.00 92.00 191 MET A C 1
ATOM 1485 O O . MET A 1 191 ? 16.418 13.834 -25.526 1.00 92.00 191 MET A O 1
ATOM 1489 N N . LYS A 1 192 ? 17.159 12.450 -27.131 1.00 94.25 192 LYS A N 1
ATOM 1490 C CA . LYS A 1 192 ? 15.895 12.362 -27.870 1.00 94.25 192 LYS A CA 1
ATOM 1491 C C . LYS A 1 192 ? 15.399 10.927 -27.858 1.00 94.25 192 LYS A C 1
ATOM 1493 O O . LYS A 1 192 ? 16.099 10.019 -28.310 1.00 94.25 192 LYS A O 1
ATOM 1498 N N . VAL A 1 193 ? 14.214 10.725 -27.295 1.00 95.19 193 VAL A N 1
ATOM 1499 C CA . VAL A 1 193 ? 13.628 9.405 -27.056 1.00 95.19 193 VAL A CA 1
ATOM 1500 C C . VAL A 1 193 ? 12.339 9.257 -27.852 1.00 95.19 193 VAL A C 1
ATOM 1502 O O . VAL A 1 193 ? 11.426 10.069 -27.723 1.00 95.19 193 VAL A O 1
ATOM 1505 N N . SER A 1 194 ? 12.238 8.169 -28.611 1.00 94.88 194 SER A N 1
ATOM 1506 C CA . SER A 1 194 ? 11.018 7.762 -29.311 1.00 94.88 194 SER A CA 1
ATOM 1507 C C . SER A 1 194 ? 10.443 6.495 -28.677 1.00 94.88 194 SER A C 1
ATOM 1509 O O . SER A 1 194 ? 11.146 5.507 -28.452 1.00 94.88 194 SER A O 1
ATOM 1511 N N . THR A 1 195 ? 9.150 6.516 -28.356 1.00 94.25 195 THR A N 1
ATOM 1512 C CA . THR A 1 195 ? 8.506 5.451 -27.557 1.00 94.25 195 THR A CA 1
ATOM 1513 C C . THR A 1 195 ? 7.623 4.489 -28.357 1.00 94.25 195 THR A C 1
ATOM 1515 O O . THR A 1 195 ? 7.308 3.415 -27.841 1.00 94.25 195 THR A O 1
ATOM 1518 N N . GLU A 1 196 ? 7.242 4.840 -29.590 1.00 92.25 196 GLU A N 1
ATOM 1519 C CA . GLU A 1 196 ? 6.242 4.120 -30.404 1.00 92.25 196 GLU A CA 1
ATOM 1520 C C . GLU A 1 196 ? 6.711 3.830 -31.845 1.00 92.25 196 GLU A C 1
ATOM 1522 O O . GLU A 1 196 ? 5.897 3.707 -32.758 1.00 92.25 196 GLU A O 1
ATOM 1527 N N . THR A 1 197 ? 8.021 3.686 -32.072 1.00 93.31 197 THR A N 1
ATOM 1528 C CA . THR A 1 197 ? 8.552 3.308 -33.394 1.00 93.31 197 THR A CA 1
ATOM 1529 C C . THR A 1 197 ? 8.170 1.873 -33.773 1.00 93.31 197 THR A C 1
ATOM 1531 O O . THR A 1 197 ? 7.923 1.021 -32.911 1.00 93.31 197 THR A O 1
ATOM 1534 N N . ASP A 1 198 ? 8.158 1.562 -35.073 1.00 92.81 198 ASP A N 1
ATOM 1535 C CA . ASP A 1 198 ? 7.808 0.222 -35.572 1.00 92.81 198 ASP A CA 1
ATOM 1536 C C . ASP A 1 198 ? 8.684 -0.884 -34.971 1.00 92.81 198 ASP A C 1
ATOM 1538 O O . ASP A 1 198 ? 8.200 -1.980 -34.667 1.00 92.81 198 ASP A O 1
ATOM 1542 N N . ALA A 1 199 ? 9.972 -0.599 -34.761 1.00 92.94 199 ALA A N 1
ATOM 1543 C CA . ALA A 1 199 ? 10.905 -1.517 -34.118 1.00 92.94 199 ALA A CA 1
ATOM 1544 C C . ALA A 1 199 ? 10.491 -1.815 -32.666 1.00 92.94 199 ALA A C 1
ATOM 1546 O O . ALA A 1 199 ? 10.429 -2.981 -32.261 1.00 92.94 199 ALA A O 1
ATOM 1547 N N . VAL A 1 200 ? 10.139 -0.776 -31.900 1.00 94.31 200 VAL A N 1
ATOM 1548 C CA . VAL A 1 200 ? 9.672 -0.905 -30.513 1.00 94.31 200 VAL A CA 1
ATOM 1549 C C . VAL A 1 200 ? 8.361 -1.692 -30.446 1.00 94.31 200 VAL A C 1
ATOM 1551 O O . VAL A 1 200 ? 8.243 -2.619 -29.638 1.00 94.31 200 VAL A O 1
ATOM 1554 N N . ARG A 1 201 ? 7.389 -1.395 -31.320 1.00 93.75 201 ARG A N 1
ATOM 1555 C CA . ARG A 1 201 ? 6.086 -2.087 -31.341 1.00 93.75 201 ARG A CA 1
ATOM 1556 C C . ARG A 1 201 ? 6.227 -3.567 -31.700 1.00 93.75 201 ARG A C 1
ATOM 1558 O O . ARG A 1 201 ? 5.660 -4.413 -31.006 1.00 93.75 201 ARG A O 1
ATOM 1565 N N . LYS A 1 202 ? 7.040 -3.903 -32.711 1.00 93.12 202 LYS A N 1
ATOM 1566 C CA . LYS A 1 202 ? 7.335 -5.301 -33.084 1.00 93.12 202 LYS A CA 1
ATOM 1567 C C . LYS A 1 202 ? 7.967 -6.077 -31.928 1.00 93.12 202 LYS A C 1
ATOM 1569 O O . LYS A 1 202 ? 7.579 -7.217 -31.671 1.00 93.12 202 LYS A O 1
ATOM 1574 N N . LEU A 1 203 ? 8.904 -5.462 -31.205 1.00 93.44 203 LEU A N 1
ATOM 1575 C CA . LEU A 1 203 ? 9.576 -6.124 -30.091 1.00 93.44 203 LEU A CA 1
ATOM 1576 C C . LEU A 1 203 ? 8.656 -6.303 -28.876 1.00 93.44 203 LEU A C 1
ATOM 1578 O O . LEU A 1 203 ? 8.660 -7.373 -28.271 1.00 93.44 203 LEU A O 1
ATOM 1582 N N . ARG A 1 204 ? 7.813 -5.312 -28.551 1.00 95.00 204 ARG A N 1
ATOM 1583 C CA . ARG A 1 204 ? 6.783 -5.448 -27.503 1.00 95.00 204 ARG A CA 1
ATOM 1584 C C . ARG A 1 204 ? 5.822 -6.597 -27.806 1.00 95.00 204 ARG A C 1
ATOM 1586 O O . ARG A 1 204 ? 5.579 -7.421 -26.926 1.00 95.00 204 ARG A O 1
ATOM 1593 N N . LYS A 1 205 ? 5.349 -6.698 -29.053 1.00 94.69 205 LYS A N 1
ATOM 1594 C CA . LYS A 1 205 ? 4.497 -7.803 -29.518 1.00 94.69 205 LYS A CA 1
ATOM 1595 C C . LYS A 1 205 ? 5.179 -9.163 -29.340 1.00 94.69 205 LYS A C 1
ATOM 1597 O O . LYS A 1 205 ? 4.582 -10.069 -28.767 1.00 94.69 205 LYS A O 1
ATOM 1602 N N . MET A 1 206 ? 6.445 -9.287 -29.750 1.00 93.81 206 MET A N 1
ATOM 1603 C CA . MET A 1 206 ? 7.233 -10.517 -29.574 1.00 93.81 206 MET A CA 1
ATOM 1604 C C . MET A 1 206 ? 7.406 -10.895 -28.094 1.00 93.81 206 MET A C 1
ATOM 1606 O O . MET A 1 206 ? 7.258 -12.057 -27.727 1.00 93.81 206 MET A O 1
ATOM 1610 N N . ILE A 1 207 ? 7.697 -9.926 -27.223 1.00 94.00 207 ILE A N 1
ATOM 1611 C CA . ILE A 1 207 ? 7.837 -10.178 -25.781 1.00 94.00 207 ILE A CA 1
ATOM 1612 C C . ILE A 1 207 ? 6.517 -10.683 -25.191 1.00 94.00 207 ILE A C 1
ATOM 1614 O O . ILE A 1 207 ? 6.524 -11.633 -24.411 1.00 94.00 207 ILE A O 1
ATOM 1618 N N . LEU A 1 208 ? 5.387 -10.080 -25.571 1.00 93.94 208 LEU A N 1
ATOM 1619 C CA . LEU A 1 208 ? 4.067 -10.531 -25.129 1.00 93.94 208 LEU A CA 1
ATOM 1620 C C . LEU A 1 208 ? 3.747 -11.939 -25.645 1.00 93.94 208 LEU A C 1
ATOM 1622 O O . LEU A 1 208 ? 3.284 -12.760 -24.861 1.00 93.94 208 LEU A O 1
ATOM 1626 N N . GLU A 1 209 ? 4.064 -12.258 -26.905 1.00 92.38 209 GLU A N 1
ATOM 1627 C CA . GLU A 1 209 ? 3.952 -13.624 -27.450 1.00 92.38 209 GLU A CA 1
ATOM 1628 C C . GLU A 1 209 ? 4.709 -14.651 -26.593 1.00 92.38 209 GLU A C 1
ATOM 1630 O O . GLU A 1 209 ? 4.151 -15.686 -26.225 1.00 92.38 209 GLU A O 1
ATOM 1635 N N . LEU A 1 210 ? 5.955 -14.344 -26.215 1.00 91.25 210 LEU A N 1
ATOM 1636 C CA . LEU A 1 210 ? 6.784 -15.224 -25.386 1.00 91.25 210 LEU A CA 1
ATOM 1637 C C . LEU A 1 210 ? 6.253 -15.364 -23.954 1.00 91.25 210 LEU A C 1
ATOM 1639 O O . LEU A 1 210 ? 6.297 -16.454 -23.387 1.00 91.25 210 LEU A O 1
ATOM 1643 N N . LEU A 1 211 ? 5.739 -14.281 -23.361 1.00 90.81 211 LEU A N 1
ATOM 1644 C CA . LEU A 1 211 ? 5.117 -14.329 -22.035 1.00 90.81 211 LEU A CA 1
ATOM 1645 C C . LEU A 1 211 ? 3.844 -15.184 -22.045 1.00 90.81 211 LEU A C 1
ATOM 1647 O O . LEU A 1 211 ? 3.627 -15.966 -21.121 1.00 90.81 211 LEU A O 1
ATOM 1651 N N . LEU A 1 212 ? 3.028 -15.060 -23.094 1.00 90.31 212 LEU A N 1
ATOM 1652 C CA . LEU A 1 212 ? 1.784 -15.813 -23.258 1.00 90.31 212 LEU A CA 1
ATOM 1653 C C . LEU A 1 212 ? 2.025 -17.284 -23.605 1.00 90.31 212 LEU A C 1
ATOM 1655 O O . LEU A 1 212 ? 1.169 -18.112 -23.317 1.00 90.31 212 LEU A O 1
ATOM 1659 N N . ALA A 1 213 ? 3.182 -17.635 -24.173 1.00 88.88 213 ALA A N 1
ATOM 1660 C CA . ALA A 1 213 ? 3.501 -19.019 -24.528 1.00 88.88 213 ALA A CA 1
ATOM 1661 C C . ALA A 1 213 ? 3.519 -19.970 -23.316 1.00 88.88 213 ALA A C 1
ATOM 1663 O O . ALA A 1 213 ? 3.276 -21.162 -23.466 1.00 88.88 213 ALA A O 1
ATOM 1664 N N . LYS A 1 214 ? 3.784 -19.446 -22.112 1.00 82.69 214 LYS A N 1
ATOM 1665 C CA . LYS A 1 214 ? 3.813 -20.207 -20.849 1.00 82.69 214 LYS A CA 1
ATOM 1666 C C . LYS A 1 214 ? 2.654 -19.853 -19.907 1.00 82.69 214 LYS A C 1
ATOM 1668 O O . LYS A 1 214 ? 2.686 -20.227 -18.738 1.00 82.69 214 LYS A O 1
ATOM 1673 N N . HIS A 1 215 ? 1.690 -19.058 -20.372 1.00 88.38 215 HIS A N 1
ATOM 1674 C CA . HIS A 1 215 ? 0.590 -18.558 -19.552 1.00 88.38 215 HIS A CA 1
ATOM 1675 C C . HIS A 1 215 ? -0.706 -19.303 -19.899 1.00 88.38 215 HIS A C 1
ATOM 1677 O O . HIS A 1 215 ? -1.033 -19.405 -21.083 1.00 88.38 215 HIS A O 1
ATOM 1683 N N . PRO A 1 216 ? -1.465 -19.809 -18.910 1.00 87.75 216 PRO A N 1
ATOM 1684 C CA . PRO A 1 216 ? -2.715 -20.509 -19.182 1.00 87.75 216 PRO A CA 1
ATOM 1685 C C . PRO A 1 216 ? -3.792 -19.549 -19.705 1.00 87.75 216 PRO A C 1
ATOM 1687 O O . PRO A 1 216 ? -3.845 -18.374 -19.328 1.00 87.75 216 PRO A O 1
ATOM 1690 N N . VAL A 1 217 ? -4.697 -20.063 -20.542 1.00 84.81 217 VAL A N 1
ATOM 1691 C CA . VAL A 1 217 ? -5.821 -19.302 -21.121 1.00 84.81 217 VAL A CA 1
ATOM 1692 C C . VAL A 1 217 ? -7.014 -19.293 -20.154 1.00 84.81 217 VAL A C 1
ATOM 1694 O O . VAL A 1 217 ? -8.132 -19.672 -20.482 1.00 84.81 217 VAL A O 1
ATOM 1697 N N . ASP A 1 218 ? -6.765 -18.823 -18.934 1.00 87.19 218 ASP A N 1
ATOM 1698 C CA . ASP A 1 218 ? -7.727 -18.852 -17.825 1.00 87.19 218 ASP A CA 1
ATOM 1699 C C . ASP A 1 218 ? -8.451 -17.514 -17.629 1.00 87.19 218 ASP A C 1
ATOM 1701 O O . ASP A 1 218 ? -9.117 -17.316 -16.617 1.00 87.19 218 ASP A O 1
ATOM 1705 N N . CYS A 1 219 ? -8.309 -16.543 -18.537 1.00 90.19 219 CYS A N 1
ATOM 1706 C CA . CYS A 1 219 ? -8.733 -15.158 -18.288 1.00 90.19 219 CYS A CA 1
ATOM 1707 C C . CYS A 1 219 ? -10.210 -15.011 -17.877 1.00 90.19 219 CYS A C 1
ATOM 1709 O O . CYS A 1 219 ? -10.522 -14.115 -17.096 1.00 90.19 219 CYS A O 1
ATOM 1711 N N . LEU A 1 220 ? -11.098 -15.886 -18.364 1.00 89.44 220 LEU A N 1
ATOM 1712 C CA . LEU A 1 220 ? -12.527 -15.866 -18.029 1.00 89.44 220 LEU A CA 1
ATOM 1713 C C . LEU A 1 220 ? -12.820 -16.343 -16.600 1.00 89.44 220 LEU A C 1
ATOM 1715 O O . LEU A 1 220 ? -13.745 -15.838 -15.963 1.00 89.44 220 LEU A O 1
ATOM 1719 N N . VAL A 1 221 ? -12.026 -17.284 -16.084 1.00 89.31 221 VAL A N 1
ATOM 1720 C CA . VAL A 1 221 ? -12.185 -17.835 -14.728 1.00 89.31 221 VAL A CA 1
ATOM 1721 C C . VAL A 1 221 ? -11.293 -17.119 -13.712 1.00 89.31 221 VAL A C 1
ATOM 1723 O O . VAL A 1 221 ? -11.690 -16.937 -12.566 1.00 89.31 221 VAL A O 1
ATOM 1726 N N . CYS A 1 222 ? -10.132 -16.618 -14.136 1.00 90.75 222 CYS A N 1
ATOM 1727 C CA . CYS A 1 222 ? -9.130 -15.943 -13.315 1.00 90.75 222 CYS A CA 1
ATOM 1728 C C . CYS A 1 222 ? -9.720 -14.781 -12.502 1.00 90.75 222 CYS A C 1
ATOM 1730 O O . CYS A 1 222 ? -10.399 -13.914 -13.047 1.00 90.75 222 CYS A O 1
ATOM 1732 N N . ASP A 1 223 ? -9.426 -14.724 -11.201 1.00 89.69 223 ASP A N 1
ATOM 1733 C CA . ASP A 1 223 ? -9.903 -13.672 -10.285 1.00 89.69 223 ASP A CA 1
ATOM 1734 C C . ASP A 1 223 ? -9.467 -12.262 -10.727 1.00 89.69 223 ASP A C 1
ATOM 1736 O O . ASP A 1 223 ? -10.259 -11.326 -10.728 1.00 89.69 223 ASP A O 1
ATOM 1740 N N . LYS A 1 224 ? -8.233 -12.152 -11.237 1.00 92.56 224 LYS A N 1
ATOM 1741 C CA . LYS A 1 224 ? -7.613 -10.914 -11.744 1.00 92.56 224 LYS A CA 1
ATOM 1742 C C . LYS A 1 224 ? -8.200 -10.422 -13.080 1.00 92.56 224 LYS A C 1
ATOM 1744 O O . LYS A 1 224 ? -7.738 -9.411 -13.610 1.00 92.56 224 LYS A O 1
ATOM 1749 N N . GLY A 1 225 ? -9.140 -11.154 -13.684 1.00 92.19 225 GLY A N 1
ATOM 1750 C CA . GLY A 1 225 ? -9.755 -10.778 -14.960 1.00 92.19 225 GLY A CA 1
ATOM 1751 C C . GLY A 1 225 ? -10.411 -9.396 -14.874 1.00 92.19 225 GLY A C 1
ATOM 1752 O O . GLY A 1 225 ? -11.218 -9.149 -13.982 1.00 92.19 225 GLY A O 1
ATOM 1753 N N . GLY A 1 226 ? -10.046 -8.487 -15.784 1.00 90.56 226 GLY A N 1
ATOM 1754 C CA . GLY A 1 226 ? -10.487 -7.083 -15.773 1.00 90.56 226 GLY A CA 1
ATOM 1755 C C . GLY A 1 226 ? -9.506 -6.094 -15.149 1.00 90.56 226 GLY A C 1
ATOM 1756 O O . GLY A 1 226 ? -9.487 -4.935 -15.546 1.00 90.56 226 GLY A O 1
ATOM 1757 N N . GLU A 1 227 ? -8.655 -6.545 -14.227 1.00 92.44 227 GLU A N 1
ATOM 1758 C CA . GLU A 1 227 ? -7.627 -5.722 -13.564 1.00 92.44 227 GLU A CA 1
ATOM 1759 C C . GLU A 1 227 ? -6.206 -6.286 -13.767 1.00 92.44 227 GLU A C 1
ATOM 1761 O O . GLU A 1 227 ? -5.274 -5.977 -13.025 1.00 92.44 227 GLU A O 1
ATOM 1766 N N . CYS A 1 228 ? -6.025 -7.151 -14.770 1.00 95.12 228 CYS A N 1
ATOM 1767 C CA . CYS A 1 228 ? -4.742 -7.764 -15.092 1.00 95.12 228 CYS A CA 1
ATOM 1768 C C . CYS A 1 228 ? -3.939 -6.899 -16.076 1.00 95.12 228 CYS A C 1
ATOM 1770 O O . CYS A 1 228 ? -4.334 -6.712 -17.229 1.00 95.12 228 CYS A O 1
ATOM 1772 N N . ASP A 1 229 ? -2.752 -6.452 -15.658 1.00 94.94 229 ASP A N 1
ATOM 1773 C CA . ASP A 1 229 ? -1.855 -5.661 -16.509 1.00 94.94 229 ASP A CA 1
ATOM 1774 C C . ASP A 1 229 ? -1.413 -6.441 -17.75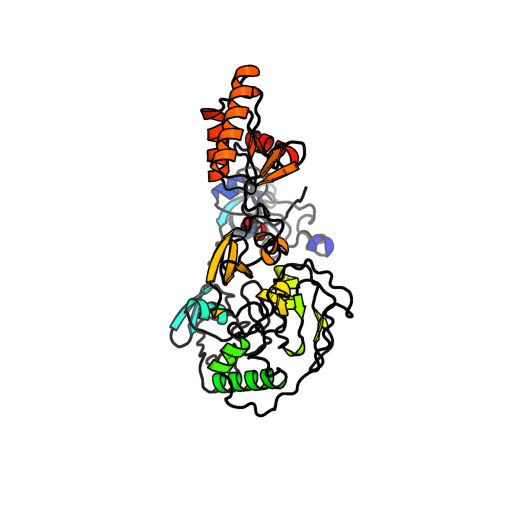4 1.00 94.94 229 ASP A C 1
ATOM 1776 O O . ASP A 1 229 ? -1.316 -5.874 -18.840 1.00 94.94 229 ASP A O 1
ATOM 1780 N N . LEU A 1 230 ? -1.164 -7.752 -17.627 1.00 94.88 230 LEU A N 1
ATOM 1781 C CA . LEU A 1 230 ? -0.786 -8.590 -18.771 1.00 94.88 230 LEU A CA 1
ATOM 1782 C C . LEU A 1 230 ? -1.915 -8.662 -19.806 1.00 94.88 230 LEU A C 1
ATOM 1784 O O . LEU A 1 230 ? -1.651 -8.548 -21.002 1.00 94.88 230 LEU A O 1
ATOM 1788 N N . GLN A 1 231 ? -3.163 -8.802 -19.349 1.00 94.12 231 GLN A N 1
ATOM 1789 C CA . GLN A 1 231 ? -4.341 -8.793 -20.216 1.00 94.12 231 GLN A CA 1
ATOM 1790 C C . GLN A 1 231 ? -4.457 -7.450 -20.950 1.00 94.12 231 GLN A C 1
ATOM 1792 O O . GLN A 1 231 ? -4.576 -7.424 -22.174 1.00 94.12 231 GLN A O 1
ATOM 1797 N N . LYS A 1 232 ? -4.334 -6.334 -20.219 1.00 94.62 232 LYS A N 1
ATOM 1798 C CA . LYS A 1 232 ? -4.380 -4.978 -20.784 1.00 94.62 232 LYS A CA 1
ATOM 1799 C C . LYS A 1 232 ? -3.281 -4.739 -21.823 1.00 94.62 232 LYS A C 1
ATOM 1801 O O . LYS A 1 232 ? -3.557 -4.233 -22.905 1.00 94.62 232 LYS A O 1
ATOM 1806 N N . LEU A 1 233 ? -2.036 -5.105 -21.520 1.00 94.88 233 LEU A N 1
ATOM 1807 C CA . LEU A 1 233 ? -0.915 -4.906 -22.443 1.00 94.88 233 LEU A CA 1
ATOM 1808 C C . LEU A 1 233 ? -1.004 -5.809 -23.673 1.00 94.88 233 LEU A C 1
ATOM 1810 O O . LEU A 1 233 ? -0.632 -5.379 -24.762 1.00 94.88 233 LEU A O 1
ATOM 1814 N N . THR A 1 234 ? -1.533 -7.022 -23.514 1.00 93.19 234 THR A N 1
ATOM 1815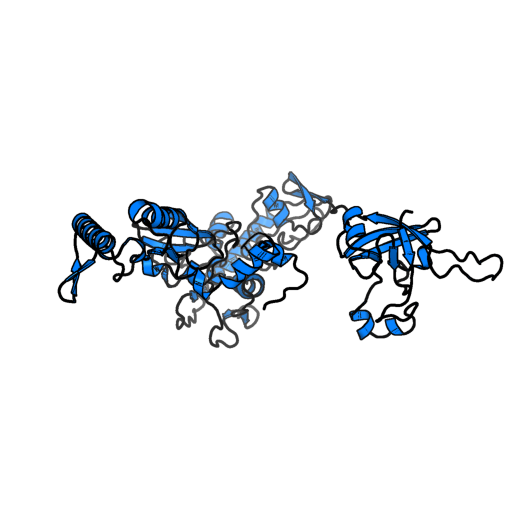 C CA . THR A 1 234 ? -1.811 -7.923 -24.639 1.00 93.19 234 THR A CA 1
ATOM 1816 C C . THR A 1 234 ? -2.885 -7.345 -25.554 1.00 93.19 234 THR A C 1
ATOM 1818 O O . THR A 1 234 ? -2.725 -7.392 -26.765 1.00 93.19 234 THR A O 1
ATOM 1821 N N . PHE A 1 235 ? -3.930 -6.727 -25.004 1.00 93.06 235 PHE A N 1
ATOM 1822 C CA . PHE A 1 235 ? -4.938 -6.043 -25.815 1.00 93.06 235 PHE A CA 1
ATOM 1823 C C . PHE A 1 235 ? -4.354 -4.864 -26.617 1.00 93.06 235 PHE A C 1
ATOM 1825 O O . PHE A 1 235 ? -4.714 -4.669 -27.771 1.00 93.06 235 PHE A O 1
ATOM 1832 N N . LEU A 1 236 ? -3.429 -4.096 -26.029 1.00 91.88 236 LEU A N 1
ATOM 1833 C CA . LEU A 1 236 ? -2.858 -2.900 -26.666 1.00 91.88 236 LEU A CA 1
ATOM 1834 C C . LEU A 1 236 ? -1.746 -3.193 -27.687 1.00 91.88 236 LEU A C 1
ATOM 1836 O O . LEU A 1 236 ? -1.654 -2.522 -28.713 1.00 91.88 236 LEU A O 1
ATOM 1840 N N . TYR A 1 237 ? -0.861 -4.146 -27.385 1.00 92.25 237 TYR A N 1
ATOM 1841 C CA . TYR A 1 237 ? 0.372 -4.391 -28.151 1.00 92.25 237 TYR A CA 1
ATOM 1842 C C . TYR A 1 237 ? 0.560 -5.855 -28.559 1.00 92.25 237 TYR A C 1
ATOM 1844 O O . TYR A 1 237 ? 1.527 -6.185 -29.249 1.00 92.25 237 TYR A O 1
ATOM 1852 N N . GLY A 1 238 ? -0.294 -6.749 -28.068 1.00 87.12 238 GLY A N 1
ATOM 1853 C CA . GLY A 1 238 ? -0.136 -8.183 -28.239 1.00 87.12 238 GLY A CA 1
ATOM 1854 C C . GLY A 1 238 ? -0.513 -8.683 -29.634 1.00 87.12 238 GLY A C 1
ATOM 1855 O O . GLY A 1 238 ? -0.978 -7.935 -30.496 1.00 87.12 238 GLY A O 1
ATOM 1856 N N . PRO A 1 239 ? -0.264 -9.972 -29.888 1.00 82.81 239 PRO A N 1
ATOM 1857 C CA . PRO A 1 239 ? -0.668 -10.634 -31.119 1.00 82.81 239 PRO A CA 1
ATOM 1858 C C . PRO A 1 239 ? -2.158 -10.999 -31.123 1.00 82.81 239 PRO A C 1
ATOM 1860 O O . PRO A 1 239 ? -2.738 -11.276 -30.079 1.00 82.81 239 PRO A O 1
ATOM 1863 N N . GLU A 1 240 ? -2.748 -11.128 -32.312 1.00 83.75 240 GLU A N 1
ATOM 1864 C CA . GLU A 1 240 ? -4.072 -11.753 -32.465 1.00 83.75 240 GLU A CA 1
ATOM 1865 C C . GLU A 1 240 ? -4.028 -13.264 -32.192 1.00 83.75 240 GLU A C 1
ATOM 1867 O O . GLU A 1 240 ? -4.967 -13.837 -31.645 1.00 83.75 240 GLU A O 1
ATOM 1872 N N . ARG A 1 241 ? -2.926 -13.928 -32.574 1.00 82.44 241 ARG A N 1
ATOM 1873 C CA . ARG A 1 241 ? -2.697 -15.364 -32.360 1.00 82.44 241 ARG A CA 1
ATOM 1874 C C . ARG A 1 241 ? -1.266 -15.613 -31.900 1.00 82.44 241 ARG A C 1
ATOM 1876 O O . ARG A 1 241 ? -0.327 -15.072 -32.483 1.00 82.44 241 ARG A O 1
ATOM 1883 N N . ASN A 1 242 ? -1.094 -16.456 -30.883 1.00 84.19 242 ASN A N 1
ATOM 1884 C CA . ASN A 1 242 ? 0.233 -16.841 -30.411 1.00 84.19 242 ASN A CA 1
ATOM 1885 C C . ASN A 1 242 ? 0.827 -17.941 -31.305 1.00 84.19 242 ASN A C 1
ATOM 1887 O O . ASN A 1 242 ? 0.255 -19.022 -31.430 1.00 84.19 242 ASN A O 1
ATOM 1891 N N . ARG A 1 243 ? 1.994 -17.673 -31.897 1.00 86.81 243 ARG A N 1
ATOM 1892 C CA . ARG A 1 243 ? 2.701 -18.599 -32.798 1.00 86.81 243 ARG A CA 1
ATOM 1893 C C . ARG A 1 243 ? 3.381 -19.758 -32.071 1.00 86.81 243 ARG A C 1
ATOM 1895 O O . ARG A 1 243 ? 3.647 -20.780 -32.690 1.00 86.81 243 ARG A O 1
ATOM 1902 N N . PHE A 1 244 ? 3.666 -19.604 -30.779 1.00 83.06 244 PHE A N 1
ATOM 1903 C CA . PHE A 1 244 ? 4.406 -20.592 -29.989 1.00 83.06 244 PHE A CA 1
ATOM 1904 C C . PHE A 1 244 ? 3.506 -21.647 -29.323 1.00 83.06 244 PHE A C 1
ATOM 1906 O O . PHE A 1 244 ? 4.021 -22.590 -28.726 1.00 83.06 244 PHE A O 1
ATOM 1913 N N . GLY A 1 245 ? 2.178 -21.505 -29.426 1.00 70.00 245 GLY A N 1
ATOM 1914 C CA . GLY A 1 245 ? 1.221 -22.297 -28.647 1.00 70.00 245 GLY A CA 1
ATOM 1915 C C . GLY A 1 245 ? 1.268 -21.966 -27.149 1.00 70.00 245 GLY A C 1
ATOM 1916 O O . GLY A 1 245 ? 2.153 -21.249 -26.687 1.00 70.00 245 GLY A O 1
ATOM 1917 N N . ALA A 1 246 ? 0.293 -22.456 -26.382 1.00 67.56 246 ALA A N 1
ATOM 1918 C CA . ALA A 1 246 ? 0.300 -22.347 -24.924 1.00 67.56 246 ALA A CA 1
ATOM 1919 C C . ALA A 1 246 ? 0.808 -23.668 -24.330 1.00 67.56 246 ALA A C 1
ATOM 1921 O O . ALA A 1 246 ? 0.118 -24.684 -24.394 1.00 67.56 246 ALA A O 1
ATOM 1922 N N . GLN A 1 247 ? 2.017 -23.668 -23.770 1.00 67.56 247 GLN A N 1
ATOM 1923 C CA . GLN A 1 247 ? 2.472 -24.755 -22.910 1.00 67.56 247 GLN A CA 1
ATOM 1924 C C . GLN A 1 247 ? 1.952 -24.501 -21.498 1.00 67.56 247 GLN A C 1
ATOM 1926 O O . GLN A 1 247 ? 2.420 -23.599 -20.799 1.00 67.56 247 GLN A O 1
ATOM 1931 N N . THR A 1 248 ? 0.980 -25.304 -21.075 1.00 60.81 248 THR A N 1
ATOM 1932 C CA . THR A 1 248 ? 0.485 -25.272 -19.701 1.00 60.81 248 THR A CA 1
ATOM 1933 C C . THR A 1 248 ? 1.539 -25.886 -18.790 1.00 60.81 248 THR A C 1
ATOM 1935 O O . THR A 1 248 ? 1.899 -27.052 -18.936 1.00 60.81 248 THR A O 1
ATOM 1938 N N . LEU A 1 249 ? 2.052 -25.104 -17.844 1.00 64.19 249 LEU A N 1
ATOM 1939 C CA . LEU A 1 249 ? 2.767 -25.668 -16.709 1.00 64.19 249 LEU A CA 1
ATOM 1940 C C . LEU A 1 249 ? 1.756 -26.254 -15.728 1.00 64.19 249 LEU A C 1
ATOM 1942 O O . LEU A 1 249 ? 0.821 -25.555 -15.334 1.00 64.19 249 LEU A O 1
ATOM 1946 N N . GLU A 1 250 ? 1.986 -27.483 -15.274 1.00 62.28 250 GLU A N 1
ATOM 1947 C CA . GLU A 1 250 ? 1.298 -27.997 -14.094 1.00 62.28 250 GLU A CA 1
ATOM 1948 C C . GLU A 1 250 ? 1.633 -27.110 -12.890 1.00 62.28 250 GLU A C 1
ATOM 1950 O O . GLU A 1 250 ? 2.797 -26.880 -12.546 1.00 62.28 250 GLU A O 1
ATOM 1955 N N . SER A 1 251 ? 0.588 -26.558 -12.276 1.00 58.59 251 SER A N 1
ATOM 1956 C CA . SER A 1 251 ? 0.712 -25.770 -11.058 1.00 58.59 251 SER A CA 1
ATOM 1957 C C . SER A 1 251 ? 0.838 -26.725 -9.879 1.00 58.59 251 SER A C 1
ATOM 1959 O O . SER A 1 251 ? -0.143 -27.344 -9.477 1.00 58.59 251 SER A O 1
ATOM 1961 N N . VAL A 1 252 ? 2.030 -26.845 -9.295 1.00 55.28 252 VAL A N 1
ATOM 1962 C CA . VAL A 1 252 ? 2.175 -27.486 -7.982 1.00 55.28 252 VAL A CA 1
ATOM 1963 C C . VAL A 1 252 ? 1.740 -26.460 -6.939 1.00 55.28 252 VAL A C 1
ATOM 1965 O O . VAL A 1 252 ? 2.532 -25.641 -6.471 1.00 55.28 252 VAL A O 1
ATOM 1968 N N . THR A 1 253 ? 0.443 -26.428 -6.648 1.00 56.56 253 THR A N 1
ATOM 1969 C CA . THR A 1 253 ? -0.132 -25.534 -5.644 1.00 56.56 253 THR A CA 1
ATOM 1970 C C . THR A 1 253 ? -0.119 -26.230 -4.290 1.00 56.56 253 THR A C 1
ATOM 1972 O O . THR A 1 253 ? -0.948 -27.085 -4.008 1.00 56.56 253 THR A O 1
ATOM 1975 N N . ASP A 1 254 ? 0.828 -25.856 -3.432 1.00 53.16 254 ASP A N 1
ATOM 1976 C CA . ASP A 1 254 ? 0.693 -26.096 -1.994 1.00 53.16 254 ASP A CA 1
ATOM 1977 C C . ASP A 1 254 ? -0.234 -25.011 -1.409 1.00 53.16 254 ASP A C 1
ATOM 1979 O O . ASP A 1 254 ? 0.175 -23.858 -1.190 1.00 53.16 254 ASP A O 1
ATOM 1983 N N . ASP A 1 255 ? -1.508 -25.391 -1.256 1.00 54.91 255 ASP A N 1
ATOM 1984 C CA . ASP A 1 255 ? -2.654 -24.568 -0.830 1.00 54.91 255 ASP A CA 1
ATOM 1985 C C . ASP A 1 255 ? -2.900 -24.614 0.699 1.00 54.91 255 ASP A C 1
ATOM 1987 O O . ASP A 1 255 ? -3.939 -24.191 1.210 1.00 54.91 255 ASP A O 1
ATOM 1991 N N . SER A 1 256 ? -1.922 -25.096 1.471 1.00 53.19 256 SER A N 1
ATOM 1992 C CA . SER A 1 256 ? -2.009 -25.267 2.931 1.00 53.19 256 SER A CA 1
ATOM 1993 C C . SER A 1 256 ? -2.063 -23.962 3.754 1.00 53.19 256 SER A C 1
ATOM 1995 O O . SER A 1 256 ? -2.031 -24.005 4.982 1.00 53.19 256 SER A O 1
ATOM 1997 N N . ARG A 1 257 ? -2.143 -22.775 3.126 1.00 62.59 257 ARG A N 1
ATOM 1998 C CA . ARG A 1 257 ? -1.959 -21.465 3.796 1.00 62.59 257 ARG A CA 1
ATOM 1999 C C . ARG A 1 257 ? -3.197 -20.556 3.694 1.00 62.59 257 ARG A C 1
ATOM 2001 O O . ARG A 1 257 ? -3.942 -20.592 2.715 1.00 62.59 257 ARG A O 1
ATOM 2008 N N . ALA A 1 258 ? -3.421 -19.735 4.728 1.00 68.69 258 ALA A N 1
ATOM 2009 C CA . ALA A 1 258 ? -4.758 -19.236 5.086 1.00 68.69 258 ALA A CA 1
ATOM 2010 C C . ALA A 1 258 ? -5.308 -18.025 4.291 1.00 68.69 258 ALA A C 1
ATOM 2012 O O . ALA A 1 258 ? -6.523 -17.913 4.168 1.00 68.69 258 ALA A O 1
ATOM 2013 N N . LEU A 1 259 ? -4.474 -17.118 3.750 1.00 85.12 259 LEU A N 1
ATOM 2014 C CA . LEU A 1 259 ? -4.961 -15.819 3.218 1.00 85.12 259 LEU A CA 1
ATOM 2015 C C . LEU A 1 259 ? -4.559 -15.480 1.770 1.00 85.12 259 LEU A C 1
ATOM 2017 O O . LEU A 1 259 ? -5.220 -14.660 1.128 1.00 85.12 259 LEU A O 1
ATOM 2021 N N . VAL A 1 260 ? -3.494 -16.086 1.238 1.00 86.00 260 VAL A N 1
ATOM 2022 C CA . VAL A 1 260 ? -2.973 -15.792 -0.110 1.00 86.00 260 VAL A CA 1
ATOM 2023 C C . VAL A 1 260 ? -3.001 -17.052 -0.960 1.00 86.00 260 VAL A C 1
ATOM 2025 O O . VAL A 1 260 ? -2.348 -18.037 -0.626 1.00 86.00 260 VAL A O 1
ATOM 2028 N N . ASP A 1 261 ? -3.713 -16.978 -2.078 1.00 85.88 261 ASP A N 1
ATOM 2029 C CA . ASP A 1 261 ? -3.786 -18.029 -3.088 1.00 85.88 261 ASP A CA 1
ATOM 2030 C C . ASP A 1 261 ? -2.648 -17.848 -4.105 1.00 85.88 261 ASP A C 1
ATOM 2032 O O . ASP A 1 261 ? -2.375 -16.730 -4.563 1.00 85.88 261 ASP A O 1
ATOM 2036 N N . ARG A 1 262 ? -1.930 -18.936 -4.404 1.00 85.75 262 ARG A N 1
ATOM 2037 C CA . ARG A 1 262 ? -0.664 -18.913 -5.154 1.00 85.75 262 ARG A CA 1
ATOM 2038 C C . ARG A 1 262 ? -0.713 -19.840 -6.357 1.00 85.75 262 ARG A C 1
ATOM 2040 O O . ARG A 1 262 ? -0.291 -20.980 -6.255 1.00 85.75 262 ARG A O 1
ATOM 2047 N N . ASP A 1 263 ? -1.095 -19.330 -7.516 1.00 87.44 263 ASP A N 1
ATOM 2048 C CA . ASP A 1 263 ? -1.072 -20.104 -8.756 1.00 87.44 263 ASP A CA 1
ATOM 2049 C C . ASP A 1 263 ? 0.149 -19.749 -9.619 1.00 87.44 263 ASP A C 1
ATOM 2051 O O . ASP A 1 263 ? 0.165 -18.764 -10.364 1.00 87.44 263 ASP A O 1
ATOM 2055 N N . MET A 1 264 ? 1.208 -20.556 -9.519 1.00 87.00 264 MET A N 1
ATOM 2056 C CA . MET A 1 264 ? 2.469 -20.266 -10.211 1.00 87.00 264 MET A CA 1
ATOM 2057 C C . MET A 1 264 ? 2.427 -20.527 -11.717 1.00 87.00 264 MET A C 1
ATOM 2059 O O . MET A 1 264 ? 3.276 -19.985 -12.428 1.00 87.00 264 MET A O 1
ATOM 2063 N N . SER A 1 265 ? 1.416 -21.241 -12.225 1.00 86.94 265 SER A N 1
ATOM 2064 C CA . SER A 1 265 ? 1.186 -21.357 -13.674 1.00 86.94 265 SER A CA 1
ATOM 2065 C C . SER A 1 265 ? 0.939 -19.987 -14.324 1.00 86.94 265 SER A C 1
ATOM 2067 O O . SER A 1 265 ? 1.341 -19.737 -15.458 1.00 86.94 265 SER A O 1
ATOM 2069 N N . LYS A 1 266 ? 0.366 -19.038 -13.569 1.00 90.81 266 LYS A N 1
ATOM 2070 C CA . LYS A 1 266 ? 0.057 -17.669 -14.013 1.00 90.81 266 LYS A CA 1
ATOM 2071 C C . LYS A 1 266 ? 1.214 -16.684 -13.796 1.00 90.81 266 LYS A C 1
ATOM 2073 O O . LYS A 1 266 ? 1.065 -15.480 -14.045 1.00 90.81 266 LYS A O 1
ATOM 2078 N N . CYS A 1 267 ? 2.366 -17.144 -13.302 1.00 91.56 267 CYS A N 1
ATOM 2079 C CA . CYS A 1 267 ? 3.503 -16.292 -12.958 1.00 91.56 267 CYS A CA 1
ATOM 2080 C C . CYS A 1 267 ? 4.370 -15.957 -14.183 1.00 91.56 267 CYS A C 1
ATOM 2082 O O . CYS A 1 267 ? 4.908 -16.835 -14.846 1.00 91.56 267 CYS A O 1
ATOM 2084 N N . ILE A 1 268 ? 4.593 -14.662 -14.424 1.00 92.75 268 ILE A N 1
ATOM 2085 C CA . ILE A 1 268 ? 5.472 -14.155 -15.499 1.00 92.75 268 ILE A CA 1
ATOM 2086 C C . ILE A 1 268 ? 6.901 -13.831 -15.031 1.00 92.75 268 ILE A C 1
ATOM 2088 O O . ILE A 1 268 ? 7.631 -13.109 -15.704 1.00 92.75 268 ILE A O 1
ATOM 2092 N N . LEU A 1 269 ? 7.283 -14.270 -13.828 1.00 92.75 269 LEU A N 1
ATOM 2093 C CA . LEU A 1 269 ? 8.618 -14.059 -13.247 1.00 92.75 269 LEU A CA 1
ATOM 2094 C C . LEU A 1 269 ? 9.082 -12.584 -13.208 1.00 92.75 269 LEU A C 1
ATOM 2096 O O . LEU A 1 269 ? 10.273 -12.283 -13.220 1.00 92.75 269 LEU A O 1
ATOM 2100 N N . CYS A 1 270 ? 8.148 -11.633 -13.081 1.00 93.88 270 CYS A N 1
ATOM 2101 C CA . CYS A 1 270 ? 8.458 -10.194 -13.052 1.00 93.88 270 CYS A CA 1
ATOM 2102 C C . CYS A 1 270 ? 9.204 -9.725 -11.785 1.00 93.88 270 CYS A C 1
ATOM 2104 O O . CYS A 1 270 ? 9.634 -8.574 -11.715 1.00 93.88 270 CYS A O 1
ATOM 2106 N N . LYS A 1 271 ? 9.322 -10.598 -10.776 1.00 93.94 271 LYS A N 1
ATOM 2107 C CA . LYS A 1 271 ? 9.960 -10.377 -9.466 1.00 93.94 271 LYS A CA 1
ATOM 2108 C C . LYS A 1 271 ? 9.320 -9.292 -8.580 1.00 93.94 271 LYS A C 1
ATOM 2110 O O . LYS A 1 271 ? 9.796 -9.089 -7.470 1.00 93.94 271 LYS A O 1
ATOM 2115 N N . LYS A 1 272 ? 8.218 -8.644 -8.988 1.00 94.69 272 LYS A N 1
ATOM 2116 C CA . LYS A 1 272 ? 7.534 -7.610 -8.178 1.00 94.69 272 LYS A CA 1
ATOM 2117 C C . LYS A 1 272 ? 7.176 -8.092 -6.770 1.00 94.69 272 LYS A C 1
ATOM 2119 O O . LYS A 1 272 ? 7.411 -7.373 -5.812 1.00 94.69 272 LYS A O 1
ATOM 2124 N N . CYS A 1 273 ? 6.644 -9.306 -6.636 1.00 93.31 273 CYS A N 1
ATOM 2125 C CA . CYS A 1 273 ? 6.245 -9.859 -5.340 1.00 93.31 273 CYS A CA 1
ATOM 2126 C C . CYS A 1 273 ? 7.433 -10.068 -4.387 1.00 93.31 273 CYS A C 1
ATOM 2128 O O . CYS A 1 273 ? 7.367 -9.635 -3.240 1.00 93.31 273 CYS A O 1
ATOM 2130 N N . VAL A 1 274 ? 8.518 -10.677 -4.877 1.00 93.19 274 VAL A N 1
ATOM 2131 C CA . VAL A 1 274 ? 9.767 -10.887 -4.126 1.00 93.19 274 VAL A CA 1
ATOM 2132 C C . VAL A 1 274 ? 10.341 -9.553 -3.667 1.00 93.19 274 VAL A C 1
ATOM 2134 O O . VAL A 1 274 ? 10.632 -9.378 -2.491 1.00 93.19 274 VAL A O 1
ATOM 2137 N N . ARG A 1 275 ? 10.413 -8.582 -4.581 1.00 94.56 275 ARG A N 1
ATOM 2138 C CA . ARG A 1 275 ? 10.963 -7.253 -4.306 1.00 94.56 275 ARG A CA 1
ATOM 2139 C C . ARG A 1 275 ? 10.101 -6.443 -3.348 1.00 94.56 275 ARG A C 1
ATOM 2141 O O . ARG A 1 275 ? 10.630 -5.786 -2.468 1.00 94.56 275 ARG A O 1
ATOM 2148 N N . ALA A 1 276 ? 8.780 -6.542 -3.451 1.00 93.75 276 ALA A N 1
ATOM 2149 C CA . ALA A 1 276 ? 7.894 -5.886 -2.499 1.00 93.75 276 ALA A CA 1
ATOM 2150 C C . ALA A 1 276 ? 8.035 -6.488 -1.092 1.00 93.75 276 ALA A C 1
ATOM 2152 O O . ALA A 1 276 ? 7.972 -5.767 -0.101 1.00 93.75 276 ALA A O 1
ATOM 2153 N N . CYS A 1 277 ? 8.267 -7.799 -0.994 1.00 92.31 277 CYS A N 1
ATOM 2154 C CA . CYS A 1 277 ? 8.516 -8.458 0.284 1.00 92.31 277 CYS A CA 1
ATOM 2155 C C . CYS A 1 277 ? 9.884 -8.082 0.885 1.00 92.31 277 CYS A C 1
ATOM 2157 O O . CYS A 1 277 ? 9.976 -7.923 2.099 1.00 92.31 277 CYS A O 1
ATOM 2159 N N . SER A 1 278 ? 10.918 -7.912 0.055 1.00 92.44 278 SER A N 1
ATOM 2160 C CA . SER A 1 278 ? 12.279 -7.594 0.504 1.00 92.44 278 SER A CA 1
ATOM 2161 C C . SER A 1 278 ? 12.535 -6.103 0.730 1.00 92.44 278 SER A C 1
ATOM 2163 O O . SER A 1 278 ? 13.069 -5.725 1.761 1.00 92.44 278 SER A O 1
ATOM 2165 N N . GLU A 1 279 ? 12.177 -5.255 -0.238 1.00 91.94 279 GLU A N 1
ATOM 2166 C CA . GLU A 1 279 ? 12.533 -3.828 -0.271 1.00 91.94 279 GLU A CA 1
ATOM 2167 C C . GLU A 1 279 ? 11.502 -2.955 0.452 1.00 91.94 279 GLU A C 1
ATOM 2169 O O . GLU A 1 279 ? 11.878 -1.950 1.040 1.00 91.94 279 GLU A O 1
ATOM 2174 N N . MET A 1 280 ? 10.211 -3.316 0.409 1.00 89.50 280 MET A N 1
ATOM 2175 C CA . MET A 1 280 ? 9.157 -2.502 1.033 1.00 89.50 280 MET A CA 1
ATOM 2176 C C . MET A 1 280 ? 8.767 -3.010 2.422 1.00 89.50 280 MET A C 1
ATOM 2178 O O . MET A 1 280 ? 8.654 -2.213 3.343 1.00 89.50 280 MET A O 1
ATOM 2182 N N . GLN A 1 281 ? 8.531 -4.321 2.570 1.00 90.25 281 GLN A N 1
ATOM 2183 C CA . GLN A 1 281 ? 8.137 -4.900 3.862 1.00 90.25 281 GLN A CA 1
ATOM 2184 C C . GLN A 1 281 ? 9.344 -5.281 4.735 1.00 90.25 281 GLN A C 1
ATOM 2186 O O . GLN A 1 281 ? 9.230 -5.270 5.952 1.00 90.25 281 GLN A O 1
ATOM 2191 N N . GLY A 1 282 ? 10.482 -5.651 4.136 1.00 89.94 282 GLY A N 1
ATOM 2192 C CA . GLY A 1 282 ? 11.686 -6.063 4.872 1.00 89.94 282 GLY A CA 1
ATOM 2193 C C . GLY A 1 282 ? 11.691 -7.509 5.393 1.00 89.94 282 GLY A C 1
ATOM 2194 O O . GLY A 1 282 ? 12.647 -7.903 6.050 1.00 89.94 282 GLY A O 1
ATOM 2195 N N . VAL A 1 283 ? 10.673 -8.322 5.083 1.00 88.19 283 VAL A N 1
ATOM 2196 C CA . VAL A 1 283 ? 10.508 -9.683 5.648 1.00 88.19 283 VAL A CA 1
ATOM 2197 C C . VAL A 1 283 ? 11.259 -10.758 4.853 1.00 88.19 283 VAL A C 1
ATOM 2199 O O . VAL A 1 283 ? 11.723 -11.735 5.422 1.00 88.19 283 VAL A O 1
ATOM 2202 N N . ASN A 1 284 ? 11.416 -10.598 3.533 1.00 89.62 284 ASN A N 1
ATOM 2203 C CA . ASN A 1 284 ? 12.112 -11.576 2.670 1.00 89.62 284 ASN A CA 1
ATOM 2204 C C . ASN A 1 284 ? 11.518 -13.010 2.660 1.00 89.62 284 ASN A C 1
ATOM 2206 O O . ASN A 1 284 ? 12.223 -13.973 2.367 1.00 89.62 284 ASN A O 1
ATOM 2210 N N . ALA A 1 285 ? 10.210 -13.162 2.893 1.00 87.69 285 ALA A N 1
ATOM 2211 C CA . ALA A 1 285 ? 9.530 -14.463 2.979 1.00 87.69 285 ALA A CA 1
ATOM 2212 C C . ALA A 1 285 ? 9.552 -15.304 1.685 1.00 87.69 285 ALA A C 1
ATOM 2214 O O . ALA A 1 285 ? 9.422 -16.529 1.719 1.00 87.69 285 ALA A O 1
ATOM 2215 N N . ILE A 1 286 ? 9.637 -14.651 0.522 1.00 88.50 286 ILE A N 1
ATOM 2216 C CA . ILE A 1 286 ? 9.547 -15.291 -0.798 1.00 88.50 286 ILE A CA 1
ATOM 2217 C C . ILE A 1 286 ? 10.723 -14.897 -1.683 1.00 88.50 286 ILE A C 1
ATOM 2219 O O . ILE A 1 286 ? 11.174 -13.754 -1.667 1.00 88.50 286 ILE A O 1
ATOM 2223 N N . SER A 1 287 ? 11.184 -15.836 -2.508 1.00 89.81 287 SER A N 1
ATOM 2224 C CA . SER A 1 287 ? 12.272 -15.619 -3.461 1.00 89.81 287 SER A CA 1
ATOM 2225 C C . SER A 1 287 ? 12.083 -16.463 -4.725 1.00 89.81 287 SER A C 1
ATOM 2227 O O . SER A 1 287 ? 11.114 -17.211 -4.862 1.00 89.81 287 SER A O 1
ATOM 2229 N N . PHE A 1 288 ? 12.995 -16.311 -5.683 1.00 89.06 288 PHE A N 1
ATOM 2230 C CA . PHE A 1 288 ? 13.089 -17.197 -6.839 1.00 89.06 288 PHE A CA 1
ATOM 2231 C C . PHE A 1 288 ? 14.119 -18.290 -6.573 1.00 89.06 288 PHE A C 1
ATOM 2233 O O . PHE A 1 288 ? 15.239 -18.005 -6.149 1.00 89.06 288 PHE A O 1
ATOM 2240 N N . SER A 1 289 ? 13.742 -19.533 -6.851 1.00 85.69 289 SER A N 1
ATOM 2241 C CA . SER A 1 289 ? 14.630 -20.692 -6.825 1.00 85.69 289 SER A CA 1
ATOM 2242 C C . SER A 1 289 ? 14.899 -21.178 -8.254 1.00 85.69 289 SER A C 1
ATOM 2244 O O . SER A 1 289 ? 14.222 -20.776 -9.205 1.00 85.69 289 SER A O 1
ATOM 2246 N N . ARG A 1 290 ? 15.894 -22.064 -8.407 1.00 85.56 290 ARG A N 1
ATOM 2247 C CA . ARG A 1 290 ? 16.318 -22.644 -9.698 1.00 85.56 290 ARG A CA 1
ATOM 2248 C C . ARG A 1 290 ? 16.837 -21.574 -10.680 1.00 85.56 290 ARG A C 1
ATOM 2250 O O . ARG A 1 290 ? 17.144 -20.449 -10.293 1.00 85.56 290 ARG A O 1
ATOM 2257 N N . ARG A 1 291 ? 17.074 -21.962 -11.940 1.00 86.31 291 ARG A N 1
ATOM 2258 C CA . ARG A 1 291 ? 17.648 -21.100 -12.992 1.00 86.31 291 ARG A CA 1
ATOM 2259 C C . ARG A 1 291 ? 16.982 -21.351 -14.347 1.00 86.31 291 ARG A C 1
ATOM 2261 O O . ARG A 1 291 ? 16.490 -22.447 -14.617 1.00 86.31 291 ARG A O 1
ATOM 2268 N N . GLY A 1 292 ? 17.015 -20.338 -15.214 1.00 87.75 292 GLY A N 1
ATOM 2269 C CA . GLY A 1 292 ? 16.493 -20.410 -16.582 1.00 87.75 292 GLY A CA 1
ATOM 2270 C C . GLY A 1 292 ? 14.984 -20.670 -16.622 1.00 87.75 292 GLY A C 1
ATOM 2271 O O . GLY A 1 292 ? 14.237 -20.148 -15.795 1.00 87.75 292 GLY A O 1
ATOM 2272 N N . PHE A 1 293 ? 14.525 -21.512 -17.550 1.00 83.00 293 PHE A N 1
ATOM 2273 C CA . PHE A 1 293 ? 13.100 -21.843 -17.713 1.00 83.00 293 PHE A CA 1
ATOM 2274 C C . PHE A 1 293 ? 12.464 -22.568 -16.520 1.00 83.00 293 PHE A C 1
ATOM 2276 O O . PHE A 1 293 ? 11.240 -22.529 -16.365 1.00 83.00 293 PHE A O 1
ATOM 2283 N N . LYS A 1 294 ? 13.288 -23.197 -15.671 1.00 84.06 294 LYS A N 1
ATOM 2284 C CA . LYS A 1 294 ? 12.857 -23.891 -14.451 1.00 84.06 294 LYS A CA 1
ATOM 2285 C C . LYS A 1 294 ? 12.702 -22.954 -13.250 1.00 84.06 294 LYS A C 1
ATOM 2287 O O . LYS A 1 294 ? 12.402 -23.445 -12.173 1.00 84.06 294 LYS A O 1
ATOM 2292 N N . THR A 1 295 ? 12.946 -21.650 -13.403 1.00 88.00 295 THR A N 1
ATOM 2293 C CA . THR A 1 295 ? 12.808 -20.676 -12.309 1.00 88.00 295 THR A CA 1
ATOM 2294 C C . THR A 1 295 ? 11.369 -20.646 -11.804 1.00 88.00 295 THR A C 1
ATOM 2296 O O . THR A 1 295 ? 10.438 -20.507 -12.599 1.00 88.00 295 THR A O 1
ATOM 2299 N N . GLU A 1 296 ? 11.197 -20.731 -10.490 1.00 85.50 296 GLU A N 1
ATOM 2300 C CA . GLU A 1 296 ? 9.897 -20.699 -9.819 1.00 85.50 296 GLU A CA 1
ATOM 2301 C C . GLU A 1 296 ? 9.947 -19.747 -8.622 1.00 85.50 296 GLU A C 1
ATOM 2303 O O . GLU A 1 296 ? 11.005 -19.519 -8.030 1.00 85.50 296 GLU A O 1
ATOM 2308 N N . MET A 1 297 ? 8.801 -19.155 -8.286 1.00 86.88 297 MET A N 1
ATOM 2309 C CA . MET A 1 297 ? 8.658 -18.338 -7.086 1.00 86.88 297 MET A CA 1
ATOM 2310 C C . MET A 1 297 ? 8.156 -19.211 -5.948 1.00 86.88 297 MET A C 1
ATOM 2312 O O . MET A 1 297 ? 7.154 -19.905 -6.101 1.00 86.88 297 MET A O 1
ATOM 2316 N N . GLY A 1 298 ? 8.824 -19.149 -4.804 1.00 83.62 298 GLY A N 1
ATOM 2317 C CA . GLY A 1 298 ? 8.433 -19.923 -3.640 1.00 83.62 298 GLY A CA 1
ATOM 2318 C C . GLY A 1 298 ? 9.115 -19.449 -2.367 1.00 83.62 298 GLY A C 1
ATOM 2319 O O . GLY A 1 298 ? 9.800 -18.424 -2.335 1.00 83.62 298 GLY A O 1
ATOM 2320 N N . THR A 1 299 ? 8.902 -20.214 -1.305 1.00 80.44 299 THR A N 1
ATOM 2321 C CA . THR A 1 299 ? 9.650 -20.088 -0.056 1.00 80.44 299 THR A CA 1
ATOM 2322 C C . THR A 1 299 ? 10.993 -20.797 -0.174 1.00 80.44 299 THR A C 1
ATOM 2324 O O . THR A 1 299 ? 11.196 -21.661 -1.034 1.00 80.44 299 THR A O 1
ATOM 2327 N N . PHE A 1 300 ? 11.933 -20.438 0.694 1.00 73.25 300 PHE A N 1
ATOM 2328 C CA . PHE A 1 300 ? 13.240 -21.084 0.731 1.00 73.25 300 PHE A CA 1
ATOM 2329 C C . PHE A 1 300 ? 13.091 -22.587 1.035 1.00 73.25 300 PHE A C 1
ATOM 2331 O O . PHE A 1 300 ? 12.518 -22.964 2.055 1.00 73.25 300 PHE A O 1
ATOM 2338 N N . TYR A 1 301 ? 13.565 -23.446 0.123 1.00 67.31 301 TYR A N 1
ATOM 2339 C CA . TYR A 1 301 ? 13.406 -24.912 0.167 1.00 67.31 301 TYR A CA 1
ATOM 2340 C C . TYR A 1 301 ? 11.962 -25.423 0.334 1.00 67.31 301 TYR A C 1
ATOM 2342 O O . TYR A 1 301 ? 11.760 -26.515 0.852 1.00 67.31 301 TYR A O 1
ATOM 2350 N N . GLY A 1 302 ? 10.947 -24.650 -0.070 1.00 65.12 302 GLY A N 1
ATOM 2351 C CA . GLY A 1 302 ? 9.549 -25.061 0.106 1.00 65.12 302 GLY A CA 1
ATOM 2352 C C . GLY A 1 302 ? 9.097 -25.132 1.571 1.00 65.12 302 GLY A C 1
ATOM 2353 O O . GLY A 1 302 ? 8.020 -25.649 1.843 1.00 65.12 302 GLY A O 1
ATOM 2354 N N . LYS A 1 303 ? 9.888 -24.590 2.510 1.00 65.88 303 LYS A N 1
ATOM 2355 C CA . LYS A 1 303 ? 9.543 -24.519 3.936 1.00 65.88 303 LYS A CA 1
ATOM 2356 C C . LYS A 1 303 ? 8.351 -23.595 4.193 1.00 65.88 303 LYS A C 1
ATOM 2358 O O . LYS A 1 303 ? 7.863 -22.906 3.282 1.00 65.88 303 LYS A O 1
ATOM 2363 N N . ASP A 1 304 ? 7.905 -23.576 5.444 1.00 65.25 304 ASP A N 1
ATOM 2364 C CA . ASP A 1 304 ? 6.865 -22.668 5.905 1.00 65.25 304 ASP A CA 1
ATOM 2365 C C . ASP A 1 304 ? 7.194 -21.209 5.624 1.00 65.25 304 ASP A C 1
ATOM 2367 O O . ASP A 1 304 ? 8.344 -20.768 5.600 1.00 65.25 304 ASP A O 1
ATOM 2371 N N . LEU A 1 305 ? 6.132 -20.486 5.292 1.00 68.38 305 LEU A N 1
ATOM 2372 C CA . LEU A 1 305 ? 6.199 -19.098 4.905 1.00 68.38 305 LEU A CA 1
ATOM 2373 C C . LEU A 1 305 ? 6.347 -18.264 6.180 1.00 68.38 305 LEU A C 1
ATOM 2375 O O . LEU A 1 305 ? 5.353 -18.025 6.860 1.00 68.38 305 LEU A O 1
ATOM 2379 N N . ASP A 1 306 ? 7.559 -17.791 6.463 1.00 78.25 306 ASP A N 1
ATOM 2380 C CA . ASP A 1 306 ? 7.809 -16.749 7.467 1.00 78.25 306 ASP A CA 1
ATOM 2381 C C . ASP A 1 306 ? 7.296 -15.394 6.942 1.00 78.25 306 ASP A C 1
ATOM 2383 O O . ASP A 1 306 ? 8.047 -14.525 6.508 1.00 78.25 306 ASP A O 1
ATOM 2387 N N . CYS A 1 307 ? 5.973 -15.274 6.803 1.00 85.44 307 CYS A N 1
ATOM 2388 C CA . CYS A 1 307 ? 5.292 -14.099 6.270 1.00 85.44 307 CYS A CA 1
ATOM 2389 C C . CYS A 1 307 ? 4.243 -13.610 7.252 1.00 85.44 307 CYS A C 1
ATOM 2391 O O . CYS A 1 307 ? 3.364 -14.349 7.678 1.00 85.44 307 CYS A O 1
ATOM 2393 N N . GLU A 1 308 ? 4.247 -12.303 7.469 1.00 87.12 308 GLU A N 1
ATOM 2394 C CA . GLU A 1 308 ? 3.267 -11.591 8.291 1.00 87.12 308 GLU A CA 1
ATOM 2395 C C . GLU A 1 308 ? 1.908 -11.394 7.592 1.00 87.12 308 GLU A C 1
ATOM 2397 O O . GLU A 1 308 ? 1.036 -10.682 8.086 1.00 87.12 308 GLU A O 1
ATOM 2402 N N . PHE A 1 309 ? 1.734 -11.954 6.391 1.00 87.94 309 PHE A N 1
ATOM 2403 C CA . PHE A 1 309 ? 0.539 -11.821 5.558 1.00 87.94 309 PHE A CA 1
ATOM 2404 C C . PHE A 1 309 ? 0.098 -10.366 5.326 1.00 87.94 309 PHE A C 1
ATOM 2406 O O . PHE A 1 309 ? -1.089 -10.063 5.289 1.00 87.94 309 PHE A O 1
ATOM 2413 N N . CYS A 1 310 ? 1.030 -9.438 5.079 1.00 90.00 310 CYS A N 1
ATOM 2414 C CA . CYS A 1 310 ? 0.674 -8.052 4.735 1.00 90.00 310 CYS A CA 1
ATOM 2415 C C . CYS A 1 310 ? -0.058 -7.926 3.379 1.00 90.00 310 CYS A C 1
ATOM 2417 O O . CYS A 1 310 ? -0.705 -6.920 3.096 1.00 90.00 310 CYS A O 1
ATOM 2419 N N . GLY A 1 311 ? 0.044 -8.939 2.507 1.00 90.12 311 GLY A N 1
ATOM 2420 C CA . GLY A 1 311 ? -0.630 -8.995 1.204 1.00 90.12 311 GLY A CA 1
ATOM 2421 C C . GLY A 1 311 ? -0.123 -7.990 0.164 1.00 90.12 311 GLY A C 1
ATOM 2422 O O . GLY A 1 311 ? -0.747 -7.829 -0.886 1.00 90.12 311 GLY A O 1
ATOM 2423 N N . ARG A 1 312 ? 1.026 -7.336 0.397 1.00 90.62 312 ARG A N 1
ATOM 2424 C CA . ARG A 1 312 ? 1.640 -6.438 -0.597 1.00 90.62 312 ARG A CA 1
ATOM 2425 C C . ARG A 1 312 ? 1.977 -7.176 -1.893 1.00 90.62 312 ARG A C 1
ATOM 2427 O O . ARG A 1 312 ? 1.761 -6.633 -2.971 1.00 90.62 312 ARG A O 1
ATOM 2434 N N . CYS A 1 313 ? 2.426 -8.429 -1.796 1.00 91.25 313 CYS A N 1
ATOM 2435 C CA . CYS A 1 313 ? 2.713 -9.288 -2.946 1.00 91.25 313 CYS A CA 1
ATOM 2436 C C . CYS A 1 313 ? 1.487 -9.508 -3.856 1.00 91.25 313 CYS A C 1
ATOM 2438 O O . CYS A 1 313 ? 1.649 -9.519 -5.074 1.00 91.25 313 CYS A O 1
ATOM 2440 N N . VAL A 1 314 ? 0.281 -9.608 -3.282 1.00 92.00 314 VAL A N 1
ATOM 2441 C CA . VAL A 1 314 ? -0.996 -9.717 -4.013 1.00 92.00 314 VAL A CA 1
ATOM 2442 C C . VAL A 1 314 ? -1.327 -8.400 -4.716 1.00 92.00 314 VAL A C 1
ATOM 2444 O O . VAL A 1 314 ? -1.666 -8.403 -5.900 1.00 92.00 314 VAL A O 1
ATOM 2447 N N . SER A 1 315 ? -1.159 -7.270 -4.018 1.00 90.69 315 SER A N 1
ATOM 2448 C CA . SER A 1 315 ? -1.388 -5.931 -4.582 1.00 90.69 315 SER A CA 1
ATOM 2449 C C . SER A 1 315 ? -0.499 -5.630 -5.786 1.00 90.69 315 SER A C 1
ATOM 2451 O O . SER A 1 315 ? -0.996 -5.132 -6.787 1.00 90.69 315 SER A O 1
ATOM 2453 N N . VAL A 1 316 ? 0.799 -5.942 -5.715 1.00 93.06 316 VAL A N 1
ATOM 2454 C CA . VAL A 1 316 ? 1.744 -5.600 -6.795 1.00 93.06 316 VAL A CA 1
ATOM 2455 C C . VAL A 1 316 ? 1.787 -6.632 -7.923 1.00 93.06 316 VAL A C 1
ATOM 2457 O O . VAL A 1 316 ? 2.433 -6.391 -8.942 1.00 93.06 316 VAL A O 1
ATOM 2460 N N . CYS A 1 317 ? 1.176 -7.810 -7.754 1.00 94.69 317 CYS A N 1
ATOM 2461 C CA . CYS A 1 317 ? 1.212 -8.848 -8.779 1.00 94.69 317 CYS A CA 1
ATOM 2462 C C . CYS A 1 317 ? 0.449 -8.369 -10.030 1.00 94.69 317 CYS A C 1
ATOM 2464 O O . CYS A 1 317 ? -0.735 -8.062 -9.915 1.00 94.69 317 CYS A O 1
ATOM 2466 N N . PRO A 1 318 ? 1.074 -8.315 -11.221 1.00 95.00 318 PRO A N 1
ATOM 2467 C CA . PRO A 1 318 ? 0.413 -7.839 -12.442 1.00 95.00 318 PRO A CA 1
ATOM 2468 C C . PRO A 1 318 ? -0.504 -8.894 -13.086 1.00 95.00 318 PRO A C 1
ATOM 2470 O O . PRO A 1 318 ? -1.263 -8.593 -14.007 1.00 95.00 318 PRO A O 1
ATOM 2473 N N . THR A 1 319 ? -0.420 -10.148 -12.635 1.00 94.62 319 THR A N 1
ATOM 2474 C CA . THR A 1 319 ? -1.206 -11.284 -13.134 1.00 94.62 319 THR A CA 1
ATOM 2475 C C . THR A 1 319 ? -2.019 -11.921 -12.008 1.00 94.62 319 THR A C 1
ATOM 2477 O O . THR A 1 319 ? -1.935 -11.505 -10.853 1.00 94.62 319 THR A O 1
ATOM 2480 N N . GLY A 1 320 ? -2.806 -12.949 -12.331 1.00 92.00 320 GLY A N 1
ATOM 2481 C CA . GLY A 1 320 ? -3.541 -13.752 -11.350 1.00 92.00 320 GLY A CA 1
ATOM 2482 C C . GLY A 1 320 ? -2.702 -14.797 -10.612 1.00 92.00 320 GLY A C 1
ATOM 2483 O O . GLY A 1 320 ? -3.268 -15.763 -10.123 1.00 92.00 320 GLY A O 1
ATOM 2484 N N . ALA A 1 321 ? -1.373 -14.650 -10.557 1.00 91.56 321 ALA A N 1
ATOM 2485 C CA . ALA A 1 321 ? -0.508 -15.622 -9.883 1.00 91.56 321 ALA A CA 1
ATOM 2486 C C . ALA A 1 321 ? -0.588 -15.552 -8.353 1.00 91.56 321 ALA A C 1
ATOM 2488 O O . ALA A 1 321 ? -0.341 -16.538 -7.667 1.00 91.56 321 ALA A O 1
ATOM 2489 N N . LEU A 1 322 ? -0.890 -14.367 -7.820 1.00 90.69 322 LEU A N 1
ATOM 2490 C CA . LEU A 1 322 ? -1.102 -14.129 -6.398 1.00 90.69 322 LEU A CA 1
ATOM 2491 C C . LEU A 1 322 ? -2.436 -13.416 -6.238 1.00 90.69 322 LEU A C 1
ATOM 2493 O O . LEU A 1 322 ? -2.590 -12.288 -6.716 1.00 90.69 322 LEU A O 1
ATOM 2497 N N . THR A 1 323 ? -3.385 -14.069 -5.577 1.00 90.38 323 THR A N 1
ATOM 2498 C CA . THR A 1 323 ? -4.732 -13.532 -5.354 1.00 90.38 323 THR A CA 1
ATOM 2499 C C . THR A 1 323 ? -5.118 -13.629 -3.880 1.00 90.38 323 THR A C 1
ATOM 2501 O O . THR A 1 323 ? -4.446 -14.278 -3.073 1.00 90.38 323 THR A O 1
ATOM 2504 N N . ASN A 1 324 ? -6.156 -12.890 -3.498 1.00 89.75 324 ASN A N 1
ATOM 2505 C CA . ASN A 1 324 ? -6.667 -12.900 -2.135 1.00 89.75 324 ASN A CA 1
ATOM 2506 C C . ASN A 1 324 ? -7.645 -14.068 -1.977 1.00 89.75 324 ASN A C 1
ATOM 2508 O O . ASN A 1 324 ? -8.676 -14.089 -2.645 1.00 89.75 324 ASN A O 1
ATOM 2512 N N . LYS A 1 325 ? -7.348 -15.002 -1.067 1.00 88.19 325 LYS A N 1
ATOM 2513 C CA . LYS A 1 325 ? -8.166 -16.205 -0.857 1.00 88.19 325 LYS A CA 1
ATOM 2514 C C . LYS A 1 325 ? -9.574 -15.878 -0.347 1.00 88.19 325 LYS A C 1
ATOM 2516 O O . LYS A 1 325 ? -10.520 -16.548 -0.737 1.00 88.19 325 LYS A O 1
ATOM 2521 N N . LEU A 1 326 ? -9.728 -14.815 0.453 1.00 87.75 326 LEU A N 1
ATOM 2522 C CA . LEU A 1 326 ? -11.021 -14.409 1.024 1.00 87.75 326 LEU A CA 1
ATOM 2523 C C . LEU A 1 326 ? -11.982 -13.823 -0.015 1.00 87.75 326 LEU A C 1
ATOM 2525 O O . LEU A 1 326 ? -13.191 -13.947 0.138 1.00 87.75 326 LEU A O 1
ATOM 2529 N N . SER A 1 327 ? -11.454 -13.169 -1.052 1.00 87.19 327 SER A N 1
ATOM 2530 C CA . SER A 1 327 ? -12.271 -12.518 -2.083 1.00 87.19 327 SER A CA 1
ATOM 2531 C C . SER A 1 327 ? -12.292 -13.287 -3.405 1.00 87.19 327 SER A C 1
ATOM 2533 O O . SER A 1 327 ? -12.861 -12.793 -4.377 1.00 87.19 327 SER A O 1
ATOM 2535 N N . LYS A 1 328 ? -11.652 -14.462 -3.462 1.00 87.19 328 LYS A N 1
ATOM 2536 C CA . LYS A 1 328 ? -11.478 -15.243 -4.690 1.00 87.19 328 LYS A CA 1
ATOM 2537 C C . LYS A 1 328 ? -12.845 -15.612 -5.270 1.00 87.19 328 LYS A C 1
ATOM 2539 O O . LYS A 1 328 ? -13.653 -16.241 -4.593 1.00 87.19 328 LYS A O 1
ATOM 2544 N N . HIS A 1 329 ? -13.097 -15.217 -6.517 1.00 88.12 329 HIS A N 1
ATOM 2545 C CA . HIS A 1 329 ? -14.366 -15.435 -7.232 1.00 88.12 329 HIS A CA 1
ATOM 2546 C C . HIS A 1 329 ? -15.612 -14.793 -6.593 1.00 88.12 329 HIS A C 1
ATOM 2548 O O . HIS A 1 329 ? -16.728 -15.098 -7.006 1.00 88.12 329 HIS A O 1
ATOM 2554 N N . ALA A 1 330 ? -15.457 -13.882 -5.627 1.00 89.19 330 ALA A N 1
ATOM 2555 C CA . ALA A 1 330 ? -16.600 -13.238 -4.979 1.00 89.19 330 ALA A CA 1
ATOM 2556 C C . ALA A 1 330 ? -17.267 -12.173 -5.874 1.00 89.19 330 ALA A C 1
ATOM 2558 O O . ALA A 1 330 ? -18.490 -12.028 -5.874 1.00 89.19 330 ALA A O 1
ATOM 2559 N N . ALA A 1 331 ? -16.472 -11.417 -6.637 1.00 91.44 331 ALA A N 1
ATOM 2560 C CA . ALA A 1 331 ? -16.953 -10.389 -7.558 1.00 91.44 331 ALA A CA 1
ATOM 2561 C C . ALA A 1 331 ? -15.888 -10.029 -8.599 1.00 91.44 331 ALA A C 1
ATOM 2563 O O . ALA A 1 331 ? -14.688 -10.187 -8.360 1.00 91.44 331 ALA A O 1
ATOM 2564 N N . ARG A 1 332 ? -16.318 -9.487 -9.741 1.00 91.69 332 ARG A N 1
ATOM 2565 C CA . ARG A 1 332 ? -15.421 -8.872 -10.727 1.00 91.69 332 ARG A CA 1
ATOM 2566 C C . ARG A 1 332 ? -15.144 -7.404 -10.389 1.00 91.69 332 ARG A C 1
ATOM 2568 O O . ARG A 1 332 ? -16.007 -6.750 -9.805 1.00 91.69 332 ARG A O 1
ATOM 2575 N N . PRO A 1 333 ? -13.983 -6.850 -10.793 1.00 91.25 333 PRO A N 1
ATOM 2576 C CA . PRO A 1 333 ? -13.628 -5.456 -10.512 1.00 91.25 333 PRO A CA 1
ATOM 2577 C C . PRO A 1 333 ? -14.707 -4.438 -10.902 1.00 91.25 333 PRO A C 1
ATOM 2579 O O . PRO A 1 333 ? -14.981 -3.521 -10.139 1.00 91.25 333 PRO A O 1
ATOM 2582 N N . TRP A 1 334 ? -15.368 -4.628 -12.049 1.00 92.19 334 TRP A N 1
ATOM 2583 C CA . TRP A 1 334 ? -16.414 -3.724 -12.549 1.00 92.19 334 TRP A CA 1
ATOM 2584 C C . TRP A 1 334 ? -17.776 -3.868 -11.851 1.00 92.19 334 TRP A C 1
ATOM 2586 O O . TRP A 1 334 ? -18.642 -3.021 -12.038 1.00 92.19 334 TRP A O 1
ATOM 2596 N N . GLU A 1 335 ? -17.991 -4.926 -11.063 1.00 93.50 335 GLU A N 1
ATOM 2597 C CA . GLU A 1 335 ? -19.218 -5.108 -10.272 1.00 93.50 335 GLU A CA 1
ATOM 2598 C C . GLU A 1 335 ? -19.132 -4.435 -8.896 1.00 93.50 335 GLU A C 1
ATOM 2600 O O . GLU A 1 335 ? -20.125 -4.370 -8.172 1.00 93.50 335 GLU A O 1
ATOM 2605 N N . MET A 1 336 ? -17.938 -3.991 -8.497 1.00 93.69 336 MET A N 1
ATOM 2606 C CA . MET A 1 336 ? -17.680 -3.467 -7.163 1.00 93.69 336 MET A CA 1
ATOM 2607 C C . MET A 1 336 ? -17.659 -1.941 -7.167 1.00 93.69 336 MET A C 1
ATOM 2609 O O . MET A 1 336 ? -17.018 -1.305 -8.001 1.00 93.69 336 MET A O 1
ATOM 2613 N N . LYS A 1 337 ? -18.310 -1.343 -6.169 1.00 95.31 337 LYS A N 1
ATOM 2614 C CA . LYS A 1 337 ? -18.183 0.083 -5.875 1.00 95.31 337 LYS A CA 1
ATOM 2615 C C . LYS A 1 337 ? -16.982 0.311 -4.966 1.00 95.31 337 LYS A C 1
ATOM 2617 O O . LYS A 1 337 ? -16.890 -0.291 -3.897 1.00 95.31 337 LYS A O 1
ATOM 2622 N N . GLU A 1 338 ? -16.102 1.221 -5.363 1.00 95.44 338 GLU A N 1
ATOM 2623 C CA . GLU A 1 338 ? -14.986 1.663 -4.529 1.00 95.44 338 GLU A CA 1
ATOM 2624 C C . GLU A 1 338 ? -15.420 2.779 -3.571 1.00 95.44 338 GLU A C 1
ATOM 2626 O O . GLU A 1 338 ? -16.127 3.716 -3.946 1.00 95.44 338 GLU A O 1
ATOM 2631 N N . THR A 1 339 ? -15.000 2.703 -2.310 1.00 95.25 339 THR A N 1
ATOM 2632 C CA . THR A 1 339 ? -15.194 3.773 -1.321 1.00 95.25 339 THR A CA 1
ATOM 2633 C C . THR A 1 339 ? -13.942 3.923 -0.468 1.00 95.25 339 THR A C 1
ATOM 2635 O O . THR A 1 339 ? -13.518 2.979 0.200 1.00 95.25 339 THR A O 1
ATOM 2638 N N . SER A 1 340 ? -13.333 5.107 -0.508 1.00 95.38 340 SER A N 1
ATOM 2639 C CA . SER A 1 340 ? -12.153 5.436 0.296 1.00 95.38 340 SER A CA 1
ATOM 2640 C C . SER A 1 340 ? -12.532 5.653 1.760 1.00 95.38 340 SER A C 1
ATOM 2642 O O . SER A 1 340 ? -13.535 6.296 2.055 1.00 95.38 340 SER A O 1
ATOM 2644 N N . THR A 1 341 ? -11.722 5.130 2.675 1.00 94.62 341 THR A N 1
ATOM 2645 C CA . THR A 1 341 ? -11.902 5.262 4.125 1.00 94.62 341 THR A CA 1
ATOM 2646 C C . THR A 1 341 ? -10.562 5.090 4.856 1.00 94.62 341 THR A C 1
ATOM 2648 O O . THR A 1 341 ? -9.515 4.904 4.229 1.00 94.62 341 THR A O 1
ATOM 2651 N N . ILE A 1 342 ? -10.585 5.147 6.186 1.00 94.12 342 ILE A N 1
ATOM 2652 C CA . ILE A 1 342 ? -9.423 4.980 7.061 1.00 94.12 342 ILE A CA 1
ATOM 2653 C C . ILE A 1 342 ? -9.533 3.668 7.844 1.00 94.12 342 ILE A C 1
ATOM 2655 O O . ILE A 1 342 ? -10.613 3.254 8.262 1.00 94.12 342 ILE A O 1
ATOM 2659 N N . CYS A 1 343 ? -8.397 3.000 8.027 1.00 93.12 343 CYS A N 1
ATOM 2660 C CA . CYS A 1 343 ? -8.275 1.785 8.823 1.00 93.12 343 CYS A CA 1
ATOM 2661 C C . CYS A 1 343 ? -8.564 2.065 10.316 1.00 93.12 343 CYS A C 1
ATOM 2663 O O . CYS A 1 343 ? -7.851 2.878 10.905 1.00 93.12 343 CYS A O 1
ATOM 2665 N N . PRO A 1 344 ? -9.529 1.372 10.956 1.00 90.88 344 PRO A N 1
ATOM 2666 C CA . PRO A 1 344 ? -9.920 1.642 12.345 1.00 90.88 344 PRO A CA 1
ATOM 2667 C C . PRO A 1 344 ? -9.060 0.914 13.396 1.00 90.88 344 PRO A C 1
ATOM 2669 O O . PRO A 1 344 ? -9.391 0.936 14.573 1.00 90.88 344 PRO A O 1
ATOM 2672 N N . TYR A 1 345 ? -7.999 0.204 12.998 1.00 90.19 345 TYR A N 1
ATOM 2673 C CA . TYR A 1 345 ? -7.300 -0.724 13.896 1.00 90.19 345 TYR A CA 1
ATOM 2674 C C . TYR A 1 345 ? -6.230 -0.095 14.787 1.00 90.19 345 TYR A C 1
ATOM 2676 O O . TYR A 1 345 ? -6.153 -0.419 15.964 1.00 90.19 345 TYR A O 1
ATOM 2684 N N . CYS A 1 346 ? -5.333 0.705 14.219 1.00 87.56 346 CYS A N 1
ATOM 2685 C CA . CYS A 1 346 ? -4.219 1.302 14.954 1.00 87.56 346 CYS A CA 1
ATOM 2686 C C . CYS A 1 346 ? -4.130 2.796 14.660 1.00 87.56 346 CYS A C 1
ATOM 2688 O O . CYS A 1 346 ? -4.630 3.268 13.637 1.00 87.56 346 CYS A O 1
ATOM 2690 N N . GLY A 1 347 ? -3.412 3.524 15.517 1.00 86.00 347 GLY A N 1
ATOM 2691 C CA . GLY A 1 347 ? -3.225 4.972 15.396 1.00 86.00 347 GLY A CA 1
ATOM 2692 C C . GLY A 1 347 ? -2.470 5.439 14.145 1.00 86.00 347 GLY A C 1
ATOM 2693 O O . GLY A 1 347 ? -2.356 6.639 13.930 1.00 86.00 347 GLY A O 1
ATOM 2694 N N . CYS A 1 348 ? -1.974 4.530 13.293 1.00 88.38 348 CYS A N 1
ATOM 2695 C CA . CYS A 1 348 ? -1.331 4.905 12.032 1.00 88.38 348 CYS A CA 1
ATOM 2696 C C . CYS A 1 348 ? -2.310 5.531 11.030 1.00 88.38 348 CYS A C 1
ATOM 2698 O O . CYS A 1 348 ? -1.867 6.254 10.149 1.00 88.38 348 CYS A O 1
ATOM 2700 N N . GLY A 1 349 ? -3.612 5.220 11.103 1.00 90.25 349 GLY A N 1
ATOM 2701 C CA . GLY A 1 349 ? -4.613 5.827 10.217 1.00 90.25 349 GLY A CA 1
ATOM 2702 C C . GLY A 1 349 ? -4.397 5.540 8.725 1.00 90.25 349 GLY A C 1
ATOM 2703 O O . GLY A 1 349 ? -4.561 6.426 7.889 1.00 90.25 349 GLY A O 1
ATOM 2704 N N . CYS A 1 350 ? -4.005 4.311 8.363 1.00 93.69 350 CYS A N 1
ATOM 2705 C CA . CYS A 1 350 ? -3.764 3.949 6.963 1.00 93.69 350 CYS A CA 1
ATOM 2706 C C . CYS A 1 350 ? -5.011 4.191 6.096 1.00 93.69 350 CYS A C 1
ATOM 2708 O O . CYS A 1 350 ? -6.097 3.704 6.420 1.00 93.69 350 CYS A O 1
ATOM 2710 N N . SER A 1 351 ? -4.844 4.870 4.961 1.00 94.94 351 SER A N 1
ATOM 2711 C CA . SER A 1 351 ? -5.902 5.019 3.965 1.00 94.94 351 SER A CA 1
ATOM 2712 C C . SER A 1 351 ? -6.116 3.708 3.217 1.00 94.94 351 SER A C 1
ATOM 2714 O O . SER A 1 351 ? -5.167 3.053 2.772 1.00 94.94 351 SER A O 1
ATOM 2716 N N . MET A 1 352 ? -7.381 3.328 3.077 1.00 95.25 352 MET A N 1
ATOM 2717 C CA . MET A 1 352 ? -7.809 2.102 2.415 1.00 95.25 352 MET A CA 1
ATOM 2718 C C . MET A 1 352 ? -9.033 2.358 1.534 1.00 95.25 352 MET A C 1
ATOM 2720 O O . MET A 1 352 ? -9.743 3.347 1.690 1.00 95.25 352 MET A O 1
ATOM 2724 N N . VAL A 1 353 ? -9.278 1.460 0.588 1.00 95.56 353 VAL A N 1
ATOM 2725 C CA . VAL A 1 353 ? -10.423 1.496 -0.322 1.00 95.56 353 VAL A CA 1
ATOM 2726 C C . VAL A 1 353 ? -11.207 0.204 -0.152 1.00 95.56 353 VAL A C 1
ATOM 2728 O O . VAL A 1 353 ? -10.682 -0.894 -0.366 1.00 95.56 353 VAL A O 1
ATOM 2731 N N . LEU A 1 354 ? -12.467 0.348 0.246 1.00 95.31 354 LEU A N 1
ATOM 2732 C CA . LEU A 1 354 ? -13.428 -0.740 0.340 1.00 95.31 354 LEU A CA 1
ATOM 2733 C C . LEU A 1 354 ? -14.017 -1.002 -1.044 1.00 95.31 354 LEU A C 1
ATOM 2735 O O . LEU A 1 354 ? -14.532 -0.081 -1.674 1.00 95.31 354 LEU A O 1
ATOM 2739 N N . ASN A 1 355 ? -13.967 -2.253 -1.491 1.00 95.06 355 ASN A N 1
ATOM 2740 C CA . ASN A 1 355 ? -14.712 -2.726 -2.652 1.00 95.06 355 ASN A CA 1
ATOM 2741 C C . ASN A 1 355 ? -15.996 -3.389 -2.155 1.00 95.06 355 ASN A C 1
ATOM 2743 O O . ASN A 1 355 ? -15.940 -4.384 -1.423 1.00 95.06 355 ASN A O 1
ATOM 2747 N N . ILE A 1 356 ? -17.135 -2.810 -2.523 1.00 95.06 356 ILE A N 1
ATOM 2748 C CA . ILE A 1 356 ? -18.453 -3.166 -1.994 1.00 95.06 356 ILE A CA 1
ATOM 2749 C C . ILE A 1 356 ? -19.333 -3.693 -3.129 1.00 95.06 356 ILE A C 1
ATOM 2751 O O . ILE A 1 356 ? -19.430 -3.060 -4.180 1.00 95.06 356 ILE A O 1
ATOM 2755 N N . LYS A 1 357 ? -19.999 -4.826 -2.896 1.00 94.19 357 LYS A N 1
ATOM 2756 C CA . LYS A 1 357 ? -21.037 -5.403 -3.763 1.00 94.19 357 LYS A CA 1
ATOM 2757 C C . LYS A 1 357 ? -22.223 -5.798 -2.889 1.00 94.19 357 LYS A C 1
ATOM 2759 O O . LYS A 1 357 ? -22.016 -6.311 -1.793 1.00 94.19 357 LYS A O 1
ATOM 2764 N N . ASP A 1 358 ? -23.446 -5.506 -3.326 1.00 91.88 358 ASP A N 1
ATOM 2765 C CA . ASP A 1 358 ? -24.683 -5.850 -2.601 1.00 91.88 358 ASP A CA 1
ATOM 2766 C C . ASP A 1 358 ? -24.674 -5.425 -1.118 1.00 91.88 358 ASP A C 1
ATOM 2768 O O . ASP A 1 358 ? -25.075 -6.168 -0.223 1.00 91.88 358 ASP A O 1
ATOM 2772 N N . ASN A 1 359 ? -24.159 -4.217 -0.851 1.00 89.69 359 ASN A N 1
ATOM 2773 C CA . ASN A 1 359 ? -23.985 -3.644 0.491 1.00 89.69 359 ASN A CA 1
ATOM 2774 C C . ASN A 1 359 ? -23.081 -4.463 1.443 1.00 89.69 359 ASN A C 1
ATOM 2776 O O . ASN A 1 359 ? -23.119 -4.281 2.659 1.00 89.69 359 ASN A O 1
ATOM 2780 N N . LYS A 1 360 ? -22.244 -5.353 0.897 1.00 91.44 360 LYS A N 1
ATOM 2781 C CA . LYS A 1 360 ? -21.248 -6.142 1.627 1.00 91.44 360 LYS A CA 1
ATOM 2782 C C . LYS A 1 360 ? -19.841 -5.790 1.160 1.00 91.44 360 LYS A C 1
ATOM 2784 O O . LYS A 1 360 ? -19.573 -5.650 -0.033 1.00 91.44 360 LYS A O 1
ATOM 2789 N N . ILE A 1 361 ? -18.922 -5.672 2.114 1.00 93.31 361 ILE A N 1
ATOM 2790 C CA . ILE A 1 361 ? -17.494 -5.506 1.823 1.00 93.31 361 ILE A CA 1
ATOM 2791 C C . ILE A 1 361 ? -16.954 -6.832 1.276 1.00 93.31 361 ILE A C 1
ATOM 2793 O O . ILE A 1 361 ? -16.959 -7.836 1.985 1.00 93.31 361 ILE A O 1
ATOM 2797 N N . VAL A 1 362 ? -16.484 -6.818 0.027 1.00 92.69 362 VAL A N 1
ATOM 2798 C CA . VAL A 1 362 ? -15.926 -7.992 -0.667 1.00 92.69 362 VAL A CA 1
ATOM 2799 C C . VAL A 1 362 ? -14.406 -8.037 -0.560 1.00 92.69 362 VAL A C 1
ATOM 2801 O O . VAL A 1 362 ? -13.826 -9.107 -0.413 1.00 92.69 362 VAL A O 1
ATOM 2804 N N . ARG A 1 363 ? -13.743 -6.880 -0.676 1.00 92.56 363 ARG A N 1
ATOM 2805 C CA . ARG A 1 363 ? -12.277 -6.784 -0.695 1.00 92.56 363 ARG A CA 1
ATOM 2806 C C . ARG A 1 363 ? -11.807 -5.415 -0.228 1.00 92.56 363 ARG A C 1
ATOM 2808 O O . ARG A 1 363 ? -12.372 -4.401 -0.630 1.00 92.56 363 ARG A O 1
ATOM 2815 N N . VAL A 1 364 ? -10.699 -5.371 0.506 1.00 94.31 364 VAL A N 1
ATOM 2816 C CA . VAL A 1 364 ? -10.001 -4.121 0.839 1.00 94.31 364 VAL A CA 1
ATOM 2817 C C . VAL A 1 364 ? -8.693 -4.021 0.060 1.00 94.31 364 VAL A C 1
ATOM 2819 O O . VAL A 1 364 ? -7.901 -4.965 0.012 1.00 94.31 364 VAL A O 1
ATOM 2822 N N . ILE A 1 365 ? -8.471 -2.868 -0.566 1.00 92.88 365 ILE A N 1
ATOM 2823 C CA . ILE A 1 365 ? -7.222 -2.522 -1.255 1.00 92.88 365 ILE A CA 1
ATOM 2824 C C . ILE A 1 365 ? -6.698 -1.182 -0.735 1.00 92.88 365 ILE A C 1
ATOM 2826 O O . ILE A 1 365 ? -7.381 -0.478 0.002 1.00 92.88 365 ILE A O 1
ATOM 2830 N N . ALA A 1 366 ? -5.486 -0.809 -1.128 1.00 91.56 366 ALA A N 1
ATOM 2831 C CA . ALA A 1 366 ? -4.977 0.542 -0.933 1.00 91.56 366 ALA A CA 1
ATOM 2832 C C . ALA A 1 366 ? -4.340 1.026 -2.234 1.00 91.56 366 ALA A C 1
ATOM 2834 O O . ALA A 1 366 ? -3.699 0.244 -2.941 1.00 91.56 366 ALA A O 1
ATOM 2835 N N . LYS A 1 367 ? -4.560 2.302 -2.556 1.00 89.06 367 LYS A N 1
ATOM 2836 C CA . LYS A 1 367 ? -4.054 2.930 -3.778 1.00 89.06 367 LYS A CA 1
ATOM 2837 C C . LYS A 1 367 ? -2.674 3.524 -3.513 1.00 89.06 367 LYS A C 1
ATOM 2839 O O . LYS A 1 367 ? -2.445 4.140 -2.472 1.00 89.06 367 LYS A O 1
ATOM 2844 N N . GLU A 1 368 ? -1.750 3.328 -4.445 1.00 85.81 368 GLU A N 1
ATOM 2845 C CA . GLU A 1 368 ? -0.439 3.983 -4.397 1.00 85.81 368 GLU A CA 1
ATOM 2846 C C . GLU A 1 368 ? -0.606 5.508 -4.437 1.00 85.81 368 GLU A C 1
ATOM 2848 O O . GLU A 1 368 ? -1.536 6.018 -5.060 1.00 85.81 368 GLU A O 1
ATOM 2853 N N . GLY A 1 369 ? 0.266 6.236 -3.739 1.00 83.69 369 GLY A N 1
ATOM 2854 C CA . GLY A 1 369 ? 0.190 7.695 -3.623 1.00 83.69 369 GLY A CA 1
ATOM 2855 C C . GLY A 1 369 ? -0.917 8.209 -2.700 1.00 83.69 369 GLY A C 1
ATOM 2856 O O . GLY A 1 369 ? -1.079 9.419 -2.584 1.00 83.69 369 GLY A O 1
ATOM 2857 N N . SER A 1 370 ? -1.682 7.325 -2.047 1.00 83.12 370 SER A N 1
ATOM 2858 C CA . SER A 1 370 ? -2.757 7.717 -1.131 1.00 83.12 370 SER A CA 1
ATOM 2859 C C . SER A 1 370 ? -2.413 7.435 0.329 1.00 83.12 370 SER A C 1
ATOM 2861 O O . SER A 1 370 ? -1.858 6.380 0.658 1.00 83.12 370 SER A O 1
ATOM 2863 N N . GLY A 1 371 ? -2.792 8.380 1.192 1.00 85.94 371 GLY A N 1
ATOM 2864 C CA . GLY A 1 371 ? -2.639 8.277 2.637 1.00 85.94 371 GLY A CA 1
ATOM 2865 C C . GLY A 1 371 ? -1.197 8.295 3.129 1.00 85.94 371 GLY A C 1
ATOM 2866 O O . GLY A 1 371 ? -0.236 8.303 2.364 1.00 85.94 371 GLY A O 1
ATOM 2867 N N . ILE A 1 372 ? -1.055 8.228 4.449 1.00 87.75 372 ILE A N 1
ATOM 2868 C CA . ILE A 1 372 ? 0.247 8.158 5.127 1.00 87.75 372 ILE A CA 1
ATOM 2869 C C . ILE A 1 372 ? 0.989 6.840 4.868 1.00 87.75 372 ILE A C 1
ATOM 2871 O O . ILE A 1 372 ? 2.195 6.728 5.040 1.00 87.75 372 ILE A O 1
ATOM 2875 N N . ASN A 1 373 ? 0.249 5.826 4.430 1.00 89.94 373 ASN A N 1
ATOM 2876 C CA . ASN A 1 373 ? 0.733 4.491 4.127 1.00 89.94 373 ASN A CA 1
ATOM 2877 C C . ASN A 1 373 ? 1.194 4.318 2.671 1.00 89.94 373 ASN A C 1
ATOM 2879 O O . ASN A 1 373 ? 1.701 3.247 2.342 1.00 89.94 373 ASN A O 1
ATOM 2883 N N . ASN A 1 374 ? 0.991 5.308 1.791 1.00 87.19 374 ASN A N 1
ATOM 2884 C CA . ASN A 1 374 ? 1.384 5.268 0.375 1.00 87.19 374 ASN A CA 1
ATOM 2885 C C . ASN A 1 374 ? 0.980 3.953 -0.338 1.00 87.19 374 ASN A C 1
ATOM 2887 O O . ASN A 1 374 ? 1.748 3.328 -1.074 1.00 87.19 374 ASN A O 1
ATOM 2891 N N . GLY A 1 375 ? -0.237 3.477 -0.062 1.00 85.56 375 GLY A N 1
ATOM 2892 C CA . GLY A 1 375 ? -0.764 2.225 -0.609 1.00 85.56 375 GLY A CA 1
ATOM 2893 C C . GLY A 1 375 ? -0.400 0.938 0.153 1.00 85.56 375 GLY A C 1
ATOM 2894 O O . GLY A 1 375 ? -0.802 -0.145 -0.275 1.00 85.56 375 GLY A O 1
ATOM 2895 N N . ASN A 1 376 ? 0.353 0.988 1.255 1.00 89.50 376 ASN A N 1
ATOM 2896 C CA . ASN A 1 376 ? 0.674 -0.191 2.076 1.00 89.50 376 ASN A CA 1
ATOM 2897 C C . ASN A 1 376 ? -0.416 -0.496 3.111 1.00 89.50 376 ASN A C 1
ATOM 2899 O O . ASN A 1 376 ? -1.001 0.401 3.696 1.00 89.50 376 ASN A O 1
ATOM 2903 N N . LEU A 1 377 ? -0.688 -1.774 3.373 1.00 93.19 377 LEU A N 1
ATOM 2904 C CA . LEU A 1 377 ? -1.594 -2.204 4.443 1.00 93.19 377 LEU A CA 1
ATOM 2905 C C . LEU A 1 377 ? -0.985 -3.411 5.146 1.00 93.19 377 LEU A C 1
ATOM 2907 O O . LEU A 1 377 ? -0.339 -4.235 4.498 1.00 93.19 377 LEU A O 1
ATOM 2911 N N . CYS A 1 378 ? -1.229 -3.527 6.449 1.00 93.12 378 CYS A N 1
ATOM 2912 C CA . CYS A 1 378 ? -0.920 -4.732 7.211 1.00 93.12 378 CYS A CA 1
ATOM 2913 C C . CYS A 1 378 ? -2.037 -5.780 7.062 1.00 93.12 378 CYS A C 1
ATOM 2915 O O . CYS A 1 378 ? -3.089 -5.518 6.469 1.00 93.12 378 CYS A O 1
ATOM 2917 N N . VAL A 1 379 ? -1.828 -6.960 7.652 1.00 92.94 379 VAL A N 1
ATOM 2918 C CA . VAL A 1 379 ? -2.806 -8.060 7.643 1.00 92.94 379 VAL A CA 1
ATOM 2919 C C . VAL A 1 379 ? -4.183 -7.630 8.170 1.00 92.94 379 VAL A C 1
ATOM 2921 O O . VAL A 1 379 ? -5.199 -7.950 7.556 1.00 92.94 379 VAL A O 1
ATOM 2924 N N . LYS A 1 380 ? -4.224 -6.819 9.239 1.00 92.94 380 LYS A N 1
ATOM 2925 C CA . LYS A 1 380 ? -5.473 -6.342 9.857 1.00 92.94 380 LYS A CA 1
ATOM 2926 C C . LYS A 1 380 ? -6.270 -5.448 8.910 1.00 92.94 380 LYS A C 1
ATOM 2928 O O . LYS A 1 380 ? -7.429 -5.730 8.639 1.00 92.94 380 LYS A O 1
ATOM 2933 N N . GLY A 1 381 ? -5.632 -4.422 8.346 1.00 92.62 381 GLY A N 1
ATOM 2934 C CA . GLY A 1 381 ? -6.304 -3.503 7.421 1.00 92.62 381 GLY A CA 1
ATOM 2935 C C . GLY A 1 381 ? -6.735 -4.168 6.112 1.00 92.62 381 GLY A C 1
ATOM 2936 O O . GLY A 1 381 ? -7.736 -3.777 5.524 1.00 92.62 381 GLY A O 1
ATOM 2937 N N . ARG A 1 382 ? -6.000 -5.187 5.648 1.00 92.50 382 ARG A N 1
ATOM 2938 C CA . ARG A 1 382 ? -6.281 -5.846 4.366 1.00 92.50 382 ARG A CA 1
ATOM 2939 C C . ARG A 1 382 ? -7.302 -6.979 4.454 1.00 92.50 382 ARG A C 1
ATOM 2941 O O . ARG A 1 382 ? -8.099 -7.127 3.533 1.00 92.50 382 ARG A O 1
ATOM 2948 N N . TYR A 1 383 ? -7.249 -7.791 5.507 1.00 91.88 383 TYR A N 1
ATOM 2949 C CA . TYR A 1 383 ? -8.058 -9.012 5.630 1.00 91.88 383 TYR A CA 1
ATOM 2950 C C . TYR A 1 383 ? -9.039 -8.971 6.804 1.00 91.88 383 TYR A C 1
ATOM 2952 O O . TYR A 1 383 ? -10.047 -9.670 6.781 1.00 91.88 383 TYR A O 1
ATOM 2960 N N . GLY A 1 384 ? -8.796 -8.130 7.809 1.00 91.38 384 GLY A N 1
ATOM 2961 C CA . GLY A 1 384 ? -9.654 -7.988 8.981 1.00 91.38 384 GLY A CA 1
ATOM 2962 C C . GLY A 1 384 ? -10.877 -7.116 8.714 1.00 91.38 384 GLY A C 1
ATOM 2963 O O . GLY A 1 384 ? -11.063 -6.117 9.388 1.00 91.38 384 GLY A O 1
ATOM 2964 N N . TYR A 1 385 ? -11.707 -7.437 7.729 1.00 91.06 385 TYR A N 1
ATOM 2965 C CA . TYR A 1 385 ? -12.975 -6.725 7.484 1.00 91.06 385 TYR A CA 1
ATOM 2966 C C . TYR A 1 385 ? -14.198 -7.646 7.575 1.00 91.06 385 TYR A C 1
ATOM 2968 O O . TYR A 1 385 ? -15.333 -7.176 7.537 1.00 91.06 385 TYR A O 1
ATOM 2976 N N . THR A 1 386 ? -13.984 -8.957 7.707 1.00 88.75 386 THR A N 1
ATOM 2977 C CA . THR A 1 386 ? -15.044 -9.975 7.703 1.00 88.75 386 THR A CA 1
ATOM 2978 C C . THR A 1 386 ? -16.015 -9.828 8.875 1.00 88.75 386 THR A C 1
ATOM 2980 O O . THR A 1 386 ? -17.208 -10.057 8.692 1.00 88.75 386 THR A O 1
ATOM 2983 N N . PHE A 1 387 ? -15.541 -9.341 10.030 1.00 90.38 387 PHE A N 1
ATOM 2984 C CA . PHE A 1 387 ? -16.351 -9.134 11.238 1.00 90.38 387 PHE A CA 1
ATOM 2985 C C . PHE A 1 387 ? -17.553 -8.192 11.024 1.00 90.38 387 PHE A C 1
ATOM 2987 O O . PHE A 1 387 ? -18.540 -8.254 11.752 1.00 90.38 387 PHE A O 1
ATOM 2994 N N . VAL A 1 388 ? -17.505 -7.317 10.010 1.00 90.44 388 VAL A N 1
ATOM 2995 C CA . VAL A 1 388 ? -18.604 -6.393 9.678 1.00 90.44 388 VAL A CA 1
ATOM 2996 C C . VAL A 1 388 ? -19.862 -7.153 9.246 1.00 90.44 388 VAL A C 1
ATOM 2998 O O . VAL A 1 388 ? -20.974 -6.692 9.511 1.00 90.44 388 VAL A O 1
ATOM 3001 N N . ASN A 1 389 ? -19.686 -8.308 8.604 1.00 86.31 389 ASN A N 1
ATOM 3002 C CA . ASN A 1 389 ? -20.764 -9.154 8.090 1.00 86.31 389 ASN A CA 1
ATOM 3003 C C . ASN A 1 389 ? -20.964 -10.427 8.929 1.00 86.31 389 ASN A C 1
ATOM 3005 O O . ASN A 1 389 ? -21.630 -11.357 8.470 1.00 86.31 389 ASN A O 1
ATOM 3009 N N . ASP A 1 390 ? -20.364 -10.488 10.117 1.00 90.69 390 ASP A N 1
ATOM 3010 C CA . ASP A 1 390 ? -20.471 -11.645 10.995 1.00 90.69 390 ASP A CA 1
ATOM 3011 C C . ASP A 1 390 ? -21.898 -11.804 11.543 1.00 90.69 390 ASP A C 1
ATOM 3013 O O . ASP A 1 390 ? -22.610 -10.820 11.764 1.00 90.69 390 ASP A O 1
ATOM 3017 N N . GLN A 1 391 ? -22.320 -13.051 11.759 1.00 89.38 391 GLN A N 1
ATOM 3018 C CA . GLN A 1 391 ? -23.641 -13.373 12.300 1.00 89.38 391 GLN A CA 1
ATOM 3019 C C . GLN A 1 391 ? -23.774 -12.989 13.779 1.00 89.38 391 GLN A C 1
ATOM 3021 O O . GLN A 1 391 ? -24.882 -12.730 14.247 1.00 89.38 391 GLN A O 1
ATOM 3026 N N . GLU A 1 392 ? -22.661 -12.905 14.512 1.00 92.88 392 GLU A N 1
ATOM 3027 C CA . GLU A 1 392 ? -22.633 -12.481 15.914 1.00 92.88 392 GLU A CA 1
ATOM 3028 C C . GLU A 1 392 ? -22.770 -10.959 16.084 1.00 92.88 392 GLU A C 1
ATOM 3030 O O . GLU A 1 392 ? -22.934 -10.462 17.203 1.00 92.88 392 GLU A O 1
ATOM 3035 N N . ARG A 1 393 ? -22.746 -10.187 14.987 1.00 92.38 393 ARG A N 1
ATOM 3036 C CA . ARG A 1 393 ? -22.880 -8.730 15.039 1.00 92.38 393 ARG A CA 1
ATOM 3037 C C . ARG A 1 393 ? -24.240 -8.326 15.612 1.00 92.38 393 ARG A C 1
ATOM 3039 O O . ARG A 1 393 ? -25.298 -8.652 15.074 1.00 92.38 393 ARG A O 1
ATOM 3046 N N . LEU A 1 394 ? -24.213 -7.518 16.670 1.00 93.50 394 LEU A N 1
ATOM 3047 C CA . LEU A 1 394 ? -25.421 -6.956 17.269 1.00 93.50 394 LEU A CA 1
ATOM 3048 C C . LEU A 1 394 ? -26.083 -5.950 16.316 1.00 93.50 394 LEU A C 1
ATOM 3050 O O . LEU A 1 394 ? -25.511 -4.910 15.992 1.00 93.50 394 LEU A O 1
ATOM 3054 N N . THR A 1 395 ? -27.308 -6.257 15.891 1.00 93.06 395 THR A N 1
ATOM 3055 C CA . THR A 1 395 ? -28.129 -5.416 14.996 1.00 93.06 395 THR A CA 1
ATOM 3056 C C . THR A 1 395 ? -29.332 -4.782 15.694 1.00 93.06 395 THR A C 1
ATOM 3058 O O . THR A 1 395 ? -29.924 -3.841 15.171 1.00 93.06 395 THR A O 1
ATOM 3061 N N . THR A 1 396 ? -29.688 -5.267 16.887 1.00 94.50 396 THR A N 1
ATOM 3062 C CA . THR A 1 396 ? -30.835 -4.795 17.676 1.00 94.50 396 THR A CA 1
ATOM 3063 C C . THR A 1 396 ? -30.446 -4.595 19.142 1.00 94.50 396 THR A C 1
ATOM 3065 O O . THR A 1 396 ? -29.692 -5.424 19.663 1.00 94.50 396 THR A O 1
ATOM 3068 N N . PRO A 1 397 ? -30.991 -3.582 19.840 1.00 96.25 397 PRO A N 1
ATOM 3069 C CA . PRO A 1 397 ? -30.776 -3.398 21.274 1.00 96.25 397 PRO A CA 1
ATOM 3070 C C . PRO A 1 397 ? -31.221 -4.608 22.105 1.00 96.25 397 PRO A C 1
ATOM 3072 O O . PRO A 1 397 ? -32.215 -5.269 21.792 1.00 96.25 397 PRO A O 1
ATOM 3075 N N . LEU A 1 398 ? -30.496 -4.874 23.195 1.00 95.81 398 LEU A N 1
ATOM 3076 C CA . LEU A 1 398 ? -30.764 -5.970 24.125 1.00 95.81 398 LEU A CA 1
ATOM 3077 C C . LEU A 1 398 ? -30.880 -5.436 25.558 1.00 95.81 398 LEU A C 1
ATOM 3079 O O . LEU A 1 398 ? -30.021 -4.678 26.004 1.00 95.81 398 LEU A O 1
ATOM 3083 N N . ILE A 1 399 ? -31.891 -5.878 26.308 1.00 95.06 399 ILE A N 1
ATOM 3084 C CA . ILE A 1 399 ? -32.016 -5.614 27.752 1.00 95.06 399 ILE A CA 1
ATOM 3085 C C . ILE A 1 399 ? -31.945 -6.937 28.509 1.00 95.06 399 ILE A C 1
ATOM 3087 O O . ILE A 1 399 ? -32.574 -7.924 28.125 1.00 95.06 399 ILE A O 1
ATOM 3091 N N . LYS A 1 400 ? -31.194 -6.959 29.613 1.00 95.19 400 LYS A N 1
ATOM 3092 C CA . LYS A 1 400 ? -31.122 -8.123 30.499 1.00 95.19 400 LYS A CA 1
ATOM 3093 C C . LYS A 1 400 ? -32.331 -8.147 31.444 1.00 95.19 400 LYS A C 1
ATOM 3095 O O . LYS A 1 400 ? -32.466 -7.266 32.290 1.00 95.19 400 LYS A O 1
ATOM 3100 N N . ARG A 1 401 ? -33.190 -9.164 31.328 1.00 92.75 401 ARG A N 1
ATOM 3101 C CA . ARG A 1 401 ? -34.320 -9.438 32.238 1.00 92.75 401 ARG A CA 1
ATOM 3102 C C . ARG A 1 401 ? -34.188 -10.856 32.781 1.00 92.75 401 ARG A C 1
ATOM 3104 O O . ARG A 1 401 ? -33.936 -11.785 32.018 1.00 92.75 401 ARG A O 1
ATOM 3111 N N . SER A 1 402 ? -34.301 -11.019 34.099 1.00 88.88 402 SER A N 1
ATOM 3112 C CA . SER A 1 402 ? -34.191 -12.327 34.772 1.00 88.88 402 SER A CA 1
ATOM 3113 C C . SER A 1 402 ? -32.958 -13.140 34.341 1.00 88.88 402 SER A C 1
ATOM 3115 O O . SER A 1 402 ? -33.033 -14.337 34.083 1.00 88.88 402 SER A O 1
ATOM 3117 N N . GLY A 1 403 ? -31.813 -12.466 34.190 1.00 92.31 403 GLY A N 1
ATOM 3118 C CA . GLY A 1 403 ? -30.546 -13.100 33.813 1.00 92.31 403 GLY A CA 1
ATOM 3119 C C . GLY A 1 403 ? -30.311 -13.308 32.310 1.00 92.31 403 GLY A C 1
ATOM 3120 O O . GLY A 1 403 ? -29.169 -13.566 31.939 1.00 92.31 403 GLY A O 1
ATOM 3121 N N . LYS A 1 404 ? -31.315 -13.130 31.439 1.00 93.94 404 LYS A N 1
ATOM 3122 C CA . LYS A 1 404 ? -31.201 -13.347 29.982 1.00 93.94 404 LYS A CA 1
ATOM 3123 C C . LYS A 1 404 ? -31.338 -12.045 29.190 1.00 93.94 404 LYS A C 1
ATOM 3125 O O . LYS A 1 404 ? -32.097 -11.160 29.577 1.00 93.94 404 LYS A O 1
ATOM 3130 N N . PHE A 1 405 ? -30.608 -11.930 28.081 1.00 94.31 405 PHE A N 1
ATOM 3131 C CA . PHE A 1 405 ? -30.738 -10.806 27.150 1.00 94.31 405 PHE A CA 1
ATOM 3132 C C . PHE A 1 405 ? -31.928 -11.017 26.213 1.00 94.31 405 PHE A C 1
ATOM 3134 O O . PHE A 1 405 ? -32.037 -12.057 25.569 1.00 94.31 405 PHE A O 1
ATOM 3141 N N . ILE A 1 406 ? -32.806 -10.020 26.138 1.00 94.62 406 ILE A N 1
ATOM 3142 C CA . ILE A 1 406 ? -34.005 -10.026 25.296 1.00 94.62 406 ILE A CA 1
ATOM 3143 C C . ILE A 1 406 ? -33.903 -8.863 24.307 1.00 94.62 406 ILE A C 1
ATOM 3145 O O . ILE A 1 406 ? -33.514 -7.760 24.696 1.00 94.62 406 ILE A O 1
ATOM 3149 N N . ARG A 1 407 ? -34.245 -9.115 23.037 1.00 95.25 407 ARG A N 1
ATOM 3150 C CA . ARG A 1 407 ? -34.320 -8.087 21.986 1.00 95.25 407 ARG A CA 1
ATOM 3151 C C . ARG A 1 407 ? -35.473 -7.129 22.263 1.00 95.25 407 ARG A C 1
ATOM 3153 O O . ARG A 1 407 ? -36.585 -7.579 22.524 1.00 95.25 407 ARG A O 1
ATOM 3160 N N . VAL A 1 408 ? -35.201 -5.830 22.189 1.00 96.00 408 VAL A N 1
ATOM 3161 C CA . VAL A 1 408 ? -36.184 -4.764 22.436 1.00 96.00 408 VAL A CA 1
ATOM 3162 C C . VAL A 1 408 ? -36.112 -3.683 21.359 1.00 96.00 408 VAL A C 1
ATOM 3164 O O . VAL A 1 408 ? -35.153 -3.615 20.588 1.00 96.00 408 VAL A O 1
ATOM 3167 N N . SER A 1 409 ? -37.129 -2.820 21.313 1.00 96.44 409 SER A N 1
ATOM 3168 C CA . SER A 1 409 ? -37.128 -1.642 20.441 1.00 96.44 409 SER A CA 1
ATOM 3169 C C . SER A 1 409 ? -36.168 -0.555 20.946 1.00 96.44 409 SER A C 1
ATOM 3171 O O . SER A 1 409 ? -35.837 -0.494 22.133 1.00 96.44 409 SER A O 1
ATOM 3173 N N . TRP A 1 410 ? -35.750 0.346 20.050 1.00 96.38 410 TRP A N 1
ATOM 3174 C CA . TRP A 1 410 ? -34.929 1.506 20.415 1.00 96.38 410 TRP A CA 1
ATOM 3175 C C . TRP A 1 410 ? -35.627 2.427 21.424 1.00 96.38 410 TRP A C 1
ATOM 3177 O O . TRP A 1 410 ? -34.991 2.883 22.371 1.00 96.38 410 TRP A O 1
ATOM 3187 N N . GLU A 1 411 ? -36.935 2.657 21.282 1.00 96.69 411 GLU A N 1
ATOM 3188 C CA . GLU A 1 411 ? -37.690 3.491 22.225 1.00 96.69 411 GLU A CA 1
ATOM 3189 C C . GLU A 1 411 ? -37.715 2.903 23.635 1.00 96.69 411 GLU A C 1
ATOM 3191 O O . GLU A 1 411 ? -37.518 3.619 24.618 1.00 96.69 411 GLU A O 1
ATOM 3196 N N . GLU A 1 412 ? -37.949 1.594 23.740 1.00 95.81 412 GLU A N 1
ATOM 3197 C CA . GLU A 1 412 ? -37.946 0.889 25.019 1.00 95.81 412 GLU A CA 1
ATOM 3198 C C . GLU A 1 412 ? -36.553 0.920 25.656 1.00 95.81 412 GLU A C 1
ATOM 3200 O O . GLU A 1 412 ? -36.431 1.2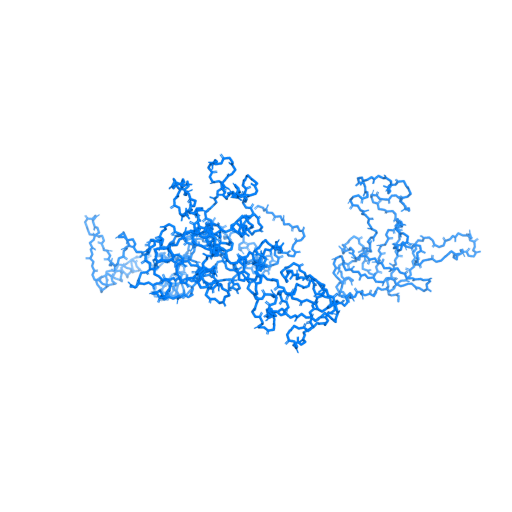07 26.849 1.00 95.81 412 GLU A O 1
ATOM 3205 N N . ALA A 1 413 ? -35.501 0.708 24.857 1.00 96.00 413 ALA A N 1
ATOM 3206 C CA . ALA A 1 413 ? -34.117 0.793 25.311 1.00 96.00 413 ALA A CA 1
ATOM 3207 C C . ALA A 1 413 ? -33.777 2.184 25.864 1.00 96.00 413 ALA A C 1
ATOM 3209 O O . ALA A 1 413 ? -33.282 2.291 26.988 1.00 96.00 413 ALA A O 1
ATOM 3210 N N . PHE A 1 414 ? -34.094 3.255 25.131 1.00 95.50 414 PHE A N 1
ATOM 3211 C CA . PHE A 1 414 ? -33.800 4.618 25.578 1.00 95.50 414 PHE A CA 1
ATOM 3212 C C . PHE A 1 414 ? -34.601 5.019 26.817 1.00 95.50 414 PHE A C 1
ATOM 3214 O O . PHE A 1 414 ? -34.021 5.576 27.750 1.00 95.50 414 PHE A O 1
ATOM 3221 N N . LYS A 1 415 ? -35.901 4.693 26.883 1.00 96.75 415 LYS A N 1
ATOM 3222 C CA . LYS A 1 415 ? -36.731 4.957 28.075 1.00 96.75 415 LYS A CA 1
ATOM 3223 C C . LYS A 1 415 ? -36.195 4.218 29.299 1.00 96.75 415 LYS A C 1
ATOM 3225 O O . LYS A 1 415 ? -36.094 4.804 30.379 1.00 96.75 415 LYS A O 1
ATOM 3230 N N . PHE A 1 416 ? -35.802 2.955 29.128 1.00 95.69 416 PHE A N 1
ATOM 3231 C CA . PHE A 1 416 ? -35.218 2.159 30.202 1.00 95.69 416 PHE A CA 1
ATOM 3232 C C . PHE A 1 416 ? -33.906 2.773 30.708 1.00 95.69 416 PHE A C 1
ATOM 3234 O O . PHE A 1 416 ? -33.786 3.021 31.909 1.00 95.69 416 PHE A O 1
ATOM 3241 N N . ILE A 1 417 ? -32.967 3.095 29.812 1.00 95.12 417 ILE A N 1
ATOM 3242 C CA . ILE A 1 417 ? -31.678 3.709 30.171 1.00 95.12 417 ILE A CA 1
ATOM 3243 C C . ILE A 1 417 ? -31.893 5.057 30.872 1.00 95.12 417 ILE A C 1
ATOM 3245 O O . ILE A 1 417 ? -31.351 5.277 31.955 1.00 95.12 417 ILE A O 1
ATOM 3249 N N . ALA A 1 418 ? -32.725 5.933 30.303 1.00 95.62 418 ALA A N 1
ATOM 3250 C CA . ALA A 1 418 ? -32.995 7.257 30.859 1.00 95.62 418 ALA A CA 1
ATOM 3251 C C . ALA A 1 418 ? -33.612 7.184 32.264 1.00 95.62 418 ALA A C 1
ATOM 3253 O O . ALA A 1 418 ? -33.172 7.903 33.161 1.00 95.62 418 ALA A O 1
ATOM 3254 N N . SER A 1 419 ? -34.583 6.286 32.479 1.00 96.44 419 SER A N 1
ATOM 3255 C CA . SER A 1 419 ? -35.207 6.089 33.794 1.00 96.44 419 SER A CA 1
ATOM 3256 C C . SER A 1 419 ? -34.188 5.658 34.850 1.00 96.44 419 SER A C 1
ATOM 3258 O O . SER A 1 419 ? -34.135 6.242 35.928 1.00 96.44 419 SER A O 1
ATOM 3260 N N . LYS A 1 420 ? -33.319 4.696 34.515 1.00 95.38 420 LYS A N 1
ATOM 3261 C CA . LYS A 1 420 ? -32.321 4.154 35.443 1.00 95.38 420 LYS A CA 1
ATOM 3262 C C . LYS A 1 420 ? -31.235 5.169 35.771 1.00 95.38 420 LYS A C 1
ATOM 3264 O O . LYS A 1 420 ? -30.923 5.344 36.944 1.00 95.38 420 LYS A O 1
ATOM 3269 N N . LEU A 1 421 ? -30.703 5.862 34.763 1.00 95.38 421 LEU A N 1
ATOM 3270 C CA . LEU A 1 421 ? -29.701 6.908 34.979 1.00 95.38 421 LEU A CA 1
ATOM 3271 C C . LEU A 1 421 ? -30.268 8.059 35.816 1.00 95.38 421 LEU A C 1
ATOM 3273 O O . LEU A 1 421 ? -29.577 8.556 36.700 1.00 95.38 421 LEU A O 1
ATOM 3277 N N . LYS A 1 422 ? -31.533 8.443 35.593 1.00 95.56 422 LYS A N 1
ATOM 3278 C CA . LYS A 1 422 ? -32.201 9.477 36.392 1.00 95.56 422 LYS A CA 1
ATOM 3279 C C . LYS A 1 422 ? -32.356 9.051 37.853 1.00 95.56 422 LYS A C 1
ATOM 3281 O O . LYS A 1 422 ? -31.960 9.806 38.732 1.00 95.56 422 LYS A O 1
ATOM 3286 N N . THR A 1 423 ? -32.837 7.832 38.109 1.00 96.69 423 THR A N 1
ATOM 3287 C CA . THR A 1 423 ? -32.962 7.300 39.476 1.00 96.69 423 THR A CA 1
ATOM 3288 C C . THR A 1 423 ? -31.614 7.253 40.198 1.00 96.69 423 THR A C 1
ATOM 3290 O O . THR A 1 423 ? -31.528 7.681 41.344 1.00 96.69 423 THR A O 1
ATOM 3293 N N . ILE A 1 424 ? -30.552 6.781 39.534 1.00 95.44 424 ILE A N 1
ATOM 3294 C CA . ILE A 1 424 ? -29.204 6.727 40.124 1.00 95.44 424 ILE A CA 1
ATOM 3295 C C . ILE A 1 424 ? -28.701 8.139 40.446 1.00 95.44 424 ILE A C 1
ATOM 3297 O O . ILE A 1 424 ? -28.234 8.385 41.555 1.00 95.44 424 ILE A O 1
ATOM 3301 N N . LYS A 1 425 ? -28.868 9.083 39.511 1.00 94.50 425 LYS A N 1
ATOM 3302 C CA . LYS A 1 425 ? -28.484 10.486 39.699 1.00 94.50 425 LYS A CA 1
ATOM 3303 C C . LYS A 1 425 ? -29.227 11.145 40.868 1.00 94.50 425 LYS A C 1
ATOM 3305 O O . LYS A 1 425 ? -28.611 11.903 41.608 1.00 94.50 425 LYS A O 1
ATOM 3310 N N . GLU A 1 426 ? -30.520 10.870 41.038 1.00 94.62 426 GLU A N 1
ATOM 3311 C CA . GLU A 1 426 ? -31.335 11.410 42.138 1.00 94.62 426 GLU A CA 1
ATOM 3312 C C . GLU A 1 426 ? -30.967 10.802 43.501 1.00 94.62 426 GLU A C 1
ATOM 3314 O O . GLU A 1 426 ? -31.013 11.502 44.507 1.00 94.62 426 GLU A O 1
ATOM 3319 N N . GLN A 1 427 ? -30.586 9.521 43.544 1.00 95.94 427 GLN A N 1
ATOM 3320 C CA . GLN A 1 427 ? -30.291 8.809 44.794 1.00 95.94 427 GLN A CA 1
ATOM 3321 C C . GLN A 1 427 ? -28.845 8.972 45.276 1.00 95.94 427 GLN A C 1
ATOM 3323 O O . GLN A 1 427 ? -28.616 9.154 46.468 1.00 95.94 427 GLN A O 1
ATOM 3328 N N . ALA A 1 428 ? -27.872 8.870 44.370 1.00 95.06 428 ALA A N 1
ATOM 3329 C CA . ALA A 1 428 ? -26.443 8.815 44.693 1.00 95.06 428 ALA A CA 1
ATOM 3330 C C . ALA A 1 428 ? -25.644 10.000 44.119 1.00 95.06 428 ALA A C 1
ATOM 3332 O O . ALA A 1 428 ? -24.425 10.062 44.272 1.00 95.06 428 ALA A O 1
ATOM 3333 N N . GLY A 1 429 ? -26.319 10.945 43.459 1.00 94.44 429 GLY A N 1
ATOM 3334 C CA . GLY A 1 429 ? -25.693 12.098 42.820 1.00 94.44 429 GLY A CA 1
ATOM 3335 C C . GLY A 1 429 ? -25.105 11.788 41.435 1.00 94.44 429 GLY A C 1
ATOM 3336 O O . GLY A 1 429 ? -24.962 10.625 41.046 1.00 94.44 429 GLY A O 1
ATOM 3337 N N . PRO A 1 430 ? -24.756 12.829 40.658 1.00 93.75 430 PRO A N 1
ATOM 3338 C CA . PRO A 1 430 ? 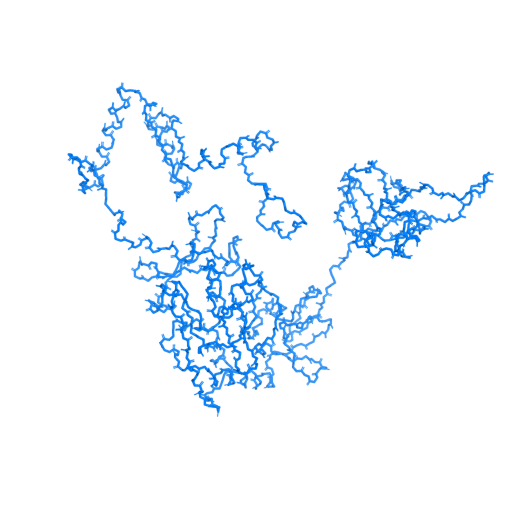-24.258 12.678 39.290 1.00 93.75 430 PRO A CA 1
ATOM 3339 C C . PRO A 1 430 ? -22.902 11.961 39.204 1.00 93.75 430 PRO A C 1
ATOM 3341 O O . PRO A 1 430 ? -22.675 11.227 38.247 1.00 93.75 430 PRO A O 1
ATOM 3344 N N . ASP A 1 431 ? -22.035 12.108 40.209 1.00 95.19 431 ASP A N 1
ATOM 3345 C CA . ASP A 1 431 ? -20.694 11.502 40.223 1.00 95.19 431 ASP A CA 1
ATOM 3346 C C . ASP A 1 431 ? -20.694 9.992 40.508 1.00 95.19 431 ASP A C 1
ATOM 3348 O O . ASP A 1 431 ? -19.666 9.334 40.373 1.00 95.19 431 ASP A O 1
ATOM 3352 N N . SER A 1 432 ? -21.851 9.405 40.825 1.00 95.25 432 SER A N 1
ATOM 3353 C CA . SER A 1 432 ? -22.010 7.945 40.889 1.00 95.25 432 SER A CA 1
ATOM 3354 C C . SER A 1 432 ? -22.037 7.271 39.507 1.00 95.25 432 SER A C 1
ATOM 3356 O O . SER A 1 432 ? -22.014 6.044 39.409 1.00 95.25 432 SER A O 1
ATOM 3358 N N . ILE A 1 433 ? -22.092 8.062 38.430 1.00 95.56 433 ILE A N 1
ATOM 3359 C CA . ILE A 1 433 ? -22.173 7.590 37.048 1.00 95.56 433 ILE A CA 1
ATOM 3360 C C . ILE A 1 433 ? -20.831 7.853 36.360 1.00 95.56 433 ILE A C 1
ATOM 3362 O O . ILE A 1 433 ? -20.315 8.965 36.404 1.00 95.56 433 ILE A O 1
ATOM 3366 N N . MET A 1 434 ? -20.289 6.843 35.676 1.00 93.75 434 MET A N 1
ATOM 3367 C CA . MET A 1 434 ? -19.065 6.958 34.878 1.00 93.75 434 MET A CA 1
ATOM 3368 C C . MET A 1 434 ? -19.332 6.591 33.418 1.00 93.75 434 MET A C 1
ATOM 3370 O O . MET A 1 434 ? -20.016 5.608 33.130 1.00 93.75 434 MET A O 1
ATOM 3374 N N . GLY A 1 435 ? -18.776 7.376 32.497 1.00 92.31 435 GLY A N 1
ATOM 3375 C CA . GLY A 1 435 ? -18.815 7.113 31.062 1.00 92.31 435 GLY A CA 1
ATOM 3376 C C . GLY A 1 435 ? -17.457 6.654 30.541 1.00 92.31 435 GLY A C 1
ATOM 3377 O O . GLY A 1 435 ? -16.454 7.313 30.792 1.00 92.31 435 GLY A O 1
ATOM 3378 N N . LEU A 1 436 ? -17.427 5.558 29.780 1.00 91.88 436 LEU A N 1
ATOM 3379 C CA . LEU A 1 436 ? -16.220 5.071 29.107 1.00 91.88 436 LEU A CA 1
ATOM 3380 C C . LEU A 1 436 ? -16.357 5.230 27.589 1.00 91.88 436 LEU A C 1
ATOM 3382 O O . LEU A 1 436 ? -17.133 4.517 26.954 1.00 91.88 436 LEU A O 1
ATOM 3386 N N . GLY A 1 437 ? -15.614 6.179 27.019 1.00 89.56 437 GLY A N 1
ATOM 3387 C CA . GLY A 1 437 ? -15.501 6.379 25.576 1.00 89.56 437 GLY A CA 1
ATOM 3388 C C . GLY A 1 437 ? -14.621 5.314 24.914 1.00 89.56 437 GLY A C 1
ATOM 3389 O O . GLY A 1 437 ? -13.773 4.695 25.559 1.00 89.56 437 GLY A O 1
ATOM 3390 N N . SER A 1 438 ? -14.809 5.112 23.609 1.00 88.12 438 SER A N 1
ATOM 3391 C CA . SER A 1 438 ? -14.059 4.126 22.820 1.00 88.12 438 SER A CA 1
ATOM 3392 C C . SER A 1 438 ? -13.130 4.816 21.826 1.00 88.12 438 SER A C 1
ATOM 3394 O O . SER A 1 438 ? -13.551 5.719 21.104 1.00 88.12 438 SER A O 1
ATOM 3396 N N . ALA A 1 439 ? -11.883 4.348 21.736 1.00 85.12 439 ALA A N 1
ATOM 3397 C CA . ALA A 1 439 ? -10.921 4.813 20.731 1.00 85.12 439 ALA A CA 1
ATOM 3398 C C . ALA A 1 439 ? -11.251 4.342 19.302 1.00 85.12 439 ALA A C 1
ATOM 3400 O O . ALA A 1 439 ? -10.702 4.869 18.341 1.00 85.12 439 ALA A O 1
ATOM 3401 N N . TYR A 1 440 ? -12.156 3.370 19.158 1.00 87.75 440 TYR A N 1
ATOM 3402 C CA . TYR A 1 440 ? -12.646 2.909 17.856 1.00 87.75 440 TYR A CA 1
ATOM 3403 C C . TYR A 1 440 ? -13.802 3.763 17.312 1.00 87.75 440 TYR A C 1
ATOM 3405 O O . TYR A 1 440 ? -14.169 3.616 16.146 1.00 87.75 440 TYR A O 1
ATOM 3413 N N . CYS A 1 441 ? -14.397 4.623 18.145 1.00 90.81 441 CYS A N 1
ATOM 3414 C CA . CYS A 1 441 ? -15.420 5.573 17.716 1.00 90.81 441 CYS A CA 1
ATOM 3415 C C . CYS A 1 441 ? -14.786 6.841 17.138 1.00 90.81 441 CYS A C 1
ATOM 3417 O O . CYS A 1 441 ? -13.617 7.143 17.384 1.00 90.81 441 CYS A O 1
ATOM 3419 N N . THR A 1 442 ? -15.578 7.607 16.390 1.00 93.44 442 THR A N 1
ATOM 3420 C CA . THR A 1 442 ? -15.119 8.878 15.826 1.00 93.44 442 THR A CA 1
ATOM 3421 C C . THR A 1 442 ? -14.917 9.940 16.912 1.00 93.44 442 THR A C 1
ATOM 3423 O O . THR A 1 442 ? -15.388 9.810 18.051 1.00 93.44 442 THR A O 1
ATOM 3426 N N . ASN A 1 443 ? -14.208 11.017 16.568 1.00 93.19 443 ASN A N 1
ATOM 3427 C CA . ASN A 1 443 ? -14.026 12.147 17.479 1.00 93.19 443 ASN A CA 1
ATOM 3428 C C . ASN A 1 443 ? -15.364 12.842 17.765 1.00 93.19 443 ASN A C 1
ATOM 3430 O O . ASN A 1 443 ? -15.589 13.318 18.874 1.00 93.19 443 ASN A O 1
ATOM 3434 N N . GLU A 1 444 ? -16.263 12.855 16.787 1.00 96.69 444 GLU A N 1
ATOM 3435 C CA . GLU A 1 444 ? -17.614 13.391 16.864 1.00 96.69 444 GLU A CA 1
ATOM 3436 C C . GLU A 1 444 ? -18.473 12.587 17.846 1.00 96.69 444 GLU A C 1
ATOM 3438 O O . GLU A 1 444 ? -19.095 13.173 18.734 1.00 96.69 444 GLU A O 1
ATOM 3443 N N . ASP A 1 445 ? -18.442 11.253 17.757 1.00 94.56 445 ASP A N 1
ATOM 3444 C CA . ASP A 1 445 ? -19.161 10.371 18.685 1.00 94.56 445 ASP A CA 1
ATOM 3445 C C . ASP A 1 445 ? -18.657 10.560 20.121 1.00 94.56 445 ASP A C 1
ATOM 3447 O O . ASP A 1 445 ? -19.446 10.734 21.054 1.00 94.56 445 ASP A O 1
ATOM 3451 N N . ASN A 1 446 ? -17.332 10.598 20.302 1.00 94.44 446 ASN A N 1
ATOM 3452 C CA . ASN A 1 446 ? -16.720 10.836 21.608 1.00 94.44 446 ASN A CA 1
ATOM 3453 C C . ASN A 1 446 ? -17.012 12.253 22.135 1.00 94.44 446 ASN A C 1
ATOM 3455 O O . ASN A 1 446 ? -17.219 12.432 23.338 1.00 94.44 446 ASN A O 1
ATOM 3459 N N . TYR A 1 447 ? -17.096 13.258 21.259 1.00 96.06 447 TYR A N 1
ATOM 3460 C CA . TYR A 1 447 ? -17.488 14.618 21.627 1.00 96.06 447 TYR A CA 1
ATOM 3461 C C . TYR A 1 447 ? -18.943 14.681 22.109 1.00 96.06 447 TYR A C 1
ATOM 3463 O O . TYR A 1 447 ? -19.224 15.298 23.141 1.00 96.06 447 TYR A O 1
ATOM 3471 N N . VAL A 1 448 ? -19.870 14.034 21.397 1.00 96.88 448 VAL A N 1
ATOM 3472 C CA . VAL A 1 448 ? -21.280 13.952 21.807 1.00 96.88 448 VAL A CA 1
ATOM 3473 C C . VAL A 1 448 ? -21.405 13.186 23.122 1.00 96.88 448 VAL A C 1
ATOM 3475 O O . VAL A 1 448 ? -22.125 13.628 24.019 1.00 96.88 448 VAL A O 1
ATOM 3478 N N . PHE A 1 449 ? -20.657 12.094 23.282 1.00 95.31 449 PHE A N 1
ATOM 3479 C CA . PHE A 1 449 ? -20.653 11.289 24.500 1.00 95.31 449 PHE A CA 1
ATOM 3480 C C . PHE A 1 449 ? -20.152 12.070 25.724 1.00 95.31 449 PHE A C 1
ATOM 3482 O O . PHE A 1 449 ? -20.849 12.134 26.738 1.00 95.31 449 PHE A O 1
ATOM 3489 N N . GLN A 1 450 ? -18.995 12.741 25.635 1.00 95.50 450 GLN A N 1
ATOM 3490 C CA . GLN A 1 450 ? -18.496 13.553 26.754 1.00 95.50 450 GLN A CA 1
ATOM 3491 C C . GLN A 1 450 ? -19.431 14.727 27.063 1.00 95.50 450 GLN A C 1
ATOM 3493 O O . GLN A 1 450 ? -19.628 15.062 28.231 1.00 95.50 450 GLN A O 1
ATOM 3498 N N . LYS A 1 451 ? -20.063 15.315 26.035 1.00 97.00 451 LYS A N 1
ATOM 3499 C CA . LYS A 1 451 ? -21.048 16.383 26.217 1.00 97.00 451 LYS A CA 1
ATOM 3500 C C . LYS A 1 451 ? -22.266 15.861 26.971 1.00 97.00 451 LYS A C 1
ATOM 3502 O O . LYS A 1 451 ? -22.658 16.478 27.950 1.00 97.00 451 LYS A O 1
ATOM 3507 N N . PHE A 1 452 ? -22.811 14.707 26.589 1.00 95.69 452 PHE A N 1
ATOM 3508 C CA . PHE A 1 452 ? -23.913 14.062 27.307 1.00 95.69 452 PHE A CA 1
ATOM 3509 C C . PHE A 1 452 ? -23.582 13.849 28.794 1.00 95.69 452 PHE A C 1
ATOM 3511 O O . PHE A 1 452 ? -24.362 14.243 29.663 1.00 95.69 452 PHE A O 1
ATOM 3518 N N . MET A 1 453 ? -22.401 13.313 29.099 1.00 96.06 453 MET A N 1
ATOM 3519 C CA . MET A 1 453 ? -21.970 13.083 30.482 1.00 96.06 453 MET A CA 1
ATOM 3520 C C . MET A 1 453 ? -21.814 14.393 31.271 1.00 96.06 453 MET A C 1
ATOM 3522 O O . MET A 1 453 ? -22.328 14.519 32.384 1.00 96.06 453 MET A O 1
ATOM 3526 N N . ARG A 1 454 ? -21.187 15.414 30.682 1.00 96.06 454 ARG A N 1
ATOM 3527 C CA . ARG A 1 454 ? -20.940 16.686 31.374 1.00 96.06 454 ARG A CA 1
ATOM 3528 C C . ARG A 1 454 ? -22.179 17.565 31.498 1.00 96.06 454 ARG A C 1
ATOM 3530 O O . ARG A 1 454 ? -22.364 18.189 32.534 1.00 96.06 454 ARG A O 1
ATOM 3537 N N . THR A 1 455 ? -23.036 17.624 30.479 1.00 95.81 455 THR A N 1
ATOM 3538 C CA . THR A 1 455 ? -24.180 18.551 30.463 1.00 95.81 455 THR A CA 1
ATOM 3539 C C . THR A 1 455 ? -25.482 17.904 30.921 1.00 95.81 455 THR A C 1
ATOM 3541 O O . THR A 1 455 ? -26.239 18.531 31.653 1.00 95.81 455 THR A O 1
ATOM 3544 N N . ALA A 1 456 ? -25.779 16.671 30.494 1.00 93.94 456 ALA A N 1
ATOM 3545 C CA . ALA A 1 456 ? -27.044 16.015 30.839 1.00 93.94 456 ALA A CA 1
ATOM 3546 C C . ALA A 1 456 ? -26.945 15.279 32.182 1.00 93.94 456 ALA A C 1
ATOM 3548 O O . ALA A 1 456 ? -27.810 15.433 33.053 1.00 93.94 456 ALA A O 1
ATOM 3549 N N . ILE A 1 457 ? -25.872 14.507 32.382 1.00 95.06 457 ILE A N 1
ATOM 3550 C CA . ILE A 1 457 ? -25.637 13.826 33.660 1.00 95.06 457 ILE A CA 1
ATOM 3551 C C . ILE A 1 457 ? -25.089 14.809 34.695 1.00 95.06 457 ILE A C 1
ATOM 3553 O O . ILE A 1 457 ? -25.622 14.853 35.801 1.00 95.06 457 ILE A O 1
ATOM 3557 N N . GLY A 1 458 ? -24.150 15.678 34.320 1.00 94.75 458 GLY A N 1
ATOM 3558 C CA . GLY A 1 458 ? -23.566 16.669 35.230 1.00 94.75 458 GLY A CA 1
ATOM 3559 C C . GLY A 1 458 ? -22.342 16.148 35.978 1.00 94.75 458 GLY A C 1
ATOM 3560 O O . GLY A 1 458 ? -22.108 16.575 37.101 1.00 94.75 458 GLY A O 1
ATOM 3561 N N . THR A 1 459 ? -21.600 15.208 35.387 1.00 95.38 459 THR A N 1
ATOM 3562 C CA . THR A 1 459 ? -20.376 14.645 35.971 1.00 95.38 459 THR A CA 1
ATOM 3563 C C . THR A 1 459 ? -19.184 14.819 35.035 1.00 95.38 459 THR A C 1
ATOM 3565 O O . THR A 1 459 ? -19.328 14.852 33.810 1.00 95.38 459 THR A O 1
ATOM 3568 N N . ASN A 1 460 ? -17.991 14.906 35.621 1.00 94.81 460 ASN A N 1
ATOM 3569 C CA . ASN A 1 460 ? -16.722 14.864 34.898 1.00 94.81 460 ASN A CA 1
ATOM 3570 C C . ASN A 1 460 ? -16.097 13.464 34.861 1.00 94.81 460 ASN A C 1
ATOM 3572 O O . ASN A 1 460 ? -15.005 13.319 34.312 1.00 94.81 460 ASN A O 1
ATOM 3576 N N . ASN A 1 461 ? -16.792 12.448 35.384 1.00 93.88 461 ASN A N 1
ATOM 3577 C CA . ASN A 1 461 ? -16.355 11.054 35.390 1.00 93.88 461 ASN A CA 1
ATOM 3578 C C . ASN A 1 461 ? -16.495 10.439 33.990 1.00 93.88 461 ASN A C 1
ATOM 3580 O O . ASN A 1 461 ? -17.381 9.630 33.707 1.00 93.88 461 ASN A O 1
ATOM 3584 N N . VAL A 1 462 ? -15.619 10.875 33.090 1.00 91.69 462 VAL A N 1
ATOM 3585 C CA . VAL A 1 462 ? -15.497 10.384 31.721 1.00 91.69 462 VAL A CA 1
ATOM 3586 C C . VAL A 1 462 ? -14.060 9.948 31.510 1.00 91.69 462 VAL A C 1
ATOM 3588 O O . VAL A 1 462 ? -13.141 10.734 31.727 1.00 91.69 462 VAL A O 1
ATOM 3591 N N . ASP A 1 463 ? -13.879 8.718 31.055 1.00 89.06 463 ASP A N 1
ATOM 3592 C CA . ASP A 1 463 ? -12.568 8.174 30.712 1.00 89.06 463 ASP A CA 1
ATOM 3593 C C . ASP A 1 463 ? -12.666 7.345 29.419 1.00 89.06 463 ASP A C 1
ATOM 3595 O O . ASP A 1 463 ? -13.722 7.249 28.792 1.00 89.06 463 ASP A O 1
ATOM 3599 N N . THR A 1 464 ? -11.560 6.759 28.984 1.00 85.19 464 THR A N 1
ATOM 3600 C CA . THR A 1 464 ? -11.475 5.839 27.849 1.00 85.19 464 THR A CA 1
ATOM 3601 C C . THR A 1 464 ? -10.514 4.708 28.175 1.00 85.19 464 THR A C 1
ATOM 3603 O O . THR A 1 464 ? -9.435 4.913 28.731 1.00 85.19 464 THR A O 1
ATOM 3606 N N . ALA A 1 465 ? -10.890 3.494 27.773 1.00 71.50 465 ALA A N 1
ATOM 3607 C CA . ALA A 1 465 ? -10.098 2.295 28.028 1.00 71.50 465 ALA A CA 1
ATOM 3608 C C . ALA A 1 465 ? -8.693 2.341 27.389 1.00 71.50 465 ALA A C 1
ATOM 3610 O O . ALA A 1 465 ? -7.788 1.662 27.863 1.00 71.50 465 ALA A O 1
ATOM 3611 N N . CYS A 1 466 ? -8.496 3.150 26.339 1.00 64.50 466 CYS A N 1
ATOM 3612 C CA . CYS A 1 466 ? -7.222 3.236 25.616 1.00 64.50 466 CYS A CA 1
ATOM 3613 C C . CYS A 1 466 ? -6.179 4.134 26.301 1.00 64.50 466 CYS A C 1
ATOM 3615 O O . CYS A 1 466 ? -4.983 3.896 26.178 1.00 64.50 466 CYS A O 1
ATOM 3617 N N . PHE A 1 467 ? -6.598 5.190 27.005 1.00 56.41 467 PHE A N 1
ATOM 3618 C CA . PHE A 1 467 ? -5.657 6.217 27.474 1.00 56.41 467 PHE A CA 1
ATOM 3619 C C . PHE A 1 467 ? -4.912 5.806 28.744 1.00 56.41 467 PHE A C 1
ATOM 3621 O O . PHE A 1 467 ? -3.715 6.071 28.863 1.00 56.41 467 PHE A O 1
ATOM 3628 N N . HIS A 1 468 ? -5.606 5.152 29.678 1.00 51.75 468 HIS A N 1
ATOM 3629 C CA . HIS A 1 468 ? -5.077 4.883 31.017 1.00 51.75 468 HIS A CA 1
ATOM 3630 C C . HIS A 1 468 ? -3.951 3.834 31.035 1.00 51.75 468 HIS A C 1
ATOM 3632 O O . HIS A 1 468 ? -3.075 3.907 31.894 1.00 51.75 468 HIS A O 1
ATOM 3638 N N . TYR A 1 469 ? -3.941 2.893 30.083 1.00 56.16 469 TYR A N 1
ATOM 3639 C CA . TYR A 1 469 ? -2.988 1.776 30.071 1.00 56.16 469 TYR A CA 1
ATOM 3640 C C . TYR A 1 469 ? -1.773 1.976 29.155 1.00 56.16 469 TYR A C 1
ATOM 3642 O O . TYR A 1 469 ? -0.719 1.422 29.453 1.00 56.16 469 TYR A O 1
ATOM 3650 N N . GLU A 1 470 ? -1.881 2.756 28.073 1.00 62.66 470 GLU A N 1
ATOM 3651 C CA . GLU A 1 470 ? -0.834 2.765 27.036 1.00 62.66 470 GLU A CA 1
ATOM 3652 C C . GLU A 1 470 ? 0.014 4.048 27.023 1.00 62.66 470 GLU A C 1
ATOM 3654 O O . GLU A 1 470 ? 1.236 3.966 26.897 1.00 62.66 470 GLU A O 1
ATOM 3659 N N . HIS A 1 471 ? -0.586 5.240 27.189 1.00 75.88 471 HIS A N 1
ATOM 3660 C CA . HIS A 1 471 ? 0.121 6.503 26.897 1.00 75.88 471 HIS A CA 1
ATOM 3661 C C . HIS A 1 471 ? -0.154 7.690 27.843 1.00 75.88 471 HIS A C 1
ATOM 3663 O O . HIS A 1 471 ? 0.434 8.757 27.649 1.00 75.88 471 HIS A O 1
ATOM 3669 N N . ALA A 1 472 ? -0.983 7.549 28.889 1.00 79.81 472 ALA A N 1
ATOM 3670 C CA . ALA A 1 472 ? -1.308 8.658 29.803 1.00 79.81 472 ALA A CA 1
ATOM 3671 C C . ALA A 1 472 ? -0.073 9.296 30.470 1.00 79.81 472 ALA A C 1
ATOM 3673 O O . ALA A 1 472 ? 0.031 10.524 30.548 1.00 79.81 472 ALA A O 1
ATOM 3674 N N . ALA A 1 473 ? 0.883 8.477 30.923 1.00 82.56 473 ALA A N 1
ATOM 3675 C CA . ALA A 1 473 ? 2.115 8.968 31.542 1.00 82.56 473 ALA A CA 1
ATOM 3676 C C . ALA A 1 473 ? 2.963 9.774 30.546 1.00 82.56 473 ALA A C 1
ATOM 3678 O O . ALA A 1 473 ? 3.382 10.892 30.854 1.00 82.56 473 ALA A O 1
ATOM 3679 N N . SER A 1 474 ? 3.147 9.246 29.333 1.00 82.44 474 SER A N 1
ATOM 3680 C CA . SER A 1 474 ? 3.877 9.917 28.256 1.00 82.44 474 SER A CA 1
ATOM 3681 C C . SER A 1 474 ? 3.231 11.250 27.892 1.00 82.44 474 SER A C 1
ATOM 3683 O O . SER A 1 474 ? 3.927 12.254 27.789 1.00 82.44 474 SER A O 1
ATOM 3685 N N . LEU A 1 475 ? 1.900 11.294 27.784 1.00 82.62 475 LEU A N 1
ATOM 3686 C CA . LEU A 1 475 ? 1.161 12.518 27.480 1.00 82.62 475 LEU A CA 1
ATOM 3687 C C . LEU A 1 475 ? 1.387 13.603 28.538 1.00 82.62 475 LEU A C 1
ATOM 3689 O O . LEU A 1 475 ? 1.649 14.758 28.197 1.00 82.62 475 LEU A O 1
ATOM 3693 N N . LYS A 1 476 ? 1.314 13.230 29.823 1.00 84.94 476 LYS A N 1
ATOM 3694 C CA . LYS A 1 476 ? 1.539 14.151 30.943 1.00 84.94 476 LYS A CA 1
ATOM 3695 C C . LYS A 1 476 ? 2.954 14.725 30.909 1.00 84.94 476 LYS A C 1
ATOM 3697 O O . LYS A 1 476 ? 3.112 15.938 31.013 1.00 84.94 476 LYS A O 1
ATOM 3702 N N . VAL A 1 477 ? 3.961 13.869 30.724 1.00 86.50 477 VAL A N 1
ATOM 3703 C CA . VAL A 1 477 ? 5.370 14.285 30.672 1.00 86.50 477 VAL A CA 1
ATOM 3704 C C . VAL A 1 477 ? 5.639 15.165 29.450 1.00 86.50 477 VAL A C 1
ATOM 3706 O O . VAL A 1 477 ? 6.203 16.244 29.596 1.00 86.50 477 VAL A O 1
ATOM 3709 N N . LEU A 1 478 ? 5.186 14.765 28.260 1.00 87.62 478 LEU 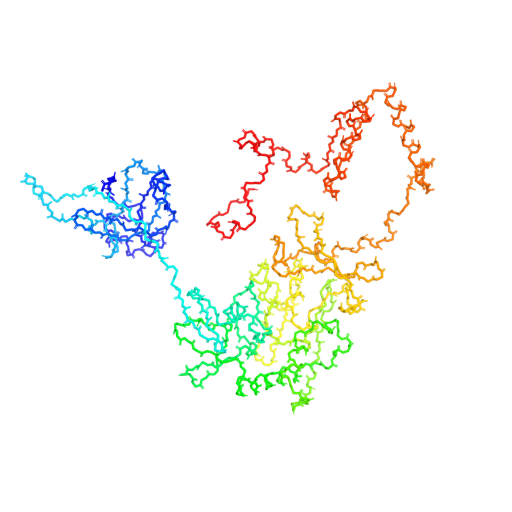A N 1
ATOM 3710 C CA . LEU A 1 478 ? 5.367 15.554 27.036 1.00 87.62 478 LEU A CA 1
ATOM 3711 C C . LEU A 1 478 ? 4.669 16.914 27.128 1.00 87.62 478 LEU A C 1
ATOM 3713 O O . LEU A 1 478 ? 5.257 17.924 26.756 1.00 87.62 478 LEU A O 1
ATOM 3717 N N . THR A 1 479 ? 3.470 16.975 27.711 1.00 88.06 479 THR A N 1
ATOM 3718 C CA . THR A 1 479 ? 2.770 18.251 27.929 1.00 88.06 479 THR A CA 1
ATOM 3719 C C . THR A 1 479 ? 3.538 19.154 28.894 1.00 88.06 479 THR A C 1
ATOM 3721 O O . THR A 1 479 ? 3.636 20.353 28.657 1.00 88.06 479 THR A O 1
ATOM 3724 N N . GLN A 1 480 ? 4.125 18.600 29.959 1.00 89.62 480 GLN A N 1
ATOM 3725 C CA . GLN A 1 480 ? 4.936 19.371 30.908 1.00 89.62 480 GLN A CA 1
ATOM 3726 C C . GLN A 1 480 ? 6.247 19.882 30.294 1.00 89.62 480 GLN A C 1
ATOM 3728 O O . GLN A 1 480 ? 6.665 20.993 30.604 1.00 89.62 480 GLN A O 1
ATOM 3733 N N . VAL A 1 481 ? 6.893 19.083 29.440 1.00 90.50 481 VAL A N 1
ATOM 3734 C CA . VAL A 1 481 ? 8.210 19.402 28.861 1.00 90.50 481 VAL A CA 1
ATOM 3735 C C . VAL A 1 481 ? 8.098 20.259 27.597 1.00 90.50 481 VAL A C 1
ATOM 3737 O O . VAL A 1 481 ? 8.833 21.231 27.448 1.00 90.50 481 VAL A O 1
ATOM 3740 N N . PHE A 1 482 ? 7.190 19.909 26.685 1.00 86.62 482 PHE A N 1
ATOM 3741 C CA . PHE A 1 482 ? 7.058 20.516 25.354 1.00 86.62 482 PHE A CA 1
ATOM 3742 C C . PHE A 1 482 ? 5.790 21.360 25.180 1.00 86.62 482 PHE A C 1
ATOM 3744 O O . PHE A 1 482 ? 5.601 21.960 24.124 1.00 86.62 482 PHE A O 1
ATOM 3751 N N . GLY A 1 483 ? 4.888 21.387 26.165 1.00 87.75 483 GLY A N 1
ATOM 3752 C CA . GLY A 1 483 ? 3.601 22.085 26.060 1.00 87.75 483 GLY A CA 1
ATOM 3753 C C . GLY A 1 483 ? 2.555 21.361 25.204 1.00 87.75 483 GLY A C 1
ATOM 3754 O O . GLY A 1 483 ? 1.430 21.842 25.090 1.00 87.75 483 GLY A O 1
ATOM 3755 N N . SER A 1 484 ? 2.888 20.205 24.618 1.00 83.56 484 SER A N 1
ATOM 3756 C CA . SER A 1 484 ? 1.969 19.388 23.820 1.00 83.56 484 SER A CA 1
ATOM 3757 C C . SER A 1 484 ? 2.079 17.907 24.178 1.00 83.56 484 SER A C 1
ATOM 3759 O O . SER A 1 484 ? 3.164 17.367 24.370 1.00 83.56 484 SER A O 1
ATOM 3761 N N . GLY A 1 485 ? 0.927 17.249 24.278 1.00 80.00 485 GLY A N 1
ATOM 3762 C CA . GLY A 1 485 ? 0.802 15.822 24.559 1.00 80.00 485 GLY A CA 1
ATOM 3763 C C . GLY A 1 485 ? 0.718 14.976 23.291 1.00 80.00 485 GLY A C 1
ATOM 3764 O O . GLY A 1 485 ? -0.153 14.126 23.187 1.00 80.00 485 GLY A O 1
ATOM 3765 N N . SER A 1 486 ? 1.531 15.239 22.274 1.00 80.88 486 SER A N 1
ATOM 3766 C CA . SER A 1 486 ? 1.435 14.533 20.991 1.00 80.88 486 SER A CA 1
ATOM 3767 C C . SER A 1 486 ? 2.793 14.058 20.502 1.00 80.88 486 SER A C 1
ATOM 3769 O O . SER A 1 486 ? 3.835 14.452 21.025 1.00 80.88 486 SER A O 1
ATOM 3771 N N . MET A 1 487 ? 2.781 13.212 19.471 1.00 80.56 487 MET A N 1
ATOM 3772 C CA . MET A 1 487 ? 3.993 12.930 18.709 1.00 80.56 487 MET A CA 1
ATOM 3773 C C . MET A 1 487 ? 4.573 14.232 18.144 1.00 80.56 487 MET A C 1
ATOM 3775 O O . MET A 1 487 ? 3.830 15.109 17.702 1.00 80.56 487 MET A O 1
ATOM 3779 N N . THR A 1 488 ? 5.899 14.339 18.155 1.00 83.44 488 THR A N 1
ATOM 3780 C CA . THR A 1 488 ? 6.637 15.536 17.727 1.00 83.44 488 THR A CA 1
ATOM 3781 C C . THR A 1 488 ? 7.019 15.523 16.248 1.00 83.44 488 THR A C 1
ATOM 3783 O O . THR A 1 488 ? 7.396 16.561 15.716 1.00 83.44 488 THR A O 1
ATOM 3786 N N . ASN A 1 489 ? 6.934 14.366 15.587 1.00 86.12 489 ASN A N 1
ATOM 3787 C CA . ASN A 1 489 ? 7.439 14.140 14.233 1.00 86.12 489 ASN A CA 1
ATOM 3788 C C . ASN A 1 489 ? 6.443 13.310 13.415 1.00 86.12 489 ASN A C 1
ATOM 3790 O O . ASN A 1 489 ? 5.694 12.495 13.964 1.00 86.12 489 ASN A O 1
ATOM 3794 N N . SER A 1 490 ? 6.453 13.495 12.096 1.00 84.56 490 SER A N 1
ATOM 3795 C CA . SER A 1 490 ? 5.665 12.689 11.160 1.00 84.56 490 SER A CA 1
ATOM 3796 C C . SER A 1 490 ? 6.378 11.386 10.770 1.00 84.56 490 SER A C 1
ATOM 3798 O O . SER A 1 490 ? 7.600 11.277 10.855 1.00 84.56 490 SER A O 1
ATOM 3800 N N . PHE A 1 491 ? 5.632 10.389 10.273 1.00 85.00 491 PHE A N 1
ATOM 3801 C CA . PHE A 1 491 ? 6.231 9.137 9.778 1.00 85.00 491 PHE A CA 1
ATOM 3802 C C . PHE A 1 491 ? 7.194 9.348 8.598 1.00 85.00 491 PHE A C 1
ATOM 3804 O O . PHE A 1 491 ? 8.114 8.555 8.421 1.00 85.00 491 PHE A O 1
ATOM 3811 N N . ASN A 1 492 ? 7.009 10.405 7.802 1.00 82.50 492 ASN A N 1
ATOM 3812 C CA . ASN A 1 492 ? 7.855 10.669 6.635 1.00 82.50 492 ASN A CA 1
ATOM 3813 C C . ASN A 1 492 ? 9.279 11.079 7.033 1.00 82.50 492 ASN A C 1
ATOM 3815 O O . ASN A 1 492 ? 10.224 10.735 6.331 1.00 82.50 492 ASN A O 1
ATOM 3819 N N . GLU A 1 493 ? 9.444 11.731 8.185 1.00 84.31 493 GLU A N 1
ATOM 3820 C CA . GLU A 1 493 ? 10.752 12.165 8.699 1.00 84.31 493 GLU A CA 1
ATOM 3821 C C . GLU A 1 493 ? 11.652 10.987 9.101 1.00 84.31 493 GLU A C 1
ATOM 3823 O O . GLU A 1 493 ? 12.867 11.140 9.210 1.00 84.31 493 GLU A O 1
ATOM 3828 N N . ILE A 1 494 ? 11.085 9.784 9.266 1.00 87.62 494 ILE A N 1
ATOM 3829 C CA . ILE A 1 494 ? 11.857 8.561 9.525 1.00 87.62 494 ILE A CA 1
ATOM 3830 C C . ILE A 1 494 ? 12.821 8.270 8.367 1.00 87.62 494 ILE A C 1
ATOM 3832 O O . ILE A 1 494 ? 13.916 7.766 8.605 1.00 87.62 494 ILE A O 1
ATOM 3836 N N . ALA A 1 495 ? 12.450 8.605 7.125 1.00 81.75 495 ALA A N 1
ATOM 3837 C CA . ALA A 1 495 ? 13.301 8.375 5.957 1.00 81.75 495 ALA A CA 1
ATOM 3838 C C . ALA A 1 495 ? 14.590 9.218 5.979 1.00 81.75 495 ALA A C 1
ATOM 3840 O O . ALA A 1 495 ? 15.617 8.771 5.468 1.00 81.75 495 ALA A O 1
ATOM 3841 N N . ASP A 1 496 ? 14.543 10.398 6.604 1.00 82.50 496 ASP A N 1
ATOM 3842 C CA . ASP A 1 496 ? 15.674 11.326 6.713 1.00 82.50 496 ASP A CA 1
ATOM 3843 C C . ASP A 1 496 ? 16.491 11.109 8.002 1.00 82.50 496 ASP A C 1
ATOM 3845 O O . ASP A 1 496 ? 17.584 11.663 8.172 1.00 82.50 496 ASP A O 1
ATOM 3849 N N . ALA A 1 497 ? 15.989 10.282 8.926 1.00 86.31 497 ALA A N 1
ATOM 3850 C CA . ALA A 1 497 ? 16.638 10.014 10.199 1.00 86.31 497 ALA A CA 1
ATOM 3851 C C . ALA A 1 497 ? 17.944 9.223 10.008 1.00 86.31 497 ALA A C 1
ATOM 3853 O O . ALA A 1 497 ? 17.961 8.088 9.535 1.00 86.31 497 ALA A O 1
ATOM 3854 N N . LYS A 1 498 ? 19.069 9.800 10.453 1.00 89.19 498 LYS A N 1
ATOM 3855 C CA . LYS A 1 498 ? 20.390 9.136 10.418 1.00 89.19 498 LYS A CA 1
ATOM 3856 C C . LYS A 1 498 ? 20.521 8.010 11.452 1.00 89.19 498 LYS A C 1
ATOM 3858 O O . LYS A 1 498 ? 21.346 7.114 11.294 1.00 89.19 498 LYS A O 1
ATOM 3863 N N . SER A 1 499 ? 19.743 8.084 12.528 1.00 90.81 499 SER A N 1
ATOM 3864 C CA . SER A 1 499 ? 19.728 7.115 13.622 1.00 90.81 499 SER A CA 1
ATOM 3865 C C . SER A 1 499 ? 18.363 7.118 14.295 1.00 90.81 499 SER A C 1
ATOM 3867 O O . SER A 1 499 ? 17.787 8.186 14.496 1.00 90.81 499 SER A O 1
ATOM 3869 N N . ILE A 1 500 ? 17.883 5.941 14.691 1.00 91.31 500 ILE A N 1
ATOM 3870 C CA . ILE A 1 500 ? 16.619 5.766 15.413 1.00 91.31 500 ILE A CA 1
ATOM 3871 C C . ILE A 1 500 ? 16.926 5.009 16.703 1.00 91.31 500 ILE A C 1
ATOM 3873 O O . ILE A 1 500 ? 17.550 3.950 16.662 1.00 91.31 500 ILE A O 1
ATOM 3877 N N . LEU A 1 501 ? 16.491 5.556 17.837 1.00 92.50 501 LEU A N 1
ATOM 3878 C CA . LEU A 1 501 ? 16.495 4.864 19.121 1.00 92.50 501 LEU A CA 1
ATOM 3879 C C . LEU A 1 501 ? 15.067 4.407 19.419 1.00 92.50 501 LEU A C 1
ATOM 3881 O O . LEU A 1 501 ? 14.164 5.236 19.496 1.00 92.50 501 LEU A O 1
ATOM 3885 N N . VAL A 1 502 ? 14.880 3.100 19.583 1.00 92.12 502 VAL A N 1
ATOM 3886 C CA . VAL A 1 502 ? 13.612 2.499 20.013 1.00 92.12 502 VAL A CA 1
ATOM 3887 C C . VAL A 1 502 ? 13.775 2.121 21.482 1.00 92.12 502 VAL A C 1
ATOM 3889 O O . VAL A 1 502 ? 14.713 1.390 21.806 1.00 92.12 502 VAL A O 1
ATOM 3892 N N . ILE A 1 503 ? 12.926 2.684 22.347 1.00 84.62 503 ILE A N 1
ATOM 3893 C CA . ILE A 1 503 ? 12.961 2.508 23.810 1.00 84.62 503 ILE A CA 1
ATOM 3894 C C . ILE A 1 503 ? 11.912 1.488 24.223 1.00 84.62 503 ILE A C 1
ATOM 3896 O O . ILE A 1 503 ? 10.747 1.669 23.799 1.00 84.62 503 ILE A O 1
#

Radius of gyration: 32.81 Å; chains: 1; bounding box: 99×66×80 Å

pLDDT: mean 86.27, std 10.55, range [49.84, 97.0]

Sequence (503 aa):
FPYRIVTNGTLFHHRSGVLTRRSKGMSFVEAEPRLSVNANDAKKLEIEDNSIVRVVSKQGEVETKVFVTNKVMVGMLFLPLHANWNSSFNMLTKSKLDPSSKSPNMEGTFVDVIPVTRKKELMTLSINDKEITVERGTTILEAAKKLDIYIPTLCYHSGMSPFGACRLCLVEIEGTNKLLASCITPVLNNMKVSTETDAVRKLRKMILELLLAKHPVDCLVCDKGGECDLQKLTFLYGPERNRFGAQTLESVTDDSRALVDRDMSKCILCKKCVRACSEMQGVNAISFSRRGFKTEMGTFYGKDLDCEFCGRCVSVCPTGALTNKLSKHAARPWEMKETSTICPYCGCGCSMVLNIKDNKIVRVIAKEGSGINNGNLCVKGRYGYTFVNDQERLTTPLIKRSGKFIRVSWEEAFKFIASKLKTIKEQAGPDSIMGLGSAYCTNEDNYVFQKFMRTAIGTNNVDTACFHYEHAASLKVLTQVFGSGSMTNSFNEIADAKSILVI

Secondary structure (DSSP, 8-state):
--EEEE----SSS-TT-TTGGG-HHHHHHS-S-EEEE-HHHHHHTT--TT-EEEEEESS-EEEEEEEE-TTSPTTEEE--SPPPTTS-GGGS----B-TTT--B--S-EEEEEEE------EEEEEETTEEEEEETT-BHHHHHHHTT-----SS--TTS-----S-TTEEEETT-SS-EETTTPBP-TTEEEESS-HHHHHHHHHHHHHHHTTS-S-TTT-TTTTS-HHHHHHHHH--SS-TT---PPP-------SSEEE-GGG-----HHHHIIIIIS-----EEES-GGG-EEESGGG---------HHHHH-SSTTEEETTTTTT--GGGPEEEEEE-SSSTT--EEEEEEETTEEEEEE--TT-TTTTT---HHHHHTTGGGG-TTS--S-EEEETTEEEE--HHHHHHHHHHHHHHHHHHH-GGG--EEE-TTS-HHHHHHHHHIIIIII----EEETTHHHHTHHHHHHHHHHHS--S-SS-GGGGGG-S-----

Foldseek 3Di:
DQAKEWEAADPQAHAQNPPSCVDPVSCVVPVFKAKEDEPVVCVVQVHDFQFWKWKAFPQAIAIHGYHYDNPADHRYIYIYQHDDPRHHPVRRADQDADPPPRHGPHTIGDIDIGGDPPDQDWAWEAEPNDIDIDGWPDFQCNRCVVVVHDQADQQDDPLFAQDCPLVSQWKDWPPDPDTDRRSRHTDHHHIYIYRDDPVSLVVNQVSLLVLQQQADPCLVQQQCNPVASSVVSCVVRYDPDRPNHHDQDDFPWPPVDDWKGAGFSHDSPSCNLQRCVCRVVNQNQKDWDDDDPPITIAGDVNDDRSDQPQCVSQVSRNTSRIHTPQLRPVDHPVQWDWDWDFQLPDPQGAIWIFTDHPNDGRWIWFDAPDDLCRGTGGPCRGPVPCVVVDPPDDPFDWDQDPNDTDGDHPVVVVVVVVVVLVVCCVPVNLQVDAAEDESSDDPVVVVVRCCCSCPVSNDNRYYYPPQPPDQVVQQVVCCVPVVGSDDPDRPVCVVVDPDDDDD